Protein AF-A0A9D6MP28-F1 (afdb_monomer)

Mean predicted aligned error: 7.84 Å

Nearest PDB structures (foldseek):
  5vxk-assembly1_A  TM=1.990E-01  e=1.095E+00  Shigella flexneri
  7mxz-assembly1_BBB  TM=2.184E-01  e=3.638E+00  Synechocystis sp. PCC 6803 substr. Kazusa
  7mxz-assembly1_AAA  TM=2.219E-01  e=4.409E+00  Synechocystis sp. PCC 6803 substr. Kazusa
  7zec-assembly1_C  TM=1.730E-01  e=7.845E+00  Escherichia coli K-12

pLDDT: mean 88.34, std 17.13, range [34.09, 98.81]

Solvent-accessible surface area (backbone atoms only — not comparable to full-atom values): 19829 Å² total; per-residue (Å²): 141,84,88,82,86,81,84,91,84,86,82,90,78,90,76,90,69,82,81,71,81,68,72,76,71,76,71,54,61,50,61,52,22,52,54,42,46,53,58,32,52,55,52,36,41,55,44,44,49,52,34,38,54,57,32,50,60,31,30,26,51,62,75,43,88,62,68,53,58,38,75,70,35,45,52,53,39,53,56,39,46,56,53,32,21,56,51,32,35,75,53,36,48,61,70,40,46,48,72,61,52,49,73,75,56,32,62,84,63,90,56,81,39,35,29,48,19,54,23,30,67,34,63,41,89,44,35,46,36,41,33,49,27,55,51,41,50,49,45,14,52,45,34,31,55,46,19,70,38,38,29,26,44,22,42,62,53,12,69,69,33,51,43,58,66,3,67,42,12,38,54,45,69,21,57,69,61,65,26,54,74,55,72,53,38,92,34,71,53,34,51,19,45,55,30,41,30,54,27,42,54,51,29,35,58,54,45,42,55,60,49,53,56,36,44,76,72,72,34,34,55,69,59,40,68,65,32,68,74,50,44,54,51,42,54,51,35,51,52,52,25,53,51,48,30,48,74,46,41,62,82,28,20,41,22,22,70,58,52,54,13,28,36,30,60,94,81,54,32,29,45,95,64,98,48,67,67,63,26,60,69,36,87,64,35,40,73,36,80,48,11,31,52,36,86,86,79,32,31,63,38,84,35,73,58,51,33,57,18,47,39,25,30,32,73,40,103,49,78,74,20,63,72,26,73,35,49,65,42,49,51,50,39,49,51,53,40,39,50,50,56,42,44,51,57,40,13,76,71,30,46,74,42,26,61,57,77,77,75,71,81,74,76,73,78,77,78,75,77,78,80,134

Secondary structure (DSSP, 8-state):
----------------------------HHHHHHHHHHHHHHHHHHHHHHHHHHHHHHHTTTSS--PSSPHHHHHHHHHHHHHHHHHHHHH--HHHHHHTT--SSS--S---SHHHHHHHTS--SSHHHHHHHHHHHHHHHHHHHHHHHTGGGHHHHTTT--STT-SSSPP-S---SPPP-----SSHHHHHHHHHHHHHHHHHHHHHHHHHHHHTTT--HHHHHT-HHHHHHHHHHHHHHHHHHHHHHTTPEEESS--EEEEETTTTEEE--S-HHHHHHSTTEEEEETEEEETTTTEEEE---EEE--SB-SS-SSSS-SB--SHHHHHHHHHHHHHHHHHHHHHHH-TTTSPPP----------PPPP-

Foldseek 3Di:
DDDDDDDDDDDDDDDPDDPPPPPPPPPPLLLQLLVLLVVLLLQLLVLLLVQQLVCLLCCLAPVDVDDPPDPVSVVSSVVSLVVSLVRSLVSDWPVSCVVLVADQFLCLDPQCAAQNVVLRPQGRPGSSSVSVSLSSQSQQLSLCLQLQLQQLCNCSSQVRDQASNGNGHYHQQACPPRANRDRNHPDLLSQLSSLSSVLLSQLLSQLLPQVSVCVSVPAFPVRSCVDVVSVVSNVVSLVSSLVSNCVSLPWAFEDSDFAKWKQADPVRFTDDDPDDVVSVPDPRIDIGTQWHQDPVPRHTDRHGRYHRHDQALRRDLDPPHHGTGTSVSVSVSSVVSSVLSSLSSVCNSRVPRRPHDPPPPRPPPPPDDDDD

Structure (mmCIF, N/CA/C/O backbone):
data_AF-A0A9D6MP28-F1
#
_entry.id   AF-A0A9D6MP28-F1
#
loop_
_atom_site.group_PDB
_atom_site.id
_atom_site.type_symbol
_atom_site.label_atom_id
_atom_site.label_alt_id
_atom_site.label_comp_id
_atom_site.label_asym_id
_atom_site.label_entity_id
_atom_site.label_seq_id
_atom_site.pdbx_PDB_ins_code
_atom_site.Cartn_x
_atom_site.Cartn_y
_atom_site.Cartn_z
_atom_site.occupancy
_atom_site.B_iso_or_equiv
_atom_site.auth_seq_id
_atom_site.auth_comp_id
_atom_site.auth_asym_id
_atom_site.auth_atom_id
_atom_site.pdbx_PDB_model_num
ATOM 1 N N . MET A 1 1 ? 39.234 6.686 12.030 1.00 43.38 1 MET A N 1
ATOM 2 C CA . MET A 1 1 ? 38.264 6.248 13.059 1.00 43.38 1 MET A CA 1
ATOM 3 C C . MET A 1 1 ? 38.517 7.045 14.335 1.00 43.38 1 MET A C 1
ATOM 5 O O . MET A 1 1 ? 39.374 6.665 15.116 1.00 43.38 1 MET A O 1
ATOM 9 N N . CYS A 1 2 ? 37.832 8.178 14.518 1.00 34.09 2 CYS A N 1
ATOM 10 C CA . CYS A 1 2 ? 37.949 9.007 15.724 1.00 34.09 2 CYS A CA 1
ATOM 11 C C . CYS A 1 2 ? 36.675 8.868 16.561 1.00 34.09 2 CYS A C 1
ATOM 13 O O . CYS A 1 2 ? 35.609 9.322 16.156 1.00 34.09 2 CYS A O 1
ATOM 15 N N . ARG A 1 3 ? 36.795 8.217 17.723 1.00 39.28 3 ARG A N 1
ATOM 16 C CA . ARG A 1 3 ? 35.789 8.226 18.791 1.00 39.28 3 ARG A CA 1
ATOM 17 C C . ARG A 1 3 ? 35.870 9.572 19.512 1.00 39.28 3 ARG A C 1
ATOM 19 O O . ARG A 1 3 ? 36.899 9.872 20.104 1.00 39.28 3 ARG A O 1
ATOM 26 N N . SER A 1 4 ? 34.783 10.339 19.533 1.00 34.84 4 SER A N 1
ATOM 27 C CA . SER A 1 4 ? 34.610 11.427 20.502 1.00 34.84 4 SER A CA 1
ATOM 28 C C . SER A 1 4 ? 33.594 11.010 21.558 1.00 34.84 4 SER A C 1
ATOM 30 O O . SER A 1 4 ? 32.388 11.091 21.350 1.00 34.84 4 SER A O 1
ATOM 32 N N . GLN A 1 5 ? 34.112 10.567 22.703 1.00 42.53 5 GLN A N 1
ATOM 33 C CA . GLN A 1 5 ? 33.421 10.639 23.986 1.00 42.53 5 GLN A CA 1
ATOM 34 C C . GLN A 1 5 ? 33.486 12.093 24.469 1.00 42.53 5 GLN A C 1
ATOM 36 O O . GLN A 1 5 ? 34.572 12.670 24.520 1.00 42.53 5 GLN A O 1
ATOM 41 N N . LYS A 1 6 ? 32.350 12.686 24.848 1.00 43.66 6 LYS A N 1
ATOM 42 C CA . LYS A 1 6 ? 32.334 13.885 25.692 1.00 43.66 6 LYS A CA 1
ATOM 43 C C . LYS A 1 6 ? 31.506 13.629 26.948 1.00 43.66 6 LYS A C 1
ATOM 45 O O . LYS A 1 6 ? 30.330 13.290 26.889 1.00 43.66 6 LYS A O 1
ATOM 50 N N . LEU A 1 7 ? 32.254 13.749 28.038 1.00 37.19 7 LEU A N 1
ATOM 51 C CA . LEU A 1 7 ? 31.959 13.807 29.462 1.00 37.19 7 LEU A CA 1
ATOM 52 C C . LEU A 1 7 ? 30.598 14.368 29.902 1.00 37.19 7 LEU A C 1
ATOM 54 O O . LEU A 1 7 ? 30.121 15.388 29.413 1.00 37.19 7 LEU A O 1
ATOM 58 N N . LEU A 1 8 ? 30.092 13.704 30.944 1.00 40.22 8 LEU A N 1
ATOM 59 C CA . LEU A 1 8 ? 29.107 14.141 31.930 1.00 40.22 8 LEU A CA 1
ATOM 60 C C . LEU A 1 8 ? 29.721 15.132 32.938 1.00 40.22 8 LEU A C 1
ATOM 62 O O . LEU A 1 8 ? 30.794 14.866 33.473 1.00 40.22 8 LEU A O 1
ATOM 66 N N . ALA A 1 9 ? 28.984 16.198 33.248 1.00 38.19 9 ALA A N 1
ATOM 67 C CA . ALA A 1 9 ? 28.915 16.943 34.519 1.00 38.19 9 ALA A CA 1
ATOM 68 C C . ALA A 1 9 ? 27.782 17.975 34.323 1.00 38.19 9 ALA A C 1
ATOM 70 O O . ALA A 1 9 ? 27.708 18.576 33.260 1.00 38.19 9 ALA A O 1
ATOM 71 N N . GLY A 1 10 ? 26.816 18.244 35.193 1.00 35.31 10 GLY A N 1
ATOM 72 C CA . GLY A 1 10 ? 26.610 17.977 36.607 1.00 35.31 10 GLY A CA 1
ATOM 73 C C . GLY A 1 10 ? 25.899 19.222 37.153 1.00 35.31 10 GLY A C 1
ATOM 74 O O . GLY A 1 10 ? 26.491 20.292 37.124 1.00 35.31 10 GLY A O 1
ATOM 75 N N . ALA A 1 11 ? 24.640 19.111 37.586 1.00 38.34 11 ALA A N 1
ATOM 76 C CA . ALA A 1 11 ? 23.972 20.071 38.474 1.00 38.34 11 ALA A CA 1
ATOM 77 C C . ALA A 1 11 ? 22.648 19.464 38.960 1.00 38.34 11 ALA A C 1
ATOM 79 O O . ALA A 1 11 ? 21.671 19.379 38.219 1.00 38.34 11 ALA A O 1
ATOM 80 N N . ALA A 1 12 ? 22.646 19.006 40.210 1.00 41.53 12 ALA A N 1
ATOM 81 C CA . ALA A 1 12 ? 21.453 18.592 40.927 1.00 41.53 12 ALA A CA 1
ATOM 82 C C . ALA A 1 12 ? 20.745 19.838 41.478 1.00 41.53 12 ALA A C 1
ATOM 84 O O . ALA A 1 12 ? 21.322 20.568 42.280 1.00 41.53 12 ALA A O 1
ATOM 85 N N . ALA A 1 13 ? 19.498 20.061 41.067 1.00 42.69 13 ALA A N 1
ATOM 86 C CA . ALA A 1 13 ? 18.587 20.990 41.722 1.00 42.69 13 ALA A CA 1
ATOM 87 C C . ALA A 1 13 ? 17.436 20.178 42.328 1.00 42.69 13 ALA A C 1
ATOM 89 O O . ALA A 1 13 ? 16.606 19.613 41.616 1.00 42.69 13 ALA A O 1
ATOM 90 N N . LEU A 1 14 ? 17.435 20.091 43.658 1.00 40.28 14 LEU A N 1
ATOM 91 C CA . LEU A 1 14 ? 16.344 19.554 44.464 1.00 40.28 14 LEU A CA 1
ATOM 92 C C . LEU A 1 14 ? 15.140 20.495 44.351 1.00 40.28 14 LEU A C 1
ATOM 94 O O . LEU A 1 14 ? 15.108 21.549 44.981 1.00 40.28 14 LEU A O 1
ATOM 98 N N . ILE A 1 15 ? 14.146 20.103 43.557 1.00 40.97 15 ILE A N 1
ATOM 99 C CA . ILE A 1 15 ? 12.808 20.692 43.582 1.00 40.97 15 ILE A CA 1
ATOM 100 C C . ILE A 1 15 ? 11.914 19.718 44.349 1.00 40.97 15 ILE A C 1
ATOM 102 O O . ILE A 1 15 ? 11.484 18.695 43.821 1.00 40.97 15 ILE A O 1
ATOM 106 N N . ALA A 1 16 ? 11.655 20.035 45.617 1.00 44.38 16 ALA A N 1
ATOM 107 C CA . ALA A 1 16 ? 10.583 19.424 46.390 1.00 44.38 16 ALA A CA 1
ATOM 108 C C . ALA A 1 16 ? 9.249 19.994 45.884 1.00 44.38 16 ALA A C 1
ATOM 110 O O . ALA A 1 16 ? 8.786 21.034 46.347 1.00 44.38 16 ALA A O 1
ATOM 111 N N . LEU A 1 17 ? 8.665 19.340 44.877 1.00 41.62 17 LEU A N 1
ATOM 112 C CA . LEU A 1 17 ? 7.321 19.644 44.400 1.00 41.62 17 LEU A CA 1
ATOM 113 C C . LEU A 1 17 ? 6.322 18.770 45.161 1.00 41.62 17 LEU A C 1
ATOM 115 O O . LEU A 1 17 ? 6.452 17.546 45.195 1.00 41.62 17 LEU A O 1
ATOM 119 N N . ALA A 1 18 ? 5.334 19.418 45.772 1.00 40.78 18 ALA A N 1
ATOM 120 C CA . ALA A 1 18 ? 4.209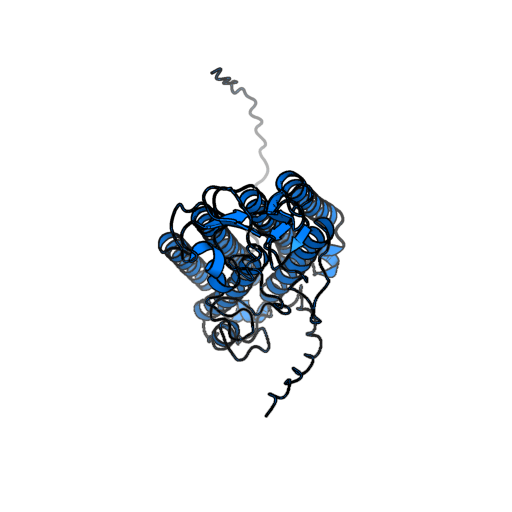 18.784 46.436 1.00 40.78 18 ALA A CA 1
ATOM 121 C C . ALA A 1 18 ? 3.586 17.699 45.542 1.00 40.78 18 ALA A C 1
ATOM 123 O O . ALA A 1 18 ? 3.096 17.981 44.446 1.00 40.78 18 ALA A O 1
ATOM 124 N N . VAL A 1 19 ? 3.589 16.455 46.027 1.00 39.69 19 VAL A N 1
ATOM 125 C CA . VAL A 1 19 ? 2.806 15.361 45.451 1.00 39.69 19 VAL A CA 1
ATOM 126 C C . VAL A 1 19 ? 1.348 15.642 45.799 1.00 39.69 19 VAL A C 1
ATOM 128 O O . VAL A 1 19 ? 0.809 15.150 46.786 1.00 39.69 19 VAL A O 1
ATOM 131 N N . ALA A 1 20 ? 0.702 16.486 44.995 1.00 46.97 20 ALA A N 1
ATOM 132 C CA . ALA A 1 20 ? -0.734 16.387 44.844 1.00 46.97 20 ALA A CA 1
ATOM 133 C C . ALA A 1 20 ? -0.991 14.974 44.318 1.00 46.97 20 ALA A C 1
ATOM 135 O O . ALA A 1 20 ? -0.536 14.629 43.224 1.00 46.97 20 ALA A O 1
ATOM 136 N N . MET A 1 21 ? -1.678 14.150 45.108 1.00 42.91 21 MET A N 1
ATOM 137 C CA . MET A 1 21 ? -2.303 12.938 44.604 1.00 42.91 21 MET A CA 1
ATOM 138 C C . MET A 1 21 ? -3.295 13.367 43.520 1.00 42.91 21 MET A C 1
ATOM 140 O O . MET A 1 21 ? -4.464 13.631 43.786 1.00 42.91 21 MET A O 1
ATOM 144 N N . ARG A 1 22 ? -2.818 13.486 42.277 1.00 43.81 22 ARG A N 1
ATOM 145 C CA . ARG A 1 22 ? -3.683 13.295 41.126 1.00 43.81 22 ARG A CA 1
ATOM 146 C C . ARG A 1 22 ? -4.147 11.859 41.281 1.00 43.81 22 ARG A C 1
ATOM 148 O O . ARG A 1 22 ? -3.339 10.949 41.125 1.00 43.81 22 ARG A O 1
ATOM 155 N N . ALA A 1 23 ? -5.416 11.671 41.638 1.00 40.69 23 ALA A N 1
ATOM 156 C CA . ALA A 1 23 ? -6.105 10.458 41.245 1.00 40.69 23 ALA A CA 1
ATOM 157 C C . ALA A 1 23 ? -5.711 10.237 39.783 1.00 40.69 23 ALA A C 1
ATOM 159 O O . ALA A 1 23 ? -5.893 11.145 38.964 1.00 40.69 23 ALA A O 1
ATOM 160 N N . GLU A 1 24 ? -5.035 9.127 39.488 1.00 43.47 24 GLU A N 1
ATOM 161 C CA . GLU A 1 24 ? -4.845 8.707 38.111 1.00 43.47 24 GLU A CA 1
ATOM 162 C C . GLU A 1 24 ? -6.254 8.684 37.541 1.00 43.47 24 GLU A C 1
ATOM 164 O O . GLU A 1 24 ? -7.072 7.864 37.956 1.00 43.47 24 GLU A O 1
ATOM 169 N N . ALA A 1 25 ? -6.581 9.692 36.726 1.00 48.22 25 ALA A N 1
ATOM 170 C CA . ALA A 1 25 ? -7.855 9.763 36.049 1.00 48.22 25 ALA A CA 1
ATOM 171 C C . ALA A 1 25 ? -8.000 8.403 35.386 1.00 48.22 25 ALA A C 1
ATOM 173 O O . ALA A 1 25 ? -7.170 8.059 34.541 1.00 48.22 25 ALA A O 1
ATOM 174 N N . THR A 1 26 ? -8.954 7.609 35.874 1.00 51.41 26 THR A N 1
ATOM 175 C CA . THR A 1 26 ? -9.281 6.291 35.345 1.00 51.41 26 THR A CA 1
ATOM 176 C C . THR A 1 26 ? -9.356 6.461 33.842 1.00 51.41 26 THR A C 1
ATOM 178 O O . THR A 1 26 ? -10.252 7.150 33.354 1.00 51.41 26 THR A O 1
ATOM 181 N N . SER A 1 27 ? -8.334 5.978 33.130 1.00 74.75 27 SER A N 1
ATOM 182 C CA . SER A 1 27 ? -8.240 6.165 31.690 1.00 74.75 27 SER A CA 1
ATOM 183 C C . SER A 1 27 ? -9.494 5.544 31.110 1.00 74.75 27 SER A C 1
ATOM 185 O O . SER A 1 27 ? -9.682 4.344 31.309 1.00 74.75 27 SER A O 1
ATOM 187 N N . ASP A 1 28 ? -10.348 6.356 30.485 1.00 90.06 28 ASP A N 1
ATOM 188 C CA . ASP A 1 28 ? -11.592 5.898 29.870 1.00 90.06 28 ASP A CA 1
ATOM 189 C C . ASP A 1 28 ? -11.314 4.598 29.087 1.00 90.06 28 ASP A C 1
ATOM 191 O O . ASP A 1 28 ? -10.494 4.623 28.157 1.00 90.06 28 ASP A O 1
ATOM 195 N N . PRO A 1 29 ? -11.902 3.455 29.497 1.00 93.56 29 PRO A N 1
ATOM 196 C CA . PRO A 1 29 ? -11.656 2.166 28.858 1.00 93.56 29 PRO A CA 1
ATOM 197 C C . PRO A 1 29 ? -11.919 2.206 27.347 1.00 93.56 29 PRO A C 1
ATOM 199 O O . PRO A 1 29 ? -11.142 1.653 26.567 1.00 93.56 29 PRO A O 1
ATOM 202 N N . THR A 1 30 ? -12.916 2.988 26.925 1.00 95.25 30 THR A N 1
ATOM 203 C CA . THR A 1 30 ? -13.271 3.222 25.520 1.00 95.25 30 THR A CA 1
ATOM 204 C C . THR A 1 30 ? -12.126 3.904 24.765 1.00 95.25 30 THR A C 1
ATOM 206 O O . THR A 1 30 ? -11.672 3.421 23.725 1.00 95.25 30 THR A O 1
ATOM 209 N N . ALA A 1 31 ? -11.566 4.982 25.325 1.00 94.56 31 ALA A N 1
ATOM 210 C CA . ALA A 1 31 ? -10.402 5.664 24.759 1.00 94.56 31 ALA A CA 1
ATOM 211 C C . ALA A 1 31 ? -9.147 4.769 24.718 1.00 94.56 31 ALA A C 1
ATOM 213 O O . ALA A 1 31 ? -8.349 4.843 23.774 1.00 94.56 31 ALA A O 1
ATOM 214 N N . LEU A 1 32 ? -8.950 3.906 25.723 1.00 95.94 32 LEU A N 1
ATOM 215 C CA . LEU A 1 32 ? -7.847 2.942 25.737 1.00 95.94 32 LEU A CA 1
ATOM 216 C C . LEU A 1 32 ? -8.014 1.869 24.653 1.00 95.94 32 LEU A C 1
ATOM 218 O O . LEU A 1 32 ? -7.024 1.523 23.993 1.00 95.94 32 LEU A O 1
ATOM 222 N N . CYS A 1 33 ? -9.236 1.371 24.454 1.00 97.75 33 CYS A N 1
ATOM 223 C CA . CYS A 1 33 ? -9.560 0.434 23.388 1.00 97.75 33 CYS A CA 1
ATOM 224 C C . CYS A 1 33 ? -9.271 1.056 22.011 1.00 97.75 33 CYS A C 1
ATOM 226 O O . CYS A 1 33 ? -8.437 0.522 21.275 1.00 97.75 33 CYS A O 1
ATOM 228 N N . GLN A 1 34 ? -9.813 2.244 21.712 1.00 97.50 34 GLN A N 1
ATOM 229 C CA . GLN A 1 34 ? -9.584 2.938 20.435 1.00 97.50 34 GLN A CA 1
ATOM 230 C C . GLN A 1 34 ? -8.099 3.152 20.144 1.00 97.50 34 GLN A C 1
ATOM 232 O O . GLN A 1 34 ? -7.588 2.815 19.074 1.00 97.50 34 GLN A O 1
ATOM 237 N N . LYS A 1 35 ? -7.359 3.661 21.134 1.00 97.56 35 LYS A N 1
ATOM 238 C CA . LYS A 1 35 ? -5.909 3.833 21.025 1.00 97.56 35 LYS A CA 1
ATOM 239 C C . LYS A 1 35 ? -5.199 2.509 20.749 1.00 97.56 35 LYS A C 1
ATOM 241 O O . LYS A 1 35 ? -4.205 2.495 20.021 1.00 97.56 35 LYS A O 1
ATOM 246 N N . THR A 1 36 ? -5.666 1.410 21.337 1.00 98.38 36 THR A N 1
ATOM 247 C CA . THR A 1 36 ? -5.081 0.085 21.123 1.00 98.38 36 THR A CA 1
ATOM 248 C C . THR A 1 36 ? -5.337 -0.415 19.706 1.00 98.38 36 THR A C 1
ATOM 250 O O . THR A 1 36 ? -4.366 -0.843 19.077 1.00 98.38 36 THR A O 1
ATOM 253 N N . ILE A 1 37 ? -6.573 -0.304 19.203 1.00 98.38 37 ILE A N 1
ATOM 254 C CA . ILE A 1 37 ? -6.964 -0.677 17.834 1.00 98.38 37 ILE A CA 1
ATOM 255 C C . ILE A 1 37 ? -6.057 0.033 16.826 1.00 98.38 37 ILE A C 1
ATOM 257 O O . ILE A 1 37 ? -5.258 -0.621 16.154 1.00 98.38 37 ILE A O 1
ATOM 261 N N . VAL A 1 38 ? -6.060 1.369 16.830 1.00 98.12 38 VAL A N 1
ATOM 262 C CA . VAL A 1 38 ? -5.280 2.203 15.897 1.00 98.12 38 VAL A CA 1
ATOM 263 C C . VAL A 1 38 ? -3.789 1.854 15.951 1.00 98.12 38 VAL A C 1
ATOM 265 O O . VAL A 1 38 ? -3.149 1.566 14.940 1.00 98.12 38 VAL A O 1
ATOM 268 N N . GLN A 1 39 ? -3.209 1.785 17.156 1.00 98.06 39 GLN A N 1
ATOM 269 C CA . GLN A 1 39 ? -1.783 1.486 17.303 1.00 98.06 39 GLN A CA 1
ATOM 270 C C . GLN A 1 39 ? -1.398 0.071 16.877 1.00 98.06 39 GLN A C 1
ATOM 272 O O . GLN A 1 39 ? -0.239 -0.149 16.517 1.00 98.06 39 GLN A O 1
ATOM 277 N N . GLN A 1 40 ? -2.280 -0.916 17.048 1.00 98.62 40 GLN A N 1
ATOM 278 C CA . GLN A 1 40 ? -1.989 -2.283 16.630 1.00 98.62 40 GLN A CA 1
ATOM 279 C C . GLN A 1 40 ? -2.172 -2.446 15.117 1.00 98.62 40 GLN A C 1
ATOM 281 O O . GLN A 1 40 ? -1.268 -2.986 14.482 1.00 98.62 40 GLN A O 1
ATOM 286 N N . LEU A 1 41 ? -3.234 -1.898 14.526 1.00 98.44 41 LEU A N 1
ATOM 287 C CA . LEU A 1 41 ? -3.459 -1.963 13.079 1.00 98.44 41 LEU A CA 1
ATOM 288 C C . LEU A 1 41 ? -2.358 -1.249 12.288 1.00 98.44 41 LEU A C 1
ATOM 290 O O . LEU A 1 41 ? -1.810 -1.833 11.357 1.00 98.44 41 LEU A O 1
ATOM 294 N N . PHE A 1 42 ? -1.904 -0.071 12.731 1.00 98.25 42 PHE A N 1
ATOM 295 C CA . PHE A 1 42 ? -0.754 0.604 12.112 1.00 98.25 42 PHE A CA 1
ATOM 296 C C . PHE A 1 42 ? 0.538 -0.237 12.172 1.00 98.25 42 PHE A C 1
ATOM 298 O O . PHE A 1 42 ? 1.399 -0.169 11.291 1.00 98.25 42 PHE A O 1
ATOM 305 N N . LYS A 1 43 ? 0.732 -1.050 13.225 1.00 98.50 43 LYS A N 1
ATOM 306 C CA . LYS A 1 43 ? 1.891 -1.962 13.305 1.00 98.50 43 LYS A CA 1
ATOM 307 C C . LYS A 1 43 ? 1.766 -3.124 12.330 1.00 98.50 43 LYS A C 1
ATOM 309 O O . LYS A 1 43 ? 2.797 -3.527 11.783 1.00 98.50 43 LYS A O 1
ATOM 314 N N . TYR A 1 44 ? 0.559 -3.667 12.175 1.00 98.69 44 TYR A N 1
ATOM 315 C CA . TYR A 1 44 ? 0.270 -4.722 11.213 1.00 98.69 44 TYR A CA 1
ATOM 316 C C . TYR A 1 44 ? 0.554 -4.226 9.796 1.00 98.69 44 TYR A C 1
ATOM 318 O O . TYR A 1 44 ? 1.480 -4.734 9.172 1.00 98.69 44 TYR A O 1
ATOM 326 N N . GLU A 1 45 ? -0.097 -3.142 9.378 1.00 98.50 45 GLU A N 1
ATOM 327 C CA . GLU A 1 45 ? 0.070 -2.496 8.070 1.00 98.50 45 GLU A CA 1
ATOM 328 C C . GLU A 1 45 ? 1.543 -2.200 7.761 1.00 98.50 45 GLU A C 1
ATOM 330 O O . GLU A 1 45 ? 2.117 -2.684 6.787 1.00 98.50 45 GLU A O 1
ATOM 335 N N . LYS A 1 46 ? 2.239 -1.504 8.667 1.00 98.56 46 LYS A N 1
ATOM 336 C CA . LYS A 1 46 ? 3.667 -1.214 8.502 1.00 98.56 46 LYS A CA 1
ATOM 337 C C . LYS A 1 46 ? 4.515 -2.479 8.343 1.00 98.56 46 LYS A C 1
ATOM 339 O O . LYS A 1 46 ? 5.554 -2.438 7.681 1.00 98.56 46 LYS A O 1
ATOM 344 N N . THR A 1 47 ? 4.157 -3.569 9.017 1.00 98.75 47 THR A N 1
ATOM 345 C CA . THR A 1 47 ? 4.879 -4.841 8.892 1.00 98.75 47 THR A CA 1
ATOM 346 C C . THR A 1 47 ? 4.543 -5.535 7.579 1.00 98.75 47 THR A C 1
ATOM 348 O O . THR A 1 47 ? 5.467 -6.055 6.953 1.00 98.75 47 THR A O 1
ATOM 351 N N . HIS A 1 48 ? 3.282 -5.483 7.152 1.00 98.56 48 HIS A N 1
ATOM 352 C CA . HIS A 1 48 ? 2.794 -5.966 5.867 1.00 98.56 48 HIS A CA 1
ATOM 353 C C . HIS A 1 48 ? 3.567 -5.321 4.714 1.00 98.56 48 HIS A C 1
ATOM 355 O O . HIS A 1 48 ? 4.333 -6.002 4.026 1.00 98.56 48 HIS A O 1
ATOM 361 N N . LEU A 1 49 ? 3.505 -3.989 4.624 1.00 98.50 49 LEU A N 1
ATOM 362 C CA . LEU A 1 49 ? 4.155 -3.188 3.584 1.00 98.50 49 LEU A CA 1
ATOM 363 C C . LEU A 1 49 ? 5.671 -3.410 3.546 1.00 98.50 49 LEU A C 1
ATOM 365 O O . LEU A 1 49 ? 6.267 -3.632 2.496 1.00 98.50 49 LEU A O 1
ATOM 369 N N . LYS A 1 50 ? 6.337 -3.397 4.709 1.00 98.25 50 LYS A N 1
ATOM 370 C CA . LYS A 1 50 ? 7.797 -3.579 4.764 1.00 98.25 50 LYS A CA 1
ATOM 371 C C . LYS A 1 50 ? 8.257 -4.984 4.404 1.00 98.25 50 LYS A C 1
ATOM 373 O O . LYS A 1 50 ? 9.390 -5.127 3.944 1.00 98.25 50 LYS A O 1
ATOM 378 N N . SER A 1 51 ? 7.459 -6.001 4.713 1.00 98.31 51 SER A N 1
ATOM 379 C CA . SER A 1 51 ? 7.831 -7.387 4.423 1.00 98.31 51 SER A CA 1
ATOM 380 C C . SER A 1 51 ? 7.695 -7.658 2.927 1.00 98.31 51 SER A C 1
ATOM 382 O O . SER A 1 51 ? 8.648 -8.169 2.348 1.00 98.31 51 SER A O 1
ATOM 384 N N . HIS A 1 52 ? 6.619 -7.176 2.297 1.00 98.00 52 HIS A N 1
ATOM 385 C CA . HIS A 1 52 ? 6.450 -7.220 0.843 1.00 98.00 52 HIS A CA 1
ATOM 386 C C . HIS A 1 52 ? 7.505 -6.408 0.099 1.00 98.00 52 HIS A C 1
ATOM 388 O O . HIS A 1 52 ? 8.201 -6.977 -0.728 1.00 98.00 52 HIS A O 1
ATOM 394 N N . ILE A 1 53 ? 7.738 -5.135 0.459 1.00 97.56 53 ILE A N 1
ATOM 395 C CA . ILE A 1 53 ? 8.797 -4.323 -0.173 1.00 97.56 53 ILE A CA 1
ATOM 396 C C . ILE A 1 53 ? 10.141 -5.041 -0.131 1.00 97.56 53 ILE A C 1
ATOM 398 O O . ILE A 1 53 ? 10.878 -5.015 -1.105 1.00 97.56 53 ILE A O 1
ATOM 402 N N . LYS A 1 54 ? 10.505 -5.638 1.012 1.00 96.94 54 LYS A N 1
ATOM 403 C CA . LYS A 1 54 ? 11.788 -6.337 1.128 1.00 96.94 54 LYS A CA 1
ATOM 404 C C . LYS A 1 54 ? 11.831 -7.566 0.216 1.00 96.94 54 LYS A C 1
ATOM 406 O O . LYS A 1 54 ? 12.901 -7.857 -0.310 1.00 96.94 54 LYS A O 1
ATOM 411 N N . CYS A 1 55 ? 10.711 -8.272 0.101 1.00 97.38 55 CYS A N 1
ATOM 412 C CA . CYS A 1 55 ? 10.588 -9.437 -0.752 1.00 97.38 55 CYS A CA 1
ATOM 413 C C . CYS A 1 55 ? 10.707 -9.036 -2.233 1.00 97.38 55 CYS A C 1
ATOM 415 O O . CYS A 1 55 ? 11.662 -9.435 -2.889 1.00 97.38 55 CYS A O 1
ATOM 417 N N . LEU A 1 56 ? 9.847 -8.130 -2.704 1.00 96.75 56 LEU A N 1
ATOM 418 C CA . LEU A 1 56 ? 9.803 -7.664 -4.095 1.00 96.75 56 LEU A CA 1
ATOM 419 C C . LEU A 1 56 ? 11.110 -6.978 -4.530 1.00 96.75 56 LEU A C 1
ATOM 421 O O . LEU A 1 56 ? 11.559 -7.135 -5.660 1.00 96.75 56 LEU A O 1
ATOM 425 N N . ASP A 1 57 ? 11.790 -6.267 -3.619 1.00 95.50 57 ASP A N 1
ATOM 426 C CA . ASP A 1 57 ? 13.150 -5.746 -3.843 1.00 95.50 57 ASP A CA 1
ATOM 427 C C . ASP A 1 57 ? 14.168 -6.862 -4.151 1.00 95.50 57 ASP A C 1
ATOM 429 O O . ASP A 1 57 ? 15.173 -6.610 -4.816 1.00 95.50 57 ASP A O 1
ATOM 433 N N . GLY A 1 58 ? 14.003 -8.029 -3.524 1.00 94.38 58 GLY A N 1
ATOM 434 C CA . GLY A 1 58 ? 14.881 -9.188 -3.661 1.00 94.38 58 GLY A CA 1
ATOM 435 C C . GLY A 1 58 ? 14.581 -9.979 -4.926 1.00 94.38 58 GLY A C 1
ATOM 436 O O . GLY A 1 58 ? 15.518 -10.332 -5.641 1.00 94.38 58 GLY A O 1
ATOM 437 N N . GLU A 1 59 ? 13.299 -10.175 -5.213 1.00 93.56 59 GLU A N 1
ATOM 438 C CA . GLU A 1 59 ? 12.795 -10.792 -6.439 1.00 93.56 59 GLU A CA 1
ATOM 439 C C . GLU A 1 59 ? 13.222 -10.013 -7.683 1.00 93.56 59 GLU A C 1
ATOM 441 O O . GLU A 1 59 ? 13.965 -10.544 -8.502 1.00 93.56 59 GLU A O 1
ATOM 446 N N . ASN A 1 60 ? 12.967 -8.701 -7.725 1.00 91.56 60 ASN A N 1
ATOM 447 C CA . ASN A 1 60 ? 13.435 -7.848 -8.819 1.00 91.56 60 ASN A CA 1
ATOM 448 C C . ASN A 1 60 ? 14.952 -7.899 -9.037 1.00 91.56 60 ASN A C 1
ATOM 450 O O . ASN A 1 60 ? 15.442 -7.614 -10.121 1.00 91.56 60 ASN A O 1
ATOM 454 N N . LYS A 1 61 ? 15.740 -8.213 -8.007 1.00 89.56 61 LYS A N 1
ATOM 455 C CA . LYS A 1 61 ? 17.202 -8.344 -8.119 1.00 89.56 61 LYS A CA 1
ATOM 456 C C . LYS A 1 61 ? 17.660 -9.746 -8.519 1.00 89.56 61 LYS A C 1
ATOM 458 O O . LYS A 1 61 ? 18.867 -9.975 -8.590 1.00 89.56 61 LYS A O 1
ATOM 463 N N . GLY A 1 62 ? 16.737 -10.684 -8.709 1.00 89.50 62 GLY A N 1
ATOM 464 C CA . GLY A 1 62 ? 17.027 -12.094 -8.938 1.00 89.50 62 GLY A CA 1
ATOM 465 C C . GLY A 1 62 ? 17.687 -12.778 -7.739 1.00 89.50 62 GLY A C 1
ATOM 466 O O . GLY A 1 62 ? 18.387 -13.774 -7.910 1.00 89.50 62 GLY A O 1
ATOM 467 N N . VAL A 1 63 ? 17.524 -12.247 -6.518 1.00 92.62 63 VAL A N 1
ATOM 468 C CA . VAL A 1 63 ? 18.043 -12.904 -5.300 1.00 92.62 63 VAL A CA 1
ATOM 469 C C . VAL A 1 63 ? 17.278 -14.206 -5.035 1.00 92.62 63 VAL A C 1
ATOM 471 O O . VAL A 1 63 ? 17.840 -15.153 -4.486 1.00 92.62 63 VAL A O 1
ATOM 474 N N . PHE A 1 64 ? 16.011 -14.254 -5.439 1.00 89.50 64 PHE A N 1
ATOM 475 C CA . PHE A 1 64 ? 15.145 -15.429 -5.498 1.00 89.50 64 PHE A CA 1
ATOM 476 C C . PHE A 1 64 ? 14.056 -15.175 -6.555 1.00 89.50 64 PHE A C 1
ATOM 478 O O . PHE A 1 64 ? 13.887 -14.039 -6.977 1.00 89.50 64 PHE A O 1
ATOM 485 N N . ALA A 1 65 ? 13.350 -16.219 -6.987 1.00 88.88 65 ALA A N 1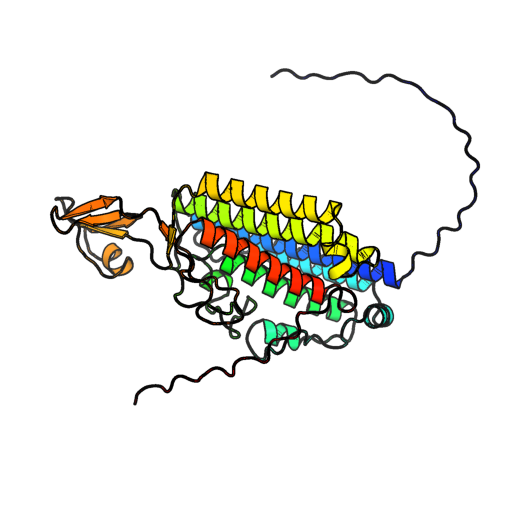
ATOM 486 C CA . ALA A 1 65 ? 12.434 -16.183 -8.138 1.00 88.88 65 ALA A CA 1
ATOM 487 C C . ALA A 1 65 ? 10.950 -15.994 -7.757 1.00 88.88 65 ALA A C 1
ATOM 489 O O . ALA A 1 65 ? 10.079 -16.505 -8.452 1.00 88.88 65 ALA A O 1
ATOM 490 N N . GLY A 1 66 ? 10.684 -15.393 -6.596 1.00 90.12 66 GLY A N 1
ATOM 491 C CA . GLY A 1 66 ? 9.327 -15.284 -6.065 1.00 90.12 66 GLY A CA 1
ATOM 492 C C . GLY A 1 66 ? 8.659 -16.620 -5.685 1.00 90.12 66 GLY A C 1
ATOM 493 O O . GLY A 1 66 ? 9.332 -17.654 -5.549 1.00 90.12 66 GLY A O 1
ATOM 494 N N . PRO A 1 67 ? 7.331 -16.606 -5.471 1.00 92.25 67 PRO A N 1
ATOM 495 C CA . PRO A 1 67 ? 6.502 -15.401 -5.428 1.00 92.25 67 PRO A CA 1
ATOM 496 C C . PRO A 1 67 ? 6.659 -14.631 -4.108 1.00 92.25 67 PRO A C 1
ATOM 498 O O . PRO A 1 67 ? 7.080 -15.192 -3.085 1.00 92.25 67 PRO A O 1
ATOM 501 N N . CYS A 1 68 ? 6.281 -13.357 -4.112 1.00 95.12 68 CYS A N 1
ATOM 502 C CA . CYS A 1 68 ? 6.184 -12.528 -2.918 1.00 95.12 68 CYS A CA 1
ATOM 503 C C . CYS A 1 68 ? 4.741 -12.436 -2.377 1.00 95.12 68 CYS A C 1
ATOM 505 O O . CYS A 1 68 ? 3.808 -12.217 -3.139 1.00 95.12 68 CYS A O 1
ATOM 507 N N . PRO A 1 69 ? 4.532 -12.547 -1.046 1.00 96.81 69 PRO A N 1
ATOM 508 C CA . PRO A 1 69 ? 5.549 -12.629 -0.003 1.00 96.81 69 PRO A CA 1
ATOM 509 C C . PRO A 1 69 ? 6.16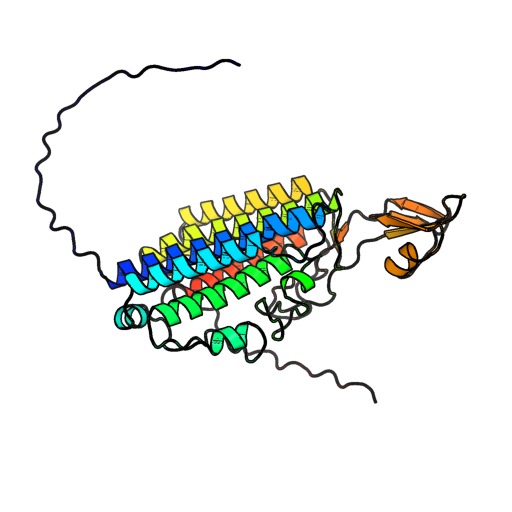5 -14.032 0.121 1.00 96.81 69 PRO A C 1
ATOM 511 O O . PRO A 1 69 ? 5.460 -15.037 0.172 1.00 96.81 69 PRO A O 1
ATOM 514 N N . ASP A 1 70 ? 7.489 -14.087 0.300 1.00 95.31 70 ASP A N 1
ATOM 515 C CA . ASP A 1 70 ? 8.190 -15.332 0.619 1.00 95.31 70 ASP A CA 1
ATOM 516 C C . ASP A 1 70 ? 7.736 -15.914 1.977 1.00 95.31 70 ASP A C 1
ATOM 518 O O . ASP A 1 70 ? 7.109 -15.242 2.806 1.00 95.31 70 ASP A O 1
ATOM 522 N N . ALA A 1 71 ? 8.097 -17.169 2.260 1.00 95.81 71 ALA A N 1
ATOM 523 C CA . ALA A 1 71 ? 7.690 -17.845 3.495 1.00 95.81 71 ALA A CA 1
ATOM 524 C C . ALA A 1 71 ? 8.108 -17.097 4.781 1.00 95.81 71 ALA A C 1
ATOM 526 O O . ALA A 1 71 ? 7.397 -17.140 5.788 1.00 95.81 71 ALA A O 1
ATOM 527 N N . ALA A 1 72 ? 9.246 -16.396 4.775 1.00 96.56 72 ALA A N 1
ATOM 528 C CA . ALA A 1 72 ? 9.724 -15.650 5.937 1.00 96.56 72 ALA A CA 1
ATOM 529 C C . ALA A 1 72 ? 8.945 -14.337 6.132 1.00 96.56 72 ALA A C 1
ATOM 531 O O . ALA A 1 72 ? 8.621 -13.967 7.267 1.00 96.56 72 ALA A O 1
ATOM 532 N N . ALA A 1 73 ? 8.628 -13.638 5.043 1.00 97.12 73 ALA A N 1
ATOM 533 C CA . ALA A 1 73 ? 7.760 -12.473 5.019 1.00 97.12 73 ALA A CA 1
ATOM 534 C C . ALA A 1 73 ? 6.341 -12.855 5.465 1.00 97.12 73 ALA A C 1
ATOM 536 O O . ALA A 1 73 ? 5.827 -12.238 6.401 1.00 97.12 73 ALA A O 1
ATOM 537 N N . ALA A 1 74 ? 5.768 -13.922 4.903 1.00 97.69 74 ALA A N 1
ATOM 538 C CA . ALA A 1 74 ? 4.456 -14.450 5.271 1.00 97.69 74 ALA A CA 1
ATOM 539 C C . ALA A 1 74 ? 4.387 -14.824 6.762 1.00 97.69 74 ALA A C 1
ATOM 541 O O . ALA A 1 74 ? 3.507 -14.351 7.484 1.00 97.69 74 ALA A O 1
ATOM 542 N N . ALA A 1 75 ? 5.373 -15.570 7.278 1.00 98.19 75 ALA A N 1
ATOM 543 C CA . ALA A 1 75 ? 5.435 -15.925 8.698 1.00 98.19 75 ALA A CA 1
ATOM 544 C C . ALA A 1 75 ? 5.518 -14.689 9.609 1.00 98.19 75 ALA A C 1
ATOM 546 O O . ALA A 1 75 ? 4.904 -14.641 10.679 1.00 98.19 75 ALA A O 1
ATOM 547 N N . LYS A 1 76 ? 6.257 -13.653 9.195 1.00 98.50 76 LYS A N 1
ATOM 548 C CA . LYS A 1 76 ? 6.364 -12.401 9.954 1.00 98.50 76 LYS A CA 1
ATOM 549 C C . LYS A 1 76 ? 5.058 -11.607 9.959 1.00 98.50 76 LYS A C 1
ATOM 551 O O . LYS A 1 76 ? 4.727 -11.010 10.991 1.00 98.50 76 LYS A O 1
ATOM 556 N N . ILE A 1 77 ? 4.340 -11.588 8.839 1.00 98.50 77 ILE A N 1
ATOM 557 C CA . ILE A 1 77 ? 3.025 -10.954 8.721 1.00 98.50 77 ILE A CA 1
ATOM 558 C C . ILE A 1 77 ? 2.031 -11.690 9.621 1.00 98.50 77 ILE A C 1
ATOM 560 O O . ILE A 1 77 ? 1.463 -11.061 10.510 1.00 98.50 77 ILE A O 1
ATOM 564 N N . ALA A 1 78 ? 1.930 -13.017 9.501 1.00 98.56 78 ALA A N 1
ATOM 565 C CA . ALA A 1 78 ? 1.028 -13.848 10.302 1.00 98.56 78 ALA A CA 1
ATOM 566 C C . ALA A 1 78 ? 1.301 -13.748 11.815 1.00 98.56 78 ALA A C 1
ATOM 568 O O . ALA A 1 78 ? 0.383 -13.606 12.625 1.00 98.56 78 ALA A O 1
ATOM 569 N N . LEU A 1 79 ? 2.576 -13.737 12.224 1.00 98.62 79 LEU A N 1
ATOM 570 C CA . LEU A 1 79 ? 2.950 -13.525 13.626 1.00 98.62 79 LEU A CA 1
ATOM 571 C C . LEU A 1 79 ? 2.550 -12.131 14.129 1.00 98.62 79 LEU A C 1
ATOM 573 O O . LEU A 1 79 ? 2.227 -11.959 15.307 1.00 98.62 79 LEU A O 1
ATOM 577 N N . THR A 1 80 ? 2.631 -11.117 13.267 1.00 98.81 80 THR A N 1
ATOM 578 C CA . THR A 1 80 ? 2.236 -9.753 13.627 1.00 98.81 80 THR A CA 1
ATOM 579 C C . THR A 1 80 ? 0.724 -9.644 13.739 1.00 98.81 80 THR A C 1
ATOM 581 O O . THR A 1 80 ? 0.266 -9.101 14.741 1.00 98.81 80 THR A O 1
ATOM 584 N N . ASP A 1 81 ? -0.024 -10.220 12.797 1.00 98.62 81 ASP A N 1
ATOM 585 C CA . ASP A 1 81 ? -1.484 -10.342 12.855 1.00 98.62 81 ASP A CA 1
ATOM 586 C C . ASP A 1 81 ? -1.936 -10.978 14.178 1.00 98.62 81 ASP A C 1
ATOM 588 O O . ASP A 1 81 ? -2.622 -10.341 14.977 1.00 98.62 81 ASP A O 1
ATOM 592 N N . SER A 1 82 ? -1.409 -12.163 14.499 1.00 98.56 82 SER A N 1
ATOM 593 C CA . SER A 1 82 ? -1.739 -12.879 15.741 1.00 98.56 82 SER A CA 1
ATOM 594 C C . SER A 1 82 ? -1.493 -12.029 16.997 1.00 98.56 82 SER A C 1
ATOM 596 O O . SER A 1 82 ? -2.286 -12.026 17.939 1.00 98.56 82 SER A O 1
ATOM 598 N N . LYS A 1 83 ? -0.393 -11.262 17.030 1.00 98.69 83 LYS A N 1
ATOM 599 C CA . LYS A 1 83 ? -0.070 -10.361 18.153 1.00 98.69 83 LYS A CA 1
ATOM 600 C C . LYS A 1 83 ? -0.982 -9.142 18.218 1.00 98.69 83 LYS A C 1
ATOM 602 O O . LYS A 1 83 ? -1.233 -8.644 19.316 1.00 98.69 83 LYS A O 1
ATOM 607 N N . VAL A 1 84 ? -1.402 -8.621 17.070 1.00 98.56 84 VAL A N 1
ATOM 608 C CA . VAL A 1 84 ? -2.331 -7.494 16.972 1.00 98.56 84 VAL A CA 1
ATOM 609 C C . VAL A 1 84 ? -3.699 -7.916 17.483 1.00 98.56 84 VAL A C 1
ATOM 611 O O . VAL A 1 84 ? -4.191 -7.286 18.419 1.00 98.56 84 VAL A O 1
ATOM 614 N N . ARG A 1 85 ? -4.225 -9.035 16.979 1.00 98.56 85 ARG A N 1
ATOM 615 C CA . ARG A 1 85 ? -5.496 -9.624 17.404 1.00 98.56 85 ARG A CA 1
ATOM 616 C C . ARG A 1 85 ? -5.547 -9.881 18.903 1.00 98.56 85 ARG A C 1
ATOM 618 O O . ARG A 1 85 ? -6.367 -9.288 19.599 1.00 98.56 85 ARG A O 1
ATOM 625 N N . ALA A 1 86 ? -4.562 -10.608 19.433 1.00 98.56 86 ALA A N 1
ATOM 626 C CA . ALA A 1 86 ? -4.479 -10.888 20.866 1.00 98.56 86 ALA A CA 1
ATOM 627 C C . ALA A 1 86 ? -4.427 -9.613 21.729 1.00 98.56 86 ALA A C 1
ATOM 629 O O . ALA A 1 86 ? -4.975 -9.574 22.829 1.00 98.56 86 ALA A O 1
ATOM 630 N N . ARG A 1 87 ? -3.767 -8.545 21.258 1.00 98.62 87 ARG A N 1
ATOM 631 C CA . ARG A 1 87 ? -3.683 -7.277 22.001 1.00 98.62 87 ARG A CA 1
ATOM 632 C C . ARG A 1 87 ? -4.968 -6.466 21.956 1.00 98.62 87 ARG A C 1
ATOM 634 O O . ARG A 1 87 ? -5.274 -5.832 22.962 1.00 98.62 87 ARG A O 1
ATOM 641 N N . ILE A 1 88 ? -5.667 -6.453 20.823 1.00 98.50 88 ILE A N 1
ATOM 642 C CA . ILE A 1 88 ? -6.979 -5.808 20.710 1.00 98.50 88 ILE A CA 1
ATOM 643 C C . ILE A 1 88 ? -7.970 -6.567 21.591 1.00 98.50 88 ILE A C 1
ATOM 645 O O . ILE A 1 88 ? -8.559 -5.961 22.479 1.00 98.50 88 ILE A O 1
ATOM 649 N N . ALA A 1 89 ? -8.041 -7.894 21.465 1.00 98.19 89 ALA A N 1
ATOM 650 C CA . ALA A 1 89 ? -8.948 -8.721 22.256 1.00 98.19 89 ALA A CA 1
ATOM 651 C C . ALA A 1 89 ? -8.724 -8.613 23.774 1.00 98.19 89 ALA A C 1
ATOM 653 O O . ALA A 1 89 ? -9.667 -8.679 24.553 1.00 98.19 89 ALA A O 1
ATOM 654 N N . LEU A 1 90 ? -7.478 -8.399 24.211 1.00 98.00 90 LEU A N 1
ATOM 655 C CA . LEU A 1 90 ? -7.148 -8.188 25.624 1.00 98.00 90 LEU A CA 1
ATOM 656 C C . LEU A 1 90 ? -7.575 -6.809 26.162 1.00 98.00 90 LEU A C 1
ATOM 658 O O . LEU A 1 90 ? -7.700 -6.639 27.375 1.00 98.00 90 LEU A O 1
ATOM 662 N N . LYS A 1 91 ? -7.684 -5.792 25.302 1.00 97.94 91 LYS A N 1
ATOM 663 C CA . LYS A 1 91 ? -7.869 -4.383 25.703 1.00 97.94 91 LYS A CA 1
ATOM 664 C C . LYS A 1 91 ? -9.210 -3.787 25.308 1.00 97.94 91 LYS A C 1
ATOM 666 O O . LYS A 1 91 ? -9.476 -2.661 25.710 1.00 97.94 91 LYS A O 1
ATOM 671 N N . CYS A 1 92 ? -9.990 -4.521 24.535 1.00 98.25 92 CYS A N 1
ATOM 672 C CA . CYS A 1 92 ? -11.279 -4.107 24.032 1.00 98.25 92 CYS A CA 1
ATOM 673 C C . CYS A 1 92 ? -12.328 -5.155 24.377 1.00 98.25 92 CYS A C 1
ATOM 675 O O . CYS A 1 92 ? -12.095 -6.359 24.280 1.00 98.25 92 CYS A O 1
ATOM 677 N N . THR A 1 93 ? -13.511 -4.675 24.711 1.00 98.12 93 THR A N 1
ATOM 678 C CA . THR A 1 93 ? -14.741 -5.448 24.838 1.00 98.12 93 THR A CA 1
ATOM 679 C C . THR A 1 93 ? -15.701 -5.055 23.715 1.00 98.12 93 THR A C 1
ATOM 681 O O . THR A 1 93 ? -15.589 -3.966 23.150 1.00 98.12 93 THR A O 1
ATOM 684 N N . LEU A 1 94 ? -16.668 -5.915 23.381 1.00 97.94 94 LEU A N 1
ATOM 685 C CA . LEU A 1 94 ? -17.676 -5.566 22.371 1.00 97.94 94 LEU A CA 1
ATOM 686 C C . LEU A 1 94 ? -18.460 -4.284 22.709 1.00 97.94 94 LEU A C 1
ATOM 688 O O . LEU A 1 94 ? -18.613 -3.463 21.811 1.00 97.94 94 LEU A O 1
ATOM 692 N N . PRO A 1 95 ? -18.892 -4.033 23.965 1.00 97.94 95 PRO A N 1
ATOM 693 C CA . PRO A 1 95 ? -19.557 -2.775 24.305 1.00 97.94 95 PRO A CA 1
ATOM 694 C C . PRO A 1 95 ? -18.708 -1.528 24.027 1.00 97.94 95 PRO A C 1
ATOM 696 O O . PRO A 1 95 ? -19.238 -0.531 23.540 1.00 97.94 95 PRO A O 1
ATOM 699 N N . GLU A 1 96 ? -17.398 -1.570 24.294 1.00 97.94 96 GLU A N 1
ATOM 700 C CA . GLU A 1 96 ? -16.486 -0.461 23.974 1.00 97.94 96 GLU A CA 1
ATOM 701 C C . GLU A 1 96 ? -16.362 -0.269 22.457 1.00 97.94 96 GLU A C 1
ATOM 703 O O . GLU A 1 96 ? -16.449 0.859 21.980 1.00 97.94 96 GLU A O 1
ATOM 708 N N . ILE A 1 97 ? -16.223 -1.361 21.695 1.00 97.69 97 ILE A N 1
ATOM 709 C CA . ILE A 1 97 ? -16.155 -1.342 20.223 1.00 97.69 97 ILE A CA 1
ATOM 710 C C . ILE A 1 97 ? -17.433 -0.727 19.629 1.00 97.69 97 ILE A C 1
ATOM 712 O O . ILE A 1 97 ? -17.358 0.176 18.799 1.00 97.69 97 ILE A O 1
ATOM 716 N N . THR A 1 98 ? -18.610 -1.139 20.104 1.00 97.06 98 THR A N 1
ATOM 717 C CA . THR A 1 98 ? -19.893 -0.556 19.682 1.00 97.06 98 THR A CA 1
ATOM 718 C C . THR A 1 98 ? -20.010 0.915 20.083 1.00 97.06 98 THR A C 1
ATOM 720 O O . THR A 1 98 ? -20.461 1.731 19.285 1.00 97.06 98 THR A O 1
ATOM 723 N N . THR A 1 99 ? -19.560 1.285 21.287 1.00 96.62 99 THR A N 1
ATOM 724 C CA . THR A 1 99 ? -19.570 2.685 21.758 1.00 96.62 99 THR A CA 1
ATOM 725 C C . THR A 1 99 ? -18.685 3.587 20.895 1.00 96.62 99 THR A C 1
ATOM 727 O O . THR A 1 99 ? -19.013 4.752 20.681 1.00 96.62 99 THR A O 1
ATOM 730 N N . LEU A 1 100 ? -17.589 3.051 20.354 1.00 95.88 100 LEU A N 1
ATOM 731 C CA . LEU A 1 100 ? -16.709 3.745 19.407 1.00 95.88 100 LEU A CA 1
ATOM 732 C C . LEU A 1 100 ? -17.323 3.914 18.005 1.00 95.88 100 LEU A C 1
ATOM 734 O O . LEU A 1 100 ? -16.765 4.641 17.183 1.00 95.88 100 LEU A O 1
ATOM 738 N N . GLY A 1 101 ? -18.471 3.284 17.743 1.00 95.75 101 GLY A N 1
ATOM 739 C CA . GLY A 1 101 ? -19.203 3.379 16.482 1.00 95.75 101 GLY A CA 1
ATOM 740 C C . GLY A 1 101 ? -18.738 2.399 15.407 1.00 95.75 101 GLY A C 1
ATOM 741 O O . GLY A 1 101 ? -19.102 2.573 14.246 1.00 95.75 101 GLY A O 1
ATOM 742 N N . TYR A 1 102 ? -17.943 1.383 15.758 1.00 96.50 102 TYR A N 1
ATOM 743 C CA . TYR A 1 102 ? -17.655 0.297 14.822 1.00 96.50 102 TYR A CA 1
ATOM 744 C C . TYR A 1 102 ? -18.908 -0.543 14.570 1.00 96.50 102 TYR A C 1
ATOM 746 O O . TYR A 1 102 ? -19.785 -0.677 15.430 1.00 96.50 102 TYR A O 1
ATOM 754 N N . ARG A 1 103 ? -18.961 -1.134 13.377 1.00 94.25 103 ARG A N 1
ATOM 755 C CA . ARG A 1 103 ? -20.033 -2.033 12.960 1.00 94.25 103 ARG A CA 1
ATOM 756 C C . ARG A 1 103 ? -20.012 -3.334 13.771 1.00 94.25 103 ARG A C 1
ATOM 758 O O . ARG A 1 103 ? -18.988 -3.725 14.326 1.00 94.25 103 ARG A O 1
ATOM 765 N N . ALA A 1 104 ? -21.169 -3.991 13.834 1.00 95.44 104 ALA A N 1
ATOM 766 C CA . ALA A 1 104 ? -21.331 -5.315 14.444 1.00 95.44 104 ALA A CA 1
ATOM 767 C C . ALA A 1 104 ? -21.171 -6.467 13.428 1.00 95.44 104 ALA A C 1
ATOM 769 O O . ALA A 1 104 ? -21.377 -7.627 13.774 1.00 95.44 104 ALA A O 1
ATOM 770 N N . ASP A 1 105 ? -20.833 -6.137 12.183 1.00 95.50 105 ASP A N 1
ATOM 771 C CA . ASP A 1 105 ? -20.493 -7.041 11.087 1.00 95.50 105 ASP A CA 1
ATOM 772 C C . ASP A 1 105 ? -19.142 -6.612 10.483 1.00 95.50 105 ASP A C 1
ATOM 774 O O . ASP A 1 105 ? -18.581 -5.587 10.880 1.00 95.50 105 ASP A O 1
ATOM 778 N N . CYS A 1 106 ? -18.605 -7.407 9.554 1.00 95.94 106 CYS A N 1
ATOM 779 C CA . CYS A 1 106 ? -17.366 -7.075 8.848 1.00 95.94 106 CYS A CA 1
ATOM 780 C C . CYS A 1 106 ? -17.597 -6.464 7.454 1.00 95.94 106 CYS A C 1
ATOM 782 O O . CYS A 1 106 ? -16.645 -6.263 6.703 1.00 95.94 106 CYS A O 1
ATOM 784 N N . ALA A 1 107 ? -18.847 -6.159 7.098 1.00 93.75 107 ALA A N 1
ATOM 785 C CA . ALA A 1 107 ? -19.229 -5.630 5.791 1.00 93.75 107 ALA A CA 1
ATOM 786 C C . ALA A 1 107 ? -18.981 -4.113 5.729 1.00 93.75 107 ALA A C 1
ATOM 788 O O . ALA A 1 107 ? -19.911 -3.307 5.836 1.00 93.75 107 ALA A O 1
ATOM 789 N N . TYR A 1 108 ? -17.704 -3.730 5.644 1.00 90.25 108 TYR A N 1
ATOM 790 C CA . TYR A 1 108 ? -17.291 -2.331 5.528 1.00 90.25 108 TYR A CA 1
ATOM 791 C C . TYR A 1 108 ? -17.563 -1.755 4.135 1.00 90.25 108 TYR A C 1
ATOM 793 O O . TYR A 1 108 ? -17.933 -0.585 4.050 1.00 90.25 108 TYR A O 1
ATOM 801 N N . GLU A 1 109 ? -17.503 -2.593 3.100 1.00 86.06 109 GLU A N 1
ATOM 802 C CA . GLU A 1 109 ? -17.758 -2.241 1.698 1.00 86.06 109 GLU A CA 1
ATOM 803 C C . GLU A 1 109 ? -18.717 -3.242 1.031 1.00 86.06 109 GLU A C 1
ATOM 805 O O . GLU A 1 109 ? -19.099 -4.253 1.630 1.00 86.06 109 GLU A O 1
ATOM 810 N N . ALA A 1 110 ? -19.172 -2.922 -0.185 1.00 79.00 110 ALA A N 1
ATOM 811 C CA . ALA A 1 110 ? -20.211 -3.664 -0.908 1.00 79.00 110 ALA A CA 1
ATOM 812 C C . ALA A 1 110 ? -19.724 -4.975 -1.559 1.00 79.00 110 ALA A C 1
ATOM 814 O O . ALA A 1 110 ? -20.533 -5.693 -2.152 1.00 79.00 110 ALA A O 1
ATOM 815 N N . ALA A 1 111 ? -18.438 -5.301 -1.428 1.00 73.31 111 ALA A N 1
ATOM 816 C CA . ALA A 1 111 ? -17.799 -6.399 -2.131 1.00 73.31 111 ALA A CA 1
ATOM 817 C C . ALA A 1 111 ? -18.425 -7.774 -1.846 1.00 73.31 111 ALA A C 1
ATOM 819 O O . ALA A 1 111 ? -18.728 -8.148 -0.707 1.00 73.31 111 ALA A O 1
ATOM 820 N N . THR A 1 112 ? -18.586 -8.564 -2.911 1.00 77.81 112 THR A N 1
ATOM 821 C CA . THR A 1 112 ? -19.252 -9.879 -2.855 1.00 77.81 112 THR A CA 1
ATOM 822 C C . THR A 1 112 ? -18.345 -11.057 -3.211 1.00 77.81 112 THR A C 1
ATOM 824 O O . THR A 1 112 ? -18.737 -12.210 -3.005 1.00 77.81 112 THR A O 1
ATOM 827 N N . ALA A 1 113 ? -17.133 -10.795 -3.705 1.00 92.12 113 ALA A N 1
ATOM 828 C CA . ALA A 1 113 ? -16.193 -11.801 -4.190 1.00 92.12 113 ALA A CA 1
ATOM 829 C C . ALA A 1 113 ? -14.769 -11.565 -3.658 1.00 92.12 113 ALA A C 1
ATOM 831 O O . ALA A 1 113 ? -14.536 -10.684 -2.834 1.00 92.12 113 ALA A O 1
ATOM 832 N N . GLY A 1 114 ? -13.837 -12.433 -4.065 1.00 95.81 114 GLY A N 1
ATOM 833 C CA . GLY A 1 114 ? -12.413 -12.251 -3.791 1.00 95.81 114 GLY A CA 1
ATOM 834 C C . GLY A 1 114 ? -12.071 -12.127 -2.306 1.00 95.81 114 GLY A C 1
ATOM 835 O O . GLY A 1 114 ? -12.617 -12.832 -1.448 1.00 95.81 114 GLY A O 1
ATOM 836 N N . ARG A 1 115 ? -11.098 -11.269 -2.017 1.00 96.88 115 ARG A N 1
ATOM 837 C CA . ARG A 1 115 ? -10.550 -11.014 -0.692 1.00 96.88 115 ARG A CA 1
ATOM 838 C C . ARG A 1 115 ? -11.510 -10.208 0.161 1.00 96.88 115 ARG A C 1
ATOM 840 O O . ARG A 1 115 ? -11.681 -10.517 1.337 1.00 96.88 115 ARG A O 1
ATOM 847 N N . GLU A 1 116 ? -12.131 -9.203 -0.418 1.00 95.06 116 GLU A N 1
ATOM 848 C CA . GLU A 1 116 ? -13.028 -8.295 0.282 1.00 95.06 116 GLU A CA 1
ATOM 849 C C . GLU A 1 116 ? -14.307 -9.007 0.704 1.00 95.06 116 GLU A C 1
ATOM 851 O O . GLU A 1 116 ? -14.700 -8.923 1.862 1.00 95.06 116 GLU A O 1
ATOM 856 N N . GLY A 1 117 ? -14.881 -9.845 -0.166 1.00 95.94 117 GLY A N 1
ATOM 857 C CA . GLY A 1 117 ? -15.988 -10.733 0.185 1.00 95.94 117 GLY A CA 1
ATOM 858 C C . GLY A 1 117 ? -15.614 -11.722 1.297 1.00 95.94 117 GLY A C 1
ATOM 859 O O . GLY A 1 117 ? -16.422 -11.990 2.190 1.00 95.94 117 GLY A O 1
ATOM 860 N N . GLN A 1 118 ? -14.371 -12.228 1.311 1.00 97.38 118 GLN A N 1
ATOM 861 C CA . GLN A 1 118 ? -13.868 -13.039 2.431 1.00 97.38 118 GLN A CA 1
ATOM 862 C C . GLN A 1 118 ? -13.782 -12.229 3.727 1.00 97.38 118 GLN A C 1
ATOM 864 O O . GLN A 1 118 ? -14.158 -12.750 4.777 1.00 97.38 118 GLN A O 1
ATOM 869 N N . CYS A 1 119 ? -13.306 -10.981 3.670 1.00 97.69 119 CYS A N 1
ATOM 870 C CA . CYS A 1 119 ? -13.265 -10.095 4.827 1.00 97.69 119 CYS A CA 1
ATOM 871 C C . CYS A 1 119 ? -14.683 -9.775 5.316 1.00 97.69 119 CYS A C 1
ATOM 873 O O . CYS A 1 119 ? -14.981 -10.022 6.481 1.00 97.69 119 CYS A O 1
ATOM 875 N N . ALA A 1 120 ? -15.582 -9.343 4.430 1.00 96.44 120 ALA A N 1
ATOM 876 C CA . ALA A 1 120 ? -16.978 -9.021 4.716 1.00 96.44 120 ALA A CA 1
ATOM 877 C C . ALA A 1 120 ? -17.744 -10.169 5.389 1.00 96.44 120 ALA A C 1
ATOM 879 O O . ALA A 1 120 ? -18.587 -9.932 6.257 1.00 96.44 120 ALA A O 1
ATOM 880 N N . ALA A 1 121 ? -17.423 -11.415 5.030 1.00 96.38 121 ALA A N 1
ATOM 881 C CA . ALA A 1 121 ? -18.035 -12.614 5.594 1.00 96.38 121 ALA A CA 1
ATOM 882 C C . ALA A 1 121 ? -17.515 -13.002 6.994 1.00 96.38 121 ALA A C 1
ATOM 884 O O . ALA A 1 121 ? -18.071 -13.918 7.612 1.00 96.38 121 ALA A O 1
ATOM 885 N N . LEU A 1 122 ? -16.460 -12.359 7.511 1.00 97.38 122 LEU A N 1
ATOM 886 C CA . LEU A 1 122 ? -15.935 -12.674 8.840 1.00 97.38 122 LEU A CA 1
ATOM 887 C C . LEU A 1 122 ? -16.950 -12.306 9.938 1.00 97.38 122 LEU A C 1
ATOM 889 O O . LEU A 1 122 ? -17.539 -11.221 9.911 1.00 97.38 122 LEU A O 1
ATOM 893 N N . PRO A 1 123 ? -17.148 -13.178 10.945 1.00 97.62 123 PRO A N 1
ATOM 894 C CA . PRO A 1 123 ? -18.010 -12.862 12.076 1.00 97.62 123 PRO A CA 1
ATOM 895 C C . PRO A 1 123 ? -17.395 -11.751 12.935 1.00 97.62 123 PRO A C 1
ATOM 897 O O . PRO A 1 123 ? -16.182 -11.559 12.946 1.00 97.62 123 PRO A O 1
ATOM 900 N N . VAL A 1 124 ? -18.238 -11.047 13.695 1.00 97.75 124 VAL A N 1
ATOM 901 C CA . VAL A 1 124 ? -17.829 -10.023 14.675 1.00 97.75 124 VAL A CA 1
ATOM 902 C C . VAL A 1 124 ? -18.617 -10.229 15.979 1.00 97.75 124 VAL A C 1
ATOM 904 O O . VAL A 1 124 ? -19.344 -9.366 16.460 1.00 97.75 124 VAL A O 1
ATOM 907 N N . THR A 1 125 ? -18.509 -11.427 16.560 1.00 97.94 125 THR A N 1
ATOM 908 C CA . THR A 1 125 ? -19.191 -11.813 17.813 1.00 97.94 125 THR A CA 1
ATOM 909 C C . THR A 1 125 ? -18.265 -11.827 19.027 1.00 97.94 125 THR A C 1
ATOM 911 O O . THR A 1 125 ? -18.713 -12.015 20.160 1.00 97.94 125 THR A O 1
ATOM 914 N N . THR A 1 126 ? -16.969 -11.577 18.821 1.00 98.38 126 THR A N 1
ATOM 915 C CA . THR A 1 126 ? -15.974 -11.397 19.882 1.00 98.38 126 THR A CA 1
ATOM 916 C C . THR A 1 126 ? -14.963 -10.299 19.520 1.00 98.38 126 THR A C 1
ATOM 918 O O . THR A 1 126 ? -14.803 -9.968 18.346 1.00 98.38 126 THR A O 1
ATOM 921 N N . PRO A 1 127 ? -14.219 -9.744 20.495 1.00 98.38 127 PRO A N 1
ATOM 922 C CA . PRO A 1 127 ? -13.137 -8.798 20.208 1.00 98.38 127 PRO A CA 1
ATOM 923 C C . PRO A 1 127 ? -11.995 -9.364 19.343 1.00 98.38 127 PRO A C 1
ATOM 925 O O . PRO A 1 127 ? -11.327 -8.602 18.647 1.00 98.38 127 PRO A O 1
ATOM 928 N N . ASP A 1 128 ? -11.742 -10.677 19.392 1.00 98.38 128 ASP A N 1
ATOM 929 C CA . ASP A 1 128 ? -10.734 -11.323 18.537 1.00 98.38 128 ASP A CA 1
ATOM 930 C C . ASP A 1 128 ? -11.216 -11.433 17.086 1.00 98.38 128 ASP A C 1
ATOM 932 O O . ASP A 1 128 ? -10.464 -11.122 16.166 1.00 98.38 128 ASP A O 1
ATOM 936 N N . GLU A 1 129 ? -12.483 -11.800 16.898 1.00 98.50 129 GLU A N 1
ATOM 937 C CA . GLU A 1 129 ? -13.156 -11.817 15.597 1.00 98.50 129 GLU A CA 1
ATOM 938 C C . GLU A 1 129 ? -13.228 -10.414 14.977 1.00 98.50 129 GLU A C 1
ATOM 940 O O . GLU A 1 129 ? -12.849 -10.230 13.824 1.00 98.50 129 GLU A O 1
ATOM 945 N N . PHE A 1 130 ? -13.573 -9.396 15.771 1.00 98.56 130 PHE A N 1
ATOM 946 C CA . PHE A 1 130 ? -13.475 -7.989 15.370 1.00 98.56 130 PHE A CA 1
ATOM 947 C C . PHE A 1 130 ? -12.061 -7.608 14.910 1.00 98.56 130 PHE A C 1
ATOM 949 O O . PHE A 1 130 ? -11.878 -6.958 13.881 1.00 98.56 130 PHE A O 1
ATOM 956 N N . ALA A 1 131 ? -11.034 -8.015 15.658 1.00 98.50 131 ALA A N 1
ATOM 957 C CA . ALA A 1 131 ? -9.661 -7.714 15.283 1.00 98.50 131 ALA A CA 1
ATOM 958 C C . ALA A 1 131 ? -9.237 -8.441 13.997 1.00 98.50 131 ALA A C 1
ATOM 960 O O . ALA A 1 131 ? -8.512 -7.849 13.203 1.00 98.50 131 ALA A O 1
ATOM 961 N N . ALA A 1 132 ? -9.689 -9.683 13.791 1.00 98.62 132 ALA A N 1
ATOM 962 C CA . ALA A 1 132 ? -9.456 -10.447 12.566 1.00 98.62 132 ALA A CA 1
ATOM 963 C C . ALA A 1 132 ? -10.138 -9.800 11.353 1.00 98.62 132 ALA A C 1
ATOM 965 O O . ALA A 1 132 ? -9.534 -9.703 10.289 1.00 98.62 132 ALA A O 1
ATOM 966 N N . CYS A 1 133 ? -11.364 -9.307 11.535 1.00 98.38 133 CYS A N 1
ATOM 967 C CA . CYS A 1 133 ? -12.079 -8.518 10.543 1.00 98.38 133 CYS A CA 1
ATOM 968 C C . CYS A 1 133 ? -11.259 -7.291 10.106 1.00 98.38 133 CYS A C 1
ATOM 970 O O . CYS A 1 133 ? -10.944 -7.133 8.927 1.00 98.38 133 CYS A O 1
ATOM 972 N N . LEU A 1 134 ? -10.821 -6.462 11.062 1.00 98.38 134 LEU A N 1
ATOM 973 C CA . LEU A 1 134 ? -10.051 -5.260 10.741 1.00 98.38 134 LEU A CA 1
ATOM 974 C C . LEU A 1 134 ? -8.677 -5.563 10.139 1.00 98.38 134 LEU A C 1
ATOM 976 O O . LEU A 1 134 ? -8.225 -4.811 9.281 1.00 98.38 134 LEU A O 1
ATOM 980 N N . THR A 1 135 ? -7.982 -6.624 10.563 1.00 98.50 135 THR A N 1
ATOM 981 C CA . THR A 1 135 ? -6.702 -6.990 9.934 1.00 98.50 135 THR A CA 1
ATOM 982 C C . THR A 1 135 ? -6.878 -7.598 8.547 1.00 98.50 135 THR A C 1
ATOM 984 O O . THR A 1 135 ? -5.967 -7.452 7.734 1.00 98.50 135 THR A O 1
ATOM 987 N N . CYS A 1 136 ? -8.026 -8.216 8.248 1.00 98.56 136 CYS A N 1
ATOM 988 C CA . CYS A 1 136 ? -8.355 -8.699 6.909 1.00 98.56 136 CYS A CA 1
ATOM 989 C C . CYS A 1 136 ? -8.420 -7.541 5.909 1.00 98.56 136 CYS A C 1
ATOM 991 O O . CYS A 1 136 ? -7.607 -7.532 4.983 1.00 98.56 136 CYS A O 1
ATOM 993 N N . TRP A 1 137 ? -9.285 -6.551 6.171 1.00 97.94 137 TRP A N 1
ATOM 994 C CA . TRP A 1 137 ? -9.423 -5.331 5.364 1.00 97.94 137 TRP A CA 1
ATOM 995 C C . TRP A 1 137 ? -8.106 -4.562 5.286 1.00 97.94 137 TRP A C 1
ATOM 997 O O . TRP A 1 137 ? -7.572 -4.332 4.213 1.00 97.94 137 TRP A O 1
ATOM 1007 N N . LYS A 1 138 ? -7.459 -4.306 6.432 1.00 97.88 138 LYS A N 1
ATOM 1008 C CA . LYS A 1 138 ? -6.148 -3.629 6.475 1.00 97.88 138 LYS A CA 1
ATOM 1009 C C . LYS A 1 138 ? -5.080 -4.325 5.619 1.00 97.88 138 LYS A C 1
ATOM 1011 O O . LYS A 1 138 ? -4.130 -3.679 5.184 1.00 97.88 138 LYS A O 1
ATOM 1016 N N . GLY A 1 139 ? -5.156 -5.649 5.492 1.00 98.12 139 GLY A N 1
ATOM 1017 C CA . GLY A 1 139 ? -4.239 -6.445 4.683 1.00 98.12 139 GLY A CA 1
ATOM 1018 C C . GLY A 1 139 ? -4.559 -6.372 3.193 1.00 98.12 139 GLY A C 1
ATOM 1019 O O . GLY A 1 139 ? -3.618 -6.342 2.403 1.00 98.12 139 GLY A O 1
ATOM 1020 N N . ALA A 1 140 ? -5.844 -6.315 2.840 1.00 97.75 140 ALA A N 1
ATOM 1021 C CA . ALA A 1 140 ? -6.331 -6.156 1.473 1.00 97.75 140 ALA A CA 1
ATOM 1022 C C . ALA A 1 140 ? -5.888 -4.792 0.903 1.00 97.75 140 ALA A C 1
ATOM 1024 O O . ALA A 1 140 ? -5.058 -4.788 -0.007 1.00 97.75 140 ALA A O 1
ATOM 1025 N N . GLU A 1 141 ? -6.206 -3.687 1.593 1.00 97.38 141 GLU A N 1
ATOM 1026 C CA . GLU A 1 141 ? -5.762 -2.319 1.245 1.00 97.38 141 GLU A CA 1
ATOM 1027 C C . GLU A 1 141 ? -4.237 -2.184 1.153 1.00 97.38 141 GLU A C 1
ATOM 1029 O O . GLU A 1 141 ? -3.647 -1.541 0.283 1.00 97.38 141 GLU A O 1
ATOM 1034 N N . ALA A 1 142 ? -3.524 -2.808 2.099 1.00 98.19 142 ALA A N 1
ATOM 1035 C CA . ALA A 1 142 ? -2.070 -2.760 2.083 1.00 98.19 142 ALA A CA 1
ATOM 1036 C C . ALA A 1 142 ? -1.486 -3.532 0.892 1.00 98.19 142 ALA A C 1
ATOM 1038 O O . ALA A 1 142 ? -0.385 -3.191 0.460 1.00 98.19 142 ALA A O 1
ATOM 1039 N N . SER A 1 143 ? -2.159 -4.585 0.422 1.00 98.12 143 SER A N 1
ATOM 1040 C CA . SER A 1 143 ? -1.745 -5.376 -0.743 1.00 98.12 143 SER A CA 1
ATOM 1041 C C . SER A 1 143 ? -2.048 -4.638 -2.038 1.00 98.12 143 SER A C 1
ATOM 1043 O O . SER A 1 143 ? -1.171 -4.582 -2.897 1.00 98.12 143 SER A O 1
ATOM 1045 N N . GLU A 1 144 ? -3.205 -3.988 -2.127 1.00 97.31 144 GLU A N 1
ATOM 1046 C CA . GLU A 1 144 ? -3.541 -3.075 -3.216 1.00 97.31 144 GLU A CA 1
ATOM 1047 C C . GLU A 1 144 ? -2.487 -1.974 -3.371 1.00 97.31 144 GLU A C 1
ATOM 1049 O O . GLU A 1 144 ? -1.870 -1.849 -4.432 1.00 97.31 144 GLU A O 1
ATOM 1054 N N . LEU A 1 145 ? -2.155 -1.263 -2.283 1.00 98.06 145 LEU A N 1
ATOM 1055 C CA . LEU A 1 145 ? -1.107 -0.241 -2.314 1.00 98.06 145 LEU A CA 1
ATOM 1056 C C . LEU A 1 145 ? 0.221 -0.804 -2.843 1.00 98.06 145 LEU A C 1
ATOM 1058 O O . LEU A 1 145 ? 0.970 -0.111 -3.533 1.00 98.06 145 LEU A O 1
ATOM 1062 N N . ILE A 1 146 ? 0.562 -2.048 -2.491 1.00 98.31 146 ILE A N 1
ATOM 1063 C CA . ILE A 1 146 ? 1.778 -2.700 -2.989 1.00 98.31 146 ILE A CA 1
ATOM 1064 C C . ILE A 1 146 ? 1.658 -2.990 -4.483 1.00 98.31 146 ILE A C 1
ATOM 1066 O O . ILE A 1 146 ? 2.619 -2.711 -5.193 1.00 98.31 146 ILE A O 1
ATOM 1070 N N . ALA A 1 147 ? 0.535 -3.530 -4.954 1.00 97.44 147 ALA A N 1
ATOM 1071 C CA . ALA A 1 147 ? 0.313 -3.855 -6.359 1.00 97.44 147 ALA A CA 1
ATOM 1072 C C . ALA A 1 147 ? 0.344 -2.601 -7.240 1.00 97.44 147 ALA A C 1
ATOM 1074 O O . ALA A 1 147 ? 1.042 -2.572 -8.255 1.00 97.44 147 ALA A O 1
ATOM 1075 N N . LEU A 1 148 ? -0.291 -1.519 -6.786 1.00 97.44 148 LEU A N 1
ATOM 1076 C CA . LEU A 1 148 ? -0.210 -0.206 -7.415 1.00 97.44 148 LEU A CA 1
ATOM 1077 C C . LEU A 1 148 ? 1.241 0.275 -7.501 1.00 97.44 148 LEU A C 1
ATOM 1079 O O . LEU A 1 148 ? 1.694 0.717 -8.558 1.00 97.44 148 LEU A O 1
ATOM 1083 N N . LEU A 1 149 ? 1.985 0.168 -6.392 1.00 97.81 149 LEU A N 1
ATOM 1084 C CA . LEU A 1 149 ? 3.350 0.678 -6.269 1.00 97.81 149 LEU A CA 1
ATOM 1085 C C . LEU A 1 149 ? 4.450 -0.235 -6.850 1.00 97.81 149 LEU A C 1
ATOM 1087 O O . LEU A 1 149 ? 5.588 0.209 -7.020 1.00 97.81 149 LEU A O 1
ATOM 1091 N N . TYR A 1 150 ? 4.172 -1.503 -7.108 1.00 96.88 150 TYR A N 1
ATOM 1092 C CA . TYR A 1 150 ? 5.044 -2.446 -7.808 1.00 96.88 150 TYR A CA 1
ATOM 1093 C C . TYR A 1 150 ? 4.300 -2.944 -9.038 1.00 96.88 150 TYR A C 1
ATOM 1095 O O . TYR A 1 150 ? 3.998 -4.125 -9.154 1.00 96.88 150 TYR A O 1
ATOM 1103 N N . ALA A 1 151 ? 4.015 -2.029 -9.965 1.00 95.56 151 ALA A N 1
ATOM 1104 C CA . ALA A 1 151 ? 3.196 -2.299 -11.143 1.00 95.56 151 ALA A CA 1
ATOM 1105 C C . ALA A 1 151 ? 3.611 -3.560 -11.936 1.00 95.56 151 ALA A C 1
ATOM 1107 O O . ALA A 1 151 ? 2.751 -4.302 -12.404 1.00 95.56 151 ALA A O 1
ATOM 1108 N N . SER A 1 152 ? 4.915 -3.852 -12.037 1.00 94.25 152 SER A N 1
ATOM 1109 C CA . SER A 1 152 ? 5.435 -5.051 -12.727 1.00 94.25 152 SER A CA 1
ATOM 1110 C C . SER A 1 152 ? 5.238 -6.368 -11.959 1.00 94.25 152 SER A C 1
ATOM 1112 O O . SER A 1 152 ? 5.546 -7.423 -12.498 1.00 94.25 152 SER A O 1
ATOM 1114 N N . HIS A 1 153 ? 4.737 -6.312 -10.725 1.00 95.50 153 HIS A N 1
ATOM 1115 C CA . HIS A 1 153 ? 4.339 -7.461 -9.905 1.00 95.50 153 HIS A CA 1
ATOM 1116 C C . HIS A 1 153 ? 2.879 -7.360 -9.448 1.00 95.50 153 HIS A C 1
ATOM 1118 O O . HIS A 1 153 ? 2.462 -8.121 -8.581 1.00 95.50 153 HIS A O 1
ATOM 1124 N N . ALA A 1 154 ? 2.094 -6.412 -9.971 1.00 96.19 154 ALA A N 1
ATOM 1125 C CA . ALA A 1 154 ? 0.742 -6.149 -9.489 1.00 96.19 154 ALA A CA 1
ATOM 1126 C C . ALA A 1 154 ? -0.123 -7.419 -9.474 1.00 96.19 154 ALA A C 1
ATOM 1128 O O . ALA A 1 154 ? -0.694 -7.772 -8.444 1.00 96.19 154 ALA A O 1
ATOM 1129 N N . SER A 1 155 ? -0.164 -8.145 -10.597 1.00 95.88 155 SER A N 1
ATOM 1130 C CA . SER A 1 155 ? -0.960 -9.370 -10.719 1.00 95.88 155 SER A CA 1
ATOM 1131 C C . SER A 1 155 ? -0.454 -10.458 -9.771 1.00 95.88 155 SER A C 1
ATOM 1133 O O . SER A 1 155 ? -1.251 -11.116 -9.112 1.00 95.88 155 SER A O 1
ATOM 1135 N N . GLU A 1 156 ? 0.864 -10.618 -9.641 1.00 95.31 156 GLU A N 1
ATOM 1136 C CA . GLU A 1 156 ? 1.466 -11.601 -8.738 1.00 95.31 156 GLU A CA 1
ATOM 1137 C C . GLU A 1 156 ? 1.130 -11.309 -7.266 1.00 95.31 156 GLU A C 1
ATOM 1139 O O . GLU A 1 156 ? 0.649 -12.194 -6.556 1.00 95.31 156 GLU A O 1
ATOM 1144 N N . VAL A 1 157 ? 1.310 -10.055 -6.835 1.00 96.38 157 VAL A N 1
ATOM 1145 C CA . VAL A 1 157 ? 1.001 -9.578 -5.478 1.00 96.38 157 VAL A CA 1
ATOM 1146 C C . VAL A 1 157 ? -0.462 -9.831 -5.133 1.00 96.38 157 VAL A C 1
ATOM 1148 O O . VAL A 1 157 ? -0.763 -10.242 -4.012 1.00 96.38 157 VAL A O 1
ATOM 1151 N N . CYS A 1 158 ? -1.361 -9.635 -6.096 1.00 97.19 158 CYS A N 1
ATOM 1152 C CA . CYS A 1 158 ? -2.790 -9.842 -5.904 1.00 97.19 158 CYS A CA 1
ATOM 1153 C C . CYS A 1 158 ? -3.263 -11.279 -6.179 1.00 97.19 158 CYS A C 1
ATOM 1155 O O . CYS A 1 158 ? -4.453 -11.569 -6.103 1.00 97.19 158 CYS A O 1
ATOM 1157 N N . GLY A 1 159 ? -2.355 -12.222 -6.443 1.00 96.00 159 GLY A N 1
ATOM 1158 C CA . GLY A 1 159 ? -2.706 -13.630 -6.640 1.00 96.00 159 GLY A CA 1
ATOM 1159 C C . GLY A 1 159 ? -3.403 -13.927 -7.972 1.00 96.00 159 GLY A C 1
ATOM 1160 O O . GLY A 1 159 ? -4.147 -14.902 -8.074 1.00 96.00 159 GLY A O 1
ATOM 1161 N N . GLY A 1 160 ? -3.150 -13.109 -8.992 1.00 94.88 160 GLY A N 1
ATOM 1162 C CA . GLY A 1 160 ? -3.533 -13.332 -10.386 1.00 94.88 160 GLY A CA 1
ATOM 1163 C C . GLY A 1 160 ? -4.657 -12.436 -10.903 1.00 94.88 160 GLY A C 1
ATOM 1164 O O . GLY A 1 160 ? -4.748 -12.270 -12.117 1.00 94.88 160 GLY A O 1
ATOM 1165 N N . SER A 1 161 ? -5.461 -11.826 -10.025 1.00 94.44 161 SER A N 1
ATOM 1166 C CA . SER A 1 161 ? -6.509 -10.866 -10.406 1.00 94.44 161 SER A CA 1
ATOM 1167 C C . SER A 1 161 ? -6.327 -9.535 -9.692 1.00 94.44 161 SER A C 1
ATOM 1169 O O . SER A 1 161 ? -5.787 -9.502 -8.591 1.00 94.44 161 SER A O 1
ATOM 1171 N N . LEU A 1 162 ? -6.770 -8.455 -10.328 1.00 94.25 162 LEU A N 1
ATOM 1172 C CA . LEU A 1 162 ? -6.718 -7.092 -9.791 1.00 94.25 162 LEU A CA 1
ATOM 1173 C C . LEU A 1 162 ? -8.104 -6.455 -9.648 1.00 94.25 162 LEU A C 1
ATOM 1175 O O . LEU A 1 162 ? -8.190 -5.308 -9.247 1.00 94.25 162 LEU A O 1
ATOM 1179 N N . ASP A 1 163 ? -9.155 -7.180 -10.017 1.00 92.06 163 ASP A N 1
ATOM 1180 C CA . ASP A 1 163 ? -10.549 -6.784 -9.820 1.00 92.06 163 ASP A CA 1
ATOM 1181 C C . ASP A 1 163 ? -11.079 -7.296 -8.466 1.00 92.06 163 ASP A C 1
ATOM 1183 O O . ASP A 1 163 ? -10.346 -7.937 -7.704 1.00 92.06 163 ASP A O 1
ATOM 1187 N N . GLU A 1 164 ? -12.379 -7.113 -8.213 1.00 91.19 164 GLU A N 1
ATOM 1188 C CA . GLU A 1 164 ? -13.122 -7.645 -7.052 1.00 91.19 164 GLU A CA 1
ATOM 1189 C C . GLU A 1 164 ? -12.946 -9.167 -6.838 1.00 91.19 164 GLU A C 1
ATOM 1191 O O . GLU A 1 164 ? -13.248 -9.720 -5.778 1.00 91.19 164 GLU A O 1
ATOM 1196 N N . GLY A 1 165 ? -12.481 -9.901 -7.856 1.00 94.44 165 GLY A N 1
ATOM 1197 C CA . GLY A 1 165 ? -12.175 -11.326 -7.783 1.00 94.44 165 GLY A CA 1
ATOM 1198 C C . GLY A 1 165 ? -10.817 -11.648 -7.151 1.00 94.44 165 GLY A C 1
ATOM 1199 O O . GLY A 1 165 ? -10.532 -12.826 -6.906 1.00 94.44 165 GLY A O 1
ATOM 1200 N N . SER A 1 166 ? -9.979 -10.643 -6.883 1.00 96.31 166 SER A N 1
ATOM 1201 C CA . SER A 1 166 ? -8.642 -10.795 -6.308 1.00 96.31 166 SER A CA 1
ATOM 1202 C C . SER A 1 166 ? -8.669 -11.589 -5.000 1.00 96.31 166 SER A C 1
ATOM 1204 O O . SER A 1 166 ? -9.377 -11.218 -4.071 1.00 96.31 166 SER A O 1
ATOM 1206 N N . PRO A 1 167 ? -7.904 -12.688 -4.854 1.00 97.19 167 PRO A N 1
ATOM 1207 C CA . PRO A 1 167 ? -7.855 -13.438 -3.598 1.00 97.19 167 PRO A CA 1
ATOM 1208 C C . PRO A 1 167 ? -7.017 -12.763 -2.497 1.00 97.19 167 PRO A C 1
ATOM 1210 O O . PRO A 1 167 ? -7.017 -13.251 -1.360 1.00 97.19 167 PRO A O 1
ATOM 1213 N N . VAL A 1 168 ? -6.273 -11.693 -2.808 1.00 97.31 168 VAL A N 1
ATOM 1214 C CA . VAL A 1 168 ? -5.294 -11.084 -1.885 1.00 97.31 168 VAL A CA 1
ATOM 1215 C C . VAL A 1 168 ? -5.490 -9.584 -1.679 1.00 97.31 168 VAL A C 1
ATOM 1217 O O . VAL A 1 168 ? -5.368 -9.135 -0.537 1.00 97.31 168 VAL A O 1
ATOM 1220 N N . CYS A 1 169 ? -5.758 -8.829 -2.740 1.00 96.62 169 CYS A N 1
ATOM 1221 C CA . CYS A 1 169 ? -5.914 -7.375 -2.693 1.00 96.62 169 CYS A CA 1
ATOM 1222 C C . CYS A 1 169 ? -7.387 -6.982 -2.602 1.00 96.62 169 CYS A C 1
ATOM 1224 O O . CYS A 1 169 ? -8.247 -7.778 -2.982 1.00 96.62 169 CYS A O 1
ATOM 1226 N N . SER A 1 170 ? -7.631 -5.768 -2.116 1.00 95.12 170 SER A N 1
ATOM 1227 C CA . SER A 1 170 ? -8.825 -5.006 -2.492 1.00 95.12 170 SER A CA 1
ATOM 1228 C C . SER A 1 170 ? -8.781 -4.723 -4.000 1.00 95.12 170 SER A C 1
ATOM 1230 O O . SER A 1 170 ? -7.729 -4.931 -4.634 1.00 95.12 170 SER A O 1
ATOM 1232 N N . ASP A 1 171 ? -9.922 -4.412 -4.604 1.00 91.62 171 ASP A N 1
ATOM 1233 C CA . ASP A 1 171 ? -9.987 -4.228 -6.047 1.00 91.62 171 ASP A CA 1
ATOM 1234 C C . ASP A 1 171 ? -9.269 -2.950 -6.483 1.00 91.62 171 ASP A C 1
ATOM 1236 O O . ASP A 1 171 ? -9.520 -1.873 -5.976 1.00 91.62 171 ASP A O 1
ATOM 1240 N N . LEU A 1 172 ? -8.369 -3.067 -7.463 1.00 87.75 172 LEU A N 1
ATOM 1241 C CA . LEU A 1 172 ? -7.802 -1.887 -8.106 1.00 87.75 172 LEU A CA 1
ATOM 1242 C C . LEU A 1 172 ? -8.795 -1.439 -9.183 1.00 87.75 172 LEU A C 1
ATOM 1244 O O . LEU A 1 172 ? -8.955 -2.152 -10.181 1.00 87.75 172 LEU A O 1
ATOM 1248 N N . ASP A 1 173 ? -9.399 -0.257 -9.037 1.00 88.31 173 ASP A N 1
ATOM 1249 C CA . ASP A 1 173 ? -10.472 0.217 -9.929 1.00 88.31 173 ASP A CA 1
ATOM 1250 C C . ASP A 1 173 ? -10.106 0.075 -11.425 1.00 88.31 173 ASP A C 1
ATOM 1252 O O . ASP A 1 173 ? -10.745 -0.629 -12.216 1.00 88.31 173 ASP A O 1
ATOM 1256 N N . CYS A 1 174 ? -9.028 0.747 -11.849 1.00 88.88 174 CYS A N 1
ATOM 1257 C CA . CYS A 1 174 ? -8.671 0.917 -13.254 1.00 88.88 174 CYS A CA 1
ATOM 1258 C C . CYS A 1 174 ? -7.375 0.189 -13.625 1.00 88.88 174 CYS A C 1
ATOM 1260 O O . CYS A 1 174 ? -6.298 0.772 -13.741 1.00 88.88 174 CYS A O 1
ATOM 1262 N N . THR A 1 175 ? -7.486 -1.102 -13.925 1.00 87.50 175 THR A N 1
ATOM 1263 C CA . THR A 1 175 ? -6.320 -1.987 -14.141 1.00 87.50 175 THR A CA 1
ATOM 1264 C C . THR A 1 175 ? -5.918 -2.190 -15.602 1.00 87.50 175 THR A C 1
ATOM 1266 O O . THR A 1 175 ? -4.989 -2.945 -15.892 1.00 87.50 175 THR A O 1
ATOM 1269 N N . THR A 1 176 ? -6.594 -1.525 -16.546 1.00 86.06 176 THR A N 1
ATOM 1270 C CA . THR A 1 176 ? -6.342 -1.678 -17.989 1.00 86.06 176 THR A CA 1
ATOM 1271 C C . THR A 1 176 ? -5.710 -0.418 -18.607 1.00 86.06 176 THR A C 1
ATOM 1273 O O . THR A 1 176 ? -6.266 0.675 -18.466 1.00 86.06 176 THR A O 1
ATOM 1276 N N . PRO A 1 177 ? -4.607 -0.546 -19.375 1.00 88.12 177 PRO A N 1
ATOM 1277 C CA . PRO A 1 177 ? -3.856 -1.777 -19.638 1.00 88.12 177 PRO A CA 1
ATOM 1278 C C . PRO A 1 177 ? -3.033 -2.238 -18.426 1.00 88.12 177 PRO A C 1
ATOM 1280 O O . PRO A 1 177 ? -2.455 -1.420 -17.712 1.00 88.12 177 PRO A O 1
ATOM 1283 N N . LEU A 1 178 ? -2.949 -3.560 -18.248 1.00 91.31 178 LEU A N 1
ATOM 1284 C CA . LEU A 1 178 ? -2.106 -4.186 -17.231 1.00 91.31 178 LEU A CA 1
ATOM 1285 C C . LEU A 1 178 ? -0.626 -3.957 -17.587 1.00 91.31 178 LEU A C 1
ATOM 1287 O O . LEU A 1 178 ? -0.215 -4.334 -18.691 1.00 91.31 178 LEU A O 1
ATOM 1291 N N . PRO A 1 179 ? 0.188 -3.393 -16.679 1.00 92.62 179 PRO A N 1
ATOM 1292 C CA . PRO A 1 179 ? 1.621 -3.263 -16.888 1.00 92.62 179 PRO A CA 1
ATOM 1293 C C . PRO A 1 179 ? 2.281 -4.622 -17.101 1.00 92.62 179 PRO A C 1
ATOM 1295 O O . PRO A 1 179 ? 1.853 -5.634 -16.547 1.00 92.62 179 PRO A O 1
ATOM 1298 N N . GLU A 1 180 ? 3.349 -4.658 -17.887 1.00 90.38 180 GLU A N 1
ATOM 1299 C CA . GLU A 1 180 ? 4.071 -5.893 -18.165 1.00 90.38 180 GLU A CA 1
ATOM 1300 C C . GLU A 1 180 ? 4.603 -6.531 -16.871 1.00 90.38 180 GLU A C 1
ATOM 1302 O O . GLU A 1 180 ? 5.425 -5.950 -16.161 1.00 90.38 180 GLU A O 1
ATOM 1307 N N . GLN A 1 181 ? 4.143 -7.747 -16.571 1.00 90.06 181 GLN A N 1
ATOM 1308 C CA . GLN A 1 181 ? 4.520 -8.459 -15.352 1.00 90.06 181 GLN A CA 1
ATOM 1309 C C . GLN A 1 181 ? 5.883 -9.137 -15.538 1.00 90.06 181 GLN A C 1
ATOM 1311 O O . GLN A 1 181 ? 5.993 -10.070 -16.337 1.00 90.06 181 GLN A O 1
ATOM 1316 N N . HIS A 1 182 ? 6.924 -8.658 -14.854 1.00 83.62 182 HIS A N 1
ATOM 1317 C CA . HIS A 1 182 ? 8.273 -9.219 -14.960 1.00 83.62 182 HIS A CA 1
ATOM 1318 C C . HIS A 1 182 ? 9.230 -8.732 -13.868 1.00 83.62 182 HIS A C 1
ATOM 1320 O O . HIS A 1 182 ? 9.103 -7.623 -13.342 1.00 83.62 182 HIS A O 1
ATOM 1326 N N . ASP A 1 183 ? 10.271 -9.535 -13.640 1.00 83.19 183 ASP A N 1
ATOM 1327 C CA . ASP A 1 183 ? 11.444 -9.137 -12.872 1.00 83.19 183 ASP A CA 1
ATOM 1328 C C . ASP A 1 183 ? 12.260 -8.091 -13.634 1.00 83.19 183 ASP A C 1
ATOM 1330 O O . ASP A 1 183 ? 12.704 -8.314 -14.764 1.00 83.19 183 ASP A O 1
ATOM 1334 N N . LEU A 1 184 ? 12.548 -6.965 -12.984 1.00 85.06 184 LEU A N 1
ATOM 1335 C CA . LEU A 1 184 ? 13.294 -5.873 -13.613 1.00 85.06 184 LEU A CA 1
ATOM 1336 C C . LEU A 1 184 ? 14.819 -6.078 -13.631 1.00 85.06 184 LEU A C 1
ATOM 1338 O O . LEU A 1 184 ? 15.543 -5.280 -14.235 1.00 85.06 184 LEU A O 1
ATOM 1342 N N . GLY A 1 185 ? 15.336 -7.103 -12.950 1.00 85.50 185 GLY A N 1
ATOM 1343 C CA . GLY A 1 185 ? 16.771 -7.336 -12.766 1.00 85.50 185 GLY A CA 1
ATOM 1344 C C . GLY A 1 185 ? 17.491 -6.208 -12.008 1.00 85.50 185 GLY A C 1
ATOM 1345 O O . GLY A 1 185 ? 16.893 -5.269 -11.486 1.00 85.50 185 GLY A O 1
ATOM 1346 N N . ASP A 1 186 ? 18.825 -6.246 -11.956 1.00 85.25 186 ASP A N 1
ATOM 1347 C CA . ASP A 1 186 ? 19.632 -5.145 -11.393 1.00 85.25 186 ASP A CA 1
ATOM 1348 C C . ASP A 1 186 ? 19.805 -4.005 -12.416 1.00 85.25 186 ASP A C 1
ATOM 1350 O O . ASP A 1 186 ? 20.890 -3.755 -12.944 1.00 85.25 186 ASP A O 1
ATOM 1354 N N . THR A 1 187 ? 18.693 -3.356 -12.770 1.00 86.25 187 THR A N 1
ATOM 1355 C CA . THR A 1 187 ? 18.631 -2.303 -13.791 1.00 86.25 187 THR A CA 1
ATOM 1356 C C . THR A 1 187 ? 18.308 -0.932 -13.195 1.00 86.25 187 THR A C 1
ATOM 1358 O O . THR A 1 187 ? 17.790 -0.790 -12.088 1.00 86.25 187 THR A O 1
ATOM 1361 N N . ALA A 1 188 ? 18.563 0.127 -13.969 1.00 88.56 188 ALA A N 1
ATOM 1362 C CA . ALA A 1 188 ? 18.148 1.480 -13.596 1.00 88.56 188 ALA A CA 1
ATOM 1363 C C . ALA A 1 188 ? 16.615 1.656 -13.576 1.00 88.56 188 ALA A C 1
ATOM 1365 O O . ALA A 1 188 ? 16.118 2.622 -13.000 1.00 88.56 188 ALA A O 1
ATOM 1366 N N . GLU A 1 189 ? 15.871 0.766 -14.236 1.00 90.44 189 GLU A N 1
ATOM 1367 C CA . GLU A 1 189 ? 14.413 0.720 -14.140 1.00 90.44 189 GLU A CA 1
ATOM 1368 C C . GLU A 1 189 ? 13.982 0.167 -12.781 1.00 90.44 189 GLU A C 1
ATOM 1370 O O . GLU A 1 189 ? 13.219 0.832 -12.082 1.00 90.44 189 GLU A O 1
ATOM 1375 N N . ASN A 1 190 ? 14.577 -0.951 -12.349 1.00 91.94 190 ASN A N 1
ATOM 1376 C CA . ASN A 1 190 ? 14.375 -1.502 -11.009 1.00 91.94 190 ASN A CA 1
ATOM 1377 C C . ASN A 1 190 ? 14.664 -0.465 -9.914 1.00 91.94 190 ASN A C 1
ATOM 1379 O O . ASN A 1 190 ? 13.876 -0.264 -8.992 1.00 91.94 190 ASN A O 1
ATOM 1383 N N . ASP A 1 191 ? 15.775 0.266 -10.022 1.00 94.31 191 ASP A N 1
ATOM 1384 C CA . ASP A 1 191 ? 16.101 1.325 -9.064 1.00 94.31 191 ASP A CA 1
ATOM 1385 C C . ASP A 1 191 ? 15.046 2.441 -9.002 1.00 94.31 191 ASP A C 1
ATOM 1387 O O . ASP A 1 191 ? 14.801 2.983 -7.918 1.00 94.31 191 ASP A O 1
ATOM 1391 N N . CYS A 1 192 ? 14.420 2.777 -10.133 1.00 95.75 192 CYS A N 1
ATOM 1392 C CA . CYS A 1 192 ? 13.321 3.735 -10.185 1.00 95.75 192 CYS A CA 1
ATOM 1393 C C . CYS A 1 192 ? 12.042 3.151 -9.571 1.00 95.75 192 CYS A C 1
ATOM 1395 O O . CYS A 1 192 ? 11.479 3.782 -8.677 1.00 95.75 192 CYS A O 1
ATOM 1397 N N . GLN A 1 193 ? 11.632 1.935 -9.947 1.00 95.25 193 GLN A N 1
ATOM 1398 C CA . GLN A 1 193 ? 10.429 1.303 -9.400 1.00 95.25 193 GLN A CA 1
ATOM 1399 C C . GLN A 1 193 ? 10.532 1.143 -7.879 1.00 95.25 193 GLN A C 1
ATOM 1401 O O . GLN A 1 193 ? 9.700 1.657 -7.139 1.00 95.25 193 GLN A O 1
ATOM 1406 N N . ARG A 1 194 ? 11.646 0.595 -7.380 1.00 96.25 194 ARG A N 1
ATOM 1407 C CA . ARG A 1 194 ? 11.918 0.476 -5.938 1.00 96.25 194 ARG A CA 1
ATOM 1408 C C . ARG A 1 194 ? 11.896 1.820 -5.218 1.00 96.25 194 ARG A C 1
ATOM 1410 O O . ARG A 1 194 ? 11.552 1.888 -4.034 1.00 96.25 194 ARG A O 1
ATOM 1417 N N . ALA A 1 195 ? 12.328 2.893 -5.882 1.00 97.69 195 ALA A N 1
ATOM 1418 C CA . ALA A 1 195 ? 12.267 4.235 -5.321 1.00 97.69 195 ALA A CA 1
ATOM 1419 C C . ALA A 1 195 ? 10.828 4.747 -5.241 1.00 97.69 195 ALA A C 1
ATOM 1421 O O . ALA A 1 195 ? 10.471 5.288 -4.194 1.00 97.69 195 ALA A O 1
ATOM 1422 N N . ILE A 1 196 ? 10.018 4.527 -6.282 1.00 98.12 196 ILE A N 1
ATOM 1423 C CA . ILE A 1 196 ? 8.580 4.818 -6.284 1.00 98.12 196 ILE A CA 1
ATOM 1424 C C . ILE A 1 196 ? 7.906 4.082 -5.134 1.00 98.12 196 ILE A C 1
ATOM 1426 O O . ILE A 1 196 ? 7.340 4.737 -4.259 1.00 98.12 196 ILE A O 1
ATOM 1430 N N . SER A 1 197 ? 8.059 2.761 -5.031 1.00 97.62 197 SER A N 1
ATOM 1431 C CA . SER A 1 197 ? 7.340 1.982 -4.021 1.00 97.62 197 SER A CA 1
ATOM 1432 C C . SER A 1 197 ? 7.764 2.323 -2.596 1.00 97.62 197 SER A C 1
ATOM 1434 O O . SER A 1 197 ? 6.932 2.488 -1.703 1.00 97.62 197 SER A O 1
ATOM 1436 N N . LYS A 1 198 ? 9.068 2.496 -2.345 1.00 98.12 198 LYS A N 1
ATOM 1437 C CA . LYS A 1 198 ? 9.551 2.901 -1.014 1.00 98.12 198 LYS A CA 1
ATOM 1438 C C . LYS A 1 198 ? 9.123 4.309 -0.643 1.00 98.12 198 LYS A C 1
ATOM 1440 O O . LYS A 1 198 ? 8.852 4.555 0.534 1.00 98.12 198 LYS A O 1
ATOM 1445 N N . ALA A 1 199 ? 9.133 5.235 -1.600 1.00 98.50 199 ALA A N 1
ATOM 1446 C CA . ALA A 1 199 ? 8.704 6.603 -1.370 1.00 98.50 199 ALA A CA 1
ATOM 1447 C C . ALA A 1 199 ? 7.193 6.662 -1.124 1.00 98.50 199 ALA A C 1
ATOM 1449 O O . ALA A 1 199 ? 6.800 7.285 -0.141 1.00 98.50 199 ALA A O 1
ATOM 1450 N N . GLY A 1 200 ? 6.394 5.962 -1.936 1.00 98.56 200 GLY A N 1
ATOM 1451 C CA . GLY A 1 200 ? 4.942 5.824 -1.802 1.00 98.56 200 GLY A CA 1
ATOM 1452 C C . GLY A 1 200 ? 4.550 5.260 -0.439 1.00 98.56 200 GLY A C 1
ATOM 1453 O O . GLY A 1 200 ? 3.952 5.970 0.359 1.00 98.56 200 GLY A O 1
ATOM 1454 N N . VAL A 1 201 ? 5.037 4.070 -0.068 1.00 98.50 201 VAL A N 1
ATOM 1455 C CA . VAL A 1 201 ? 4.755 3.486 1.260 1.00 98.50 201 VAL A CA 1
ATOM 1456 C C . VAL A 1 201 ? 5.209 4.391 2.408 1.00 98.50 201 VAL A C 1
ATOM 1458 O O . VAL A 1 201 ? 4.548 4.495 3.444 1.00 98.50 201 VAL A O 1
ATOM 1461 N N . LEU A 1 202 ? 6.365 5.050 2.279 1.00 98.44 202 LEU A N 1
ATOM 1462 C CA . LEU A 1 202 ? 6.821 5.972 3.317 1.00 98.44 202 LEU A CA 1
ATOM 1463 C C . LEU A 1 202 ? 5.929 7.215 3.408 1.00 98.44 202 LEU A C 1
ATOM 1465 O O . LEU A 1 202 ? 5.767 7.734 4.514 1.00 98.44 202 LEU A O 1
ATOM 1469 N N . TYR A 1 203 ? 5.403 7.695 2.282 1.00 98.62 203 TYR A N 1
ATOM 1470 C CA . TYR A 1 203 ? 4.447 8.790 2.209 1.00 98.62 203 TYR A CA 1
ATOM 1471 C C . TYR A 1 203 ? 3.129 8.400 2.886 1.00 98.62 203 TYR A C 1
ATOM 1473 O O . TYR A 1 203 ? 2.791 9.047 3.877 1.00 98.62 203 TYR A O 1
ATOM 1481 N N . THR A 1 204 ? 2.506 7.279 2.501 1.00 98.50 204 THR A N 1
ATOM 1482 C CA . THR A 1 204 ? 1.296 6.707 3.130 1.00 98.50 204 THR A CA 1
ATOM 1483 C C . THR A 1 204 ? 1.436 6.654 4.656 1.00 98.50 204 THR A C 1
ATOM 1485 O O . THR A 1 204 ? 0.698 7.304 5.399 1.00 98.50 204 THR A O 1
ATOM 1488 N N . LEU A 1 205 ? 2.502 6.014 5.159 1.00 98.44 205 LEU A N 1
ATOM 1489 C CA . LEU A 1 205 ? 2.746 5.885 6.603 1.00 98.44 205 LEU A CA 1
ATOM 1490 C C . LEU A 1 205 ? 3.008 7.230 7.307 1.00 98.44 205 LEU A C 1
ATOM 1492 O O . LEU A 1 205 ? 2.756 7.370 8.511 1.00 98.44 205 LEU A O 1
ATOM 1496 N N . LYS A 1 206 ? 3.597 8.208 6.606 1.00 98.25 206 LYS A N 1
ATOM 1497 C CA . LYS A 1 206 ? 3.850 9.558 7.139 1.00 98.25 206 LYS A CA 1
ATOM 1498 C C . LYS A 1 206 ? 2.617 10.446 7.093 1.00 98.25 206 LYS A C 1
ATOM 1500 O O . LYS A 1 206 ? 2.571 11.367 7.906 1.00 98.25 206 LYS A O 1
ATOM 1505 N N . ARG A 1 207 ? 1.672 10.179 6.196 1.00 98.00 207 ARG A N 1
ATOM 1506 C CA . ARG A 1 207 ? 0.380 10.852 6.109 1.00 98.00 207 ARG A CA 1
ATOM 1507 C C . ARG A 1 207 ? -0.579 10.334 7.176 1.00 98.00 207 ARG A C 1
ATOM 1509 O O . ARG A 1 207 ? -1.053 11.115 8.000 1.00 98.00 207 ARG A O 1
ATOM 1516 N N . GLN A 1 208 ? -0.767 9.018 7.238 1.00 98.19 208 GLN A N 1
ATOM 1517 C CA . GLN A 1 208 ? -1.713 8.372 8.147 1.00 98.19 208 GLN A CA 1
ATOM 1518 C C . GLN A 1 208 ? -1.393 8.654 9.618 1.00 98.19 208 GLN A C 1
ATOM 1520 O O . GLN A 1 208 ? -2.243 9.098 10.382 1.00 98.19 208 GLN A O 1
ATOM 1525 N N . LYS A 1 209 ? -0.138 8.472 10.045 1.00 97.69 209 LYS A N 1
ATOM 1526 C CA . LYS A 1 209 ? 0.219 8.540 11.473 1.00 97.69 209 LYS A CA 1
ATOM 1527 C C . LYS A 1 209 ? -0.069 9.900 12.144 1.00 97.69 209 LYS A C 1
ATOM 1529 O O . LYS A 1 209 ? -0.474 9.923 13.309 1.00 97.69 209 LYS A O 1
ATOM 1534 N N . PRO A 1 210 ? 0.225 11.058 11.528 1.00 97.94 210 PRO A N 1
ATOM 1535 C CA . PRO A 1 210 ? -0.195 12.350 12.058 1.00 97.94 210 PRO A CA 1
ATOM 1536 C C . PRO A 1 210 ? -1.717 12.544 12.095 1.00 97.94 210 PRO A C 1
ATOM 1538 O O . PRO A 1 210 ? -2.193 13.118 13.074 1.00 97.94 210 PRO A O 1
ATOM 1541 N N . LEU A 1 211 ? -2.456 12.039 11.101 1.00 98.00 211 LEU A N 1
ATOM 1542 C CA . LEU A 1 211 ? -3.923 12.071 11.082 1.00 98.00 211 LEU A CA 1
ATOM 1543 C C . LEU A 1 211 ? -4.507 11.215 12.213 1.00 98.00 211 LEU A C 1
ATOM 1545 O O . LEU A 1 211 ? -5.257 11.740 13.030 1.00 98.00 211 LEU A O 1
ATOM 1549 N N . GLU A 1 212 ? -4.049 9.970 12.380 1.00 97.50 212 GLU A N 1
ATOM 1550 C CA . GLU A 1 212 ? -4.419 9.092 13.504 1.00 97.50 212 GLU A CA 1
ATOM 1551 C C . GLU A 1 212 ? -4.233 9.790 14.857 1.00 97.50 212 GLU A C 1
ATOM 1553 O O . GLU A 1 212 ? -5.077 9.703 15.744 1.00 97.50 212 GLU A O 1
ATOM 1558 N N . LYS A 1 213 ? -3.119 10.511 15.040 1.00 97.25 213 LYS A N 1
ATOM 1559 C CA . LYS A 1 213 ? -2.861 11.248 16.285 1.00 97.25 213 LYS A CA 1
ATOM 1560 C C . LYS A 1 213 ? -3.859 12.372 16.528 1.00 97.25 213 LYS A C 1
ATOM 1562 O O . LYS A 1 213 ? -4.195 12.605 17.684 1.00 97.25 213 LYS A O 1
ATOM 1567 N N . CYS A 1 214 ? -4.261 13.081 15.478 1.00 97.88 214 CYS A N 1
ATOM 1568 C CA . CYS A 1 214 ? -5.261 14.137 15.573 1.00 97.88 214 CYS A CA 1
ATOM 1569 C C . CYS A 1 214 ? -6.652 13.552 15.877 1.00 97.88 214 CYS A C 1
ATOM 1571 O O . CYS A 1 214 ? -7.345 14.029 16.773 1.00 97.88 214 CYS A O 1
ATOM 1573 N N . LEU A 1 215 ? -7.019 12.454 15.218 1.00 97.06 215 LEU A N 1
ATOM 1574 C CA . LEU A 1 215 ? -8.294 11.770 15.442 1.00 97.06 215 LEU A CA 1
ATOM 1575 C C . LEU A 1 215 ? -8.373 11.155 16.851 1.00 97.06 215 LEU A C 1
ATOM 1577 O O . LEU A 1 215 ? -9.390 11.278 17.527 1.00 97.06 215 LEU A O 1
ATOM 1581 N N . LEU A 1 216 ? -7.271 10.594 17.367 1.00 96.44 216 LEU A N 1
ATOM 1582 C CA . LEU A 1 216 ? -7.191 10.048 18.732 1.00 96.44 216 LEU A CA 1
ATOM 1583 C C . LEU A 1 216 ? -7.375 11.088 19.849 1.00 96.44 216 LEU A C 1
ATOM 1585 O O . LEU A 1 216 ? -7.613 10.696 20.990 1.00 96.44 216 LEU A O 1
ATOM 1589 N N . ILE A 1 217 ? -7.234 12.384 19.558 1.00 95.50 217 ILE A N 1
ATOM 1590 C CA . ILE A 1 217 ? -7.510 13.464 20.520 1.00 95.50 217 ILE A CA 1
ATOM 1591 C C . ILE A 1 217 ? -8.875 14.129 20.283 1.00 95.50 217 ILE A C 1
ATOM 1593 O O . ILE A 1 217 ? -9.135 15.188 20.848 1.00 95.50 217 ILE A O 1
ATOM 1597 N N . GLY A 1 218 ? -9.739 13.511 19.470 1.00 94.50 218 GLY A N 1
ATOM 1598 C CA . GLY A 1 218 ? -11.104 13.972 19.209 1.00 94.50 218 GLY A CA 1
ATOM 1599 C C . GLY A 1 218 ? -11.254 14.899 18.001 1.00 94.50 218 GLY A C 1
ATOM 1600 O O . GLY A 1 218 ? -12.300 15.526 17.854 1.00 94.50 218 GLY A O 1
ATOM 1601 N N . GLY A 1 219 ? -10.236 15.014 17.143 1.00 96.62 219 GLY A N 1
ATOM 1602 C CA . GLY A 1 219 ? -10.382 15.700 15.859 1.00 96.62 219 GLY A CA 1
ATOM 1603 C C . GLY A 1 219 ? -11.323 14.957 14.904 1.00 96.62 219 GLY A C 1
ATOM 1604 O O . GLY A 1 219 ? -11.592 13.768 15.074 1.00 96.62 219 GLY A O 1
ATOM 1605 N N . THR A 1 220 ? -11.788 15.656 13.873 1.00 96.56 220 THR A N 1
ATOM 1606 C CA . THR A 1 220 ? -12.486 15.097 12.706 1.00 96.56 220 THR A CA 1
ATOM 1607 C C . THR A 1 220 ? -11.595 15.177 11.467 1.00 96.56 220 THR A C 1
ATOM 1609 O O . THR A 1 220 ? -10.615 15.927 11.470 1.00 96.56 220 THR A O 1
ATOM 1612 N N . LYS A 1 221 ? -11.944 14.477 10.377 1.00 95.12 221 LYS A N 1
ATOM 1613 C CA . LYS A 1 221 ? -11.276 14.623 9.064 1.00 95.12 221 LYS A CA 1
ATOM 1614 C C . LYS A 1 221 ? -1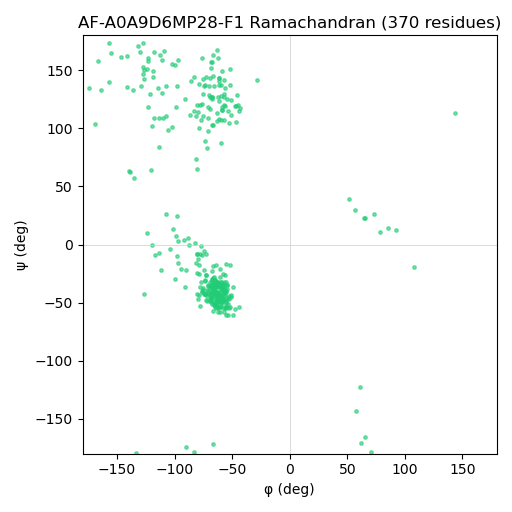1.044 16.096 8.714 1.00 95.12 221 LYS A C 1
ATOM 1616 O O . LYS A 1 221 ? -9.909 16.522 8.508 1.00 95.12 221 LYS A O 1
ATOM 1621 N N . ALA A 1 222 ? -12.115 16.890 8.753 1.00 96.31 222 ALA A N 1
ATOM 1622 C CA . ALA A 1 222 ? -12.075 18.311 8.430 1.00 96.31 222 ALA A CA 1
ATOM 1623 C C . ALA A 1 222 ? -11.171 19.112 9.382 1.00 96.31 222 ALA A C 1
ATOM 1625 O O . ALA A 1 222 ? -10.335 19.884 8.917 1.00 96.31 222 ALA A O 1
ATOM 1626 N N . SER A 1 223 ? -11.286 18.924 10.704 1.00 97.75 223 SER A N 1
ATOM 1627 C CA . SER A 1 223 ? -10.473 19.699 11.652 1.00 97.75 223 SER A CA 1
ATOM 1628 C C . SER A 1 223 ? -8.993 19.321 11.595 1.00 97.75 223 SER A C 1
ATOM 1630 O O . SER A 1 223 ? -8.135 20.185 11.748 1.00 97.75 223 SER A O 1
ATOM 1632 N N . CYS A 1 224 ? -8.684 18.041 11.374 1.00 97.38 224 CYS A N 1
ATOM 1633 C CA . CYS A 1 224 ? -7.312 17.564 11.252 1.00 97.38 224 CYS A CA 1
ATOM 1634 C C . CYS A 1 224 ? -6.660 18.101 9.979 1.00 97.38 224 CYS A C 1
ATOM 1636 O O . CYS A 1 224 ? -5.560 18.646 10.040 1.00 97.38 224 CYS A O 1
ATOM 1638 N N . LEU A 1 225 ? -7.350 18.024 8.840 1.00 96.19 225 LEU A N 1
ATOM 1639 C CA . LEU A 1 225 ? -6.844 18.580 7.587 1.00 96.19 225 LEU A CA 1
ATOM 1640 C C . LEU A 1 225 ? -6.778 20.118 7.614 1.00 96.19 225 LEU A C 1
ATOM 1642 O O . LEU A 1 225 ? -5.966 20.693 6.901 1.00 96.19 225 LEU A O 1
ATOM 1646 N N . ALA A 1 226 ? -7.543 20.804 8.462 1.00 97.25 226 ALA A N 1
ATOM 1647 C CA . ALA A 1 226 ? -7.419 22.252 8.642 1.00 97.25 226 ALA A CA 1
ATOM 1648 C C . ALA A 1 226 ? -6.251 22.682 9.559 1.00 97.25 226 ALA A C 1
ATOM 1650 O O . ALA A 1 226 ? -5.918 23.868 9.599 1.00 9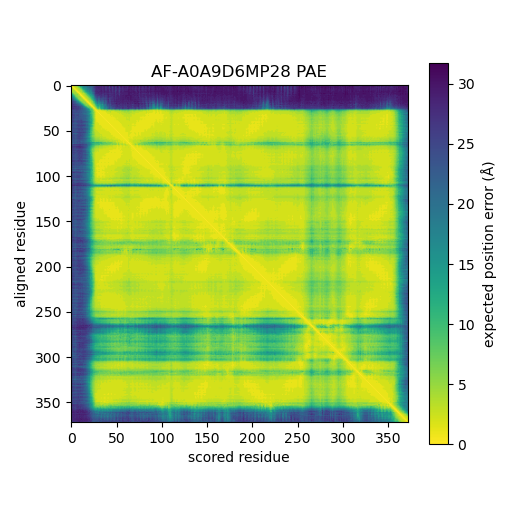7.25 226 ALA A O 1
ATOM 1651 N N . ASP A 1 227 ? -5.617 21.764 10.302 1.00 97.62 227 ASP A N 1
ATOM 1652 C CA . ASP A 1 227 ? -4.516 22.096 11.216 1.00 97.62 227 ASP A CA 1
ATOM 1653 C C . ASP A 1 227 ? -3.245 22.485 10.421 1.00 97.62 227 ASP A C 1
ATOM 1655 O O . ASP A 1 227 ? -2.672 21.646 9.716 1.00 97.62 227 ASP A O 1
ATOM 1659 N N . PRO A 1 228 ? -2.727 23.724 10.558 1.00 97.94 228 PRO A N 1
ATOM 1660 C CA . PRO A 1 228 ? -1.563 24.190 9.800 1.00 97.94 228 PRO A CA 1
ATOM 1661 C C . PRO A 1 228 ? -0.267 23.433 10.135 1.00 97.94 228 PRO A C 1
ATOM 1663 O O . PRO A 1 228 ? 0.604 23.261 9.279 1.00 97.94 228 PRO A O 1
ATOM 1666 N N . VAL A 1 229 ? -0.115 22.950 11.373 1.00 97.81 229 VAL A N 1
ATOM 1667 C CA . VAL A 1 229 ? 1.034 22.132 11.785 1.00 97.81 229 VAL A CA 1
ATOM 1668 C C . VAL A 1 229 ? 0.951 20.748 11.150 1.00 97.81 229 VAL A C 1
ATOM 1670 O O . VAL A 1 229 ? 1.986 20.162 10.814 1.00 97.81 229 VAL A O 1
ATOM 1673 N N . LEU A 1 230 ? -0.260 20.206 11.002 1.00 97.56 230 LEU A N 1
ATOM 1674 C CA . LEU A 1 230 ? -0.477 18.951 10.296 1.00 97.56 230 LEU A CA 1
ATOM 1675 C C . LEU A 1 230 ? -0.219 19.119 8.796 1.00 97.56 230 LEU A C 1
ATOM 1677 O O . LEU A 1 230 ? 0.598 18.376 8.257 1.00 97.56 230 LEU A O 1
ATOM 1681 N N . GLN A 1 231 ? -0.789 20.146 8.167 1.00 97.88 231 GLN A N 1
ATOM 1682 C CA . GLN A 1 231 ? -0.560 20.497 6.761 1.00 97.88 231 GLN A CA 1
ATOM 1683 C C . GLN A 1 231 ? 0.932 20.602 6.420 1.00 97.88 231 GLN A C 1
ATOM 1685 O O . GLN A 1 231 ? 1.404 19.978 5.471 1.00 97.88 231 GLN A O 1
ATOM 1690 N N . LEU A 1 232 ? 1.731 21.270 7.261 1.00 98.12 232 LEU A N 1
ATOM 1691 C CA . LEU A 1 232 ? 3.182 21.350 7.059 1.00 98.12 232 LEU A CA 1
ATOM 1692 C C . LEU A 1 232 ? 3.875 19.973 7.097 1.00 98.12 232 LEU A C 1
ATOM 1694 O O . LEU A 1 232 ? 4.852 19.743 6.381 1.00 98.12 232 LEU A O 1
ATOM 1698 N N . LYS A 1 233 ? 3.406 19.041 7.939 1.00 97.81 233 LYS A N 1
ATOM 1699 C CA . LYS A 1 233 ? 3.952 17.672 7.990 1.00 97.81 233 LYS A CA 1
ATOM 1700 C C . LYS A 1 233 ? 3.575 16.871 6.748 1.00 97.81 233 LYS A C 1
ATOM 1702 O O . LYS A 1 233 ? 4.432 16.128 6.270 1.00 97.81 233 LYS A O 1
ATOM 1707 N N . LEU A 1 234 ? 2.344 17.026 6.261 1.00 97.56 234 LEU A N 1
ATOM 1708 C CA . LEU A 1 234 ? 1.853 16.360 5.055 1.00 97.56 234 LEU A CA 1
ATOM 1709 C C . LEU A 1 234 ? 2.614 16.859 3.820 1.00 97.56 234 LEU A C 1
ATOM 1711 O O . LEU A 1 234 ? 3.282 16.059 3.170 1.00 97.56 234 LEU A O 1
ATOM 1715 N N . ALA A 1 235 ? 2.693 18.178 3.620 1.00 97.88 235 ALA A N 1
ATOM 1716 C CA . ALA A 1 235 ? 3.459 18.790 2.530 1.00 97.88 235 ALA A CA 1
ATOM 1717 C C . ALA A 1 235 ? 4.947 18.395 2.556 1.00 97.88 235 ALA A C 1
ATOM 1719 O O . ALA A 1 235 ? 5.575 18.142 1.525 1.00 97.88 235 ALA A O 1
ATOM 1720 N N . LYS A 1 236 ? 5.545 18.281 3.753 1.00 98.19 236 LYS A N 1
ATOM 1721 C CA . LYS A 1 236 ? 6.920 17.781 3.895 1.00 98.19 236 LYS A CA 1
ATOM 1722 C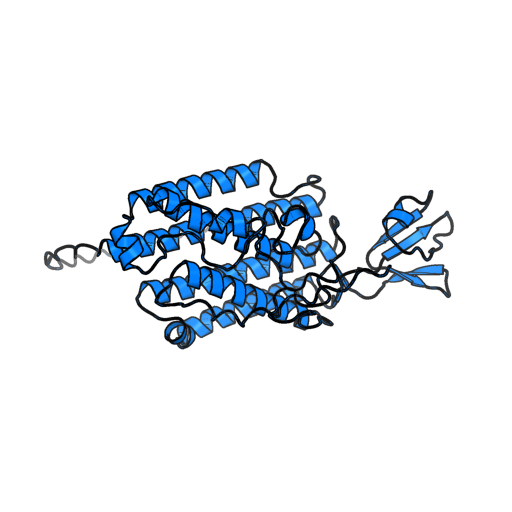 C . LYS A 1 236 ? 7.049 16.314 3.482 1.00 98.19 236 LYS A C 1
ATOM 1724 O O . LYS A 1 236 ? 8.079 15.944 2.917 1.00 98.19 236 LYS A O 1
ATOM 1729 N N . ALA A 1 237 ? 6.078 15.467 3.818 1.00 98.25 237 ALA A N 1
ATOM 1730 C CA . ALA A 1 237 ? 6.089 14.062 3.422 1.00 98.25 237 ALA A CA 1
ATOM 1731 C C . ALA A 1 237 ? 5.972 13.926 1.897 1.00 98.25 237 ALA A C 1
ATOM 1733 O O . ALA A 1 237 ? 6.774 13.202 1.306 1.00 98.25 237 ALA A O 1
ATOM 1734 N N . GLU A 1 238 ? 5.063 14.687 1.288 1.00 98.12 238 GLU A N 1
ATOM 1735 C CA . GLU A 1 238 ? 4.859 14.778 -0.161 1.00 98.12 238 GLU A CA 1
ATOM 1736 C C . GLU A 1 238 ? 6.146 15.230 -0.871 1.00 98.12 238 GLU A C 1
ATOM 1738 O O . GLU A 1 238 ? 6.710 14.496 -1.682 1.00 98.12 238 GLU A O 1
ATOM 1743 N N . THR A 1 239 ? 6.727 16.364 -0.459 1.00 98.31 239 THR A N 1
ATOM 1744 C CA . THR A 1 239 ? 7.989 16.885 -1.024 1.00 98.31 239 THR A CA 1
ATOM 1745 C C . THR A 1 239 ? 9.122 15.855 -0.935 1.00 98.31 239 THR A C 1
ATOM 1747 O O . THR A 1 239 ? 9.917 15.692 -1.866 1.00 98.31 239 THR A O 1
ATOM 1750 N N . GLN A 1 240 ? 9.226 15.137 0.191 1.00 98.44 240 GLN A N 1
ATOM 1751 C CA . GLN A 1 240 ? 10.239 14.094 0.371 1.00 98.44 240 GLN A CA 1
ATOM 1752 C C . GLN A 1 240 ? 10.030 12.923 -0.590 1.00 98.44 240 GLN A C 1
ATOM 1754 O O . GLN A 1 240 ? 11.012 12.423 -1.139 1.00 98.44 240 GLN A O 1
ATOM 1759 N N . LYS A 1 241 ? 8.781 12.499 -0.801 1.00 98.31 241 LYS A N 1
ATOM 1760 C CA . LYS A 1 241 ? 8.433 11.466 -1.778 1.00 98.31 241 LYS A CA 1
ATOM 1761 C C . LYS A 1 241 ? 8.802 11.911 -3.192 1.00 98.31 241 LYS A C 1
ATOM 1763 O O . LYS A 1 241 ? 9.584 11.228 -3.849 1.00 98.31 241 LYS A O 1
ATOM 1768 N N . GLN A 1 242 ? 8.324 13.084 -3.613 1.00 98.38 242 GLN A N 1
ATOM 1769 C CA . GLN A 1 242 ? 8.605 13.670 -4.928 1.00 98.38 242 GLN A CA 1
ATOM 1770 C C . GLN A 1 242 ? 10.112 13.744 -5.201 1.00 98.38 242 GLN A C 1
ATOM 1772 O O . GLN A 1 242 ? 10.586 13.291 -6.239 1.00 98.38 242 GLN A O 1
ATOM 1777 N N . THR A 1 243 ? 10.886 14.236 -4.229 1.00 98.44 243 THR A N 1
ATOM 1778 C CA . THR A 1 243 ? 12.350 14.336 -4.335 1.00 98.44 243 THR A CA 1
ATOM 1779 C C . THR A 1 243 ? 13.005 12.970 -4.544 1.00 98.44 243 THR A C 1
ATOM 1781 O O . THR A 1 243 ? 13.893 12.835 -5.382 1.00 98.44 243 THR A O 1
ATOM 1784 N N . VAL A 1 244 ? 12.593 11.942 -3.791 1.00 98.31 244 VAL A N 1
ATOM 1785 C CA . VAL A 1 244 ? 13.156 10.589 -3.931 1.00 98.31 244 VAL A CA 1
ATOM 1786 C C . VAL A 1 244 ? 12.853 10.010 -5.311 1.00 98.31 244 VAL A C 1
ATOM 1788 O O . VAL A 1 244 ? 13.773 9.493 -5.945 1.00 98.31 244 VAL A O 1
ATOM 1791 N N . ILE A 1 245 ? 11.608 10.134 -5.779 1.00 98.19 245 ILE A N 1
ATOM 1792 C CA . ILE A 1 245 ? 11.188 9.613 -7.084 1.00 98.19 245 ILE A CA 1
ATOM 1793 C C . ILE A 1 245 ? 11.948 10.326 -8.205 1.00 98.19 245 ILE A C 1
ATOM 1795 O O . ILE A 1 245 ? 12.645 9.665 -8.971 1.00 98.19 245 ILE A O 1
ATOM 1799 N N . LYS A 1 246 ? 11.939 11.666 -8.249 1.00 97.75 246 LYS A N 1
ATOM 1800 C CA . LYS A 1 246 ? 12.653 12.447 -9.280 1.00 97.75 246 LYS A CA 1
ATOM 1801 C C . LYS A 1 246 ? 14.144 12.116 -9.337 1.00 97.75 246 LYS A C 1
ATOM 1803 O O . LYS A 1 246 ? 14.691 11.892 -10.413 1.00 97.75 246 LYS A O 1
ATOM 1808 N N . ASN A 1 247 ? 14.796 11.995 -8.180 1.00 97.38 247 ASN A N 1
ATOM 1809 C CA . ASN A 1 247 ? 16.226 11.685 -8.114 1.00 97.38 247 ASN A CA 1
ATOM 1810 C C . ASN A 1 247 ? 16.584 10.284 -8.630 1.00 97.38 247 ASN A C 1
ATOM 1812 O O . ASN A 1 247 ? 17.722 10.067 -9.044 1.00 97.38 247 ASN A O 1
ATOM 1816 N N . LYS A 1 248 ? 15.665 9.316 -8.543 1.00 97.19 248 LYS A N 1
ATOM 1817 C CA . LYS A 1 248 ? 15.921 7.919 -8.926 1.00 97.19 248 LYS A CA 1
ATOM 1818 C C . LYS A 1 248 ? 15.392 7.565 -10.307 1.00 97.19 248 LYS A C 1
ATOM 1820 O O . LYS A 1 248 ? 15.996 6.743 -10.986 1.00 97.19 248 LYS A O 1
ATOM 1825 N N . CYS A 1 249 ? 14.323 8.220 -10.732 1.00 96.19 249 CYS A N 1
ATOM 1826 C CA . CYS A 1 249 ? 13.669 7.970 -12.006 1.00 96.19 249 CYS A CA 1
ATOM 1827 C C . CY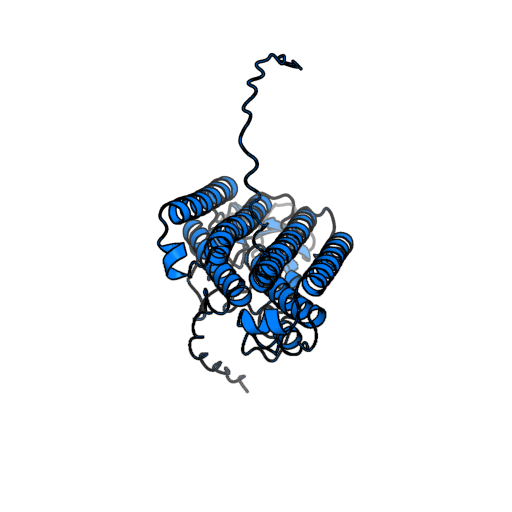S A 1 249 ? 14.142 8.896 -13.130 1.00 96.19 249 CYS A C 1
ATOM 1829 O O . CYS A 1 249 ? 14.022 8.534 -14.299 1.00 96.19 249 CYS A O 1
ATOM 1831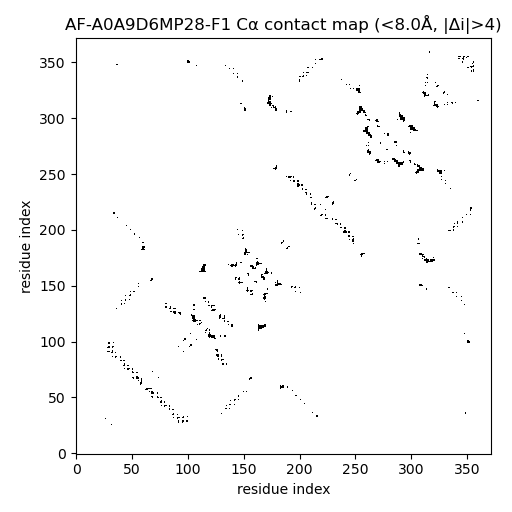 N N . GLY A 1 250 ? 14.720 10.060 -12.812 1.00 94.50 250 GLY A N 1
ATOM 1832 C CA . GLY A 1 250 ? 15.159 11.021 -13.823 1.00 94.50 250 GLY A CA 1
ATOM 1833 C C . GLY A 1 250 ? 13.981 11.505 -14.669 1.00 94.50 250 GLY A C 1
ATOM 1834 O O . GLY A 1 250 ? 13.009 12.010 -14.124 1.00 94.50 250 GLY A O 1
ATOM 1835 N N . ASN A 1 251 ? 14.061 11.317 -15.989 1.00 92.25 251 ASN A N 1
ATOM 1836 C CA . ASN A 1 251 ? 13.022 11.724 -16.944 1.00 92.25 251 ASN A CA 1
ATOM 1837 C C . ASN A 1 251 ? 12.238 10.525 -17.509 1.00 92.25 251 ASN A C 1
ATOM 1839 O O . ASN A 1 251 ? 11.775 10.583 -18.646 1.00 92.25 251 ASN A O 1
ATOM 1843 N N . ARG A 1 252 ? 12.154 9.409 -16.769 1.00 93.69 252 ARG A N 1
ATOM 1844 C CA . ARG A 1 252 ? 11.401 8.234 -17.223 1.00 93.69 252 ARG A CA 1
ATOM 1845 C C . ARG A 1 252 ? 9.904 8.530 -17.262 1.00 93.69 252 ARG A C 1
ATOM 1847 O O . ARG A 1 252 ? 9.353 8.949 -16.249 1.00 93.69 252 ARG A O 1
ATOM 1854 N N . ALA A 1 253 ? 9.264 8.282 -18.397 1.00 94.12 253 ALA A N 1
ATOM 1855 C CA . ALA A 1 253 ? 7.808 8.313 -18.506 1.00 94.12 253 ALA A CA 1
ATOM 1856 C C . ALA A 1 253 ? 7.212 6.946 -18.110 1.00 94.12 253 ALA A C 1
ATOM 1858 O O . ALA A 1 253 ? 7.812 5.918 -18.444 1.00 94.12 253 ALA A O 1
ATOM 1859 N N . PRO A 1 254 ? 6.076 6.904 -17.396 1.00 95.62 254 PRO A N 1
ATOM 1860 C CA . PRO A 1 254 ? 5.351 5.654 -17.181 1.00 95.62 254 PRO A CA 1
ATOM 1861 C C . PRO A 1 254 ? 4.877 5.060 -18.508 1.00 95.62 254 PRO A C 1
ATOM 1863 O O . PRO A 1 254 ? 4.519 5.799 -19.423 1.00 95.62 254 PRO A O 1
ATOM 1866 N N . SER A 1 255 ? 4.904 3.733 -18.614 1.00 94.56 255 SER A N 1
ATOM 1867 C CA . SER A 1 255 ? 4.224 3.008 -19.683 1.00 94.56 255 SER A CA 1
ATOM 1868 C C . SER A 1 255 ? 3.934 1.567 -19.276 1.00 94.56 255 SER A C 1
ATOM 1870 O O . SER A 1 255 ? 4.805 0.911 -18.700 1.00 94.56 255 SER A O 1
ATOM 1872 N N . ALA A 1 256 ? 2.753 1.053 -19.626 1.00 92.69 256 ALA A N 1
ATOM 1873 C CA . ALA A 1 256 ? 2.365 -0.332 -19.358 1.00 92.69 256 ALA A CA 1
ATOM 1874 C C . ALA A 1 256 ? 3.251 -1.327 -20.109 1.00 92.69 256 ALA A C 1
ATOM 1876 O O . ALA A 1 256 ? 3.564 -2.398 -19.593 1.00 92.69 256 ALA A O 1
ATOM 1877 N N . THR A 1 257 ? 3.719 -0.947 -21.296 1.00 87.44 257 THR A N 1
ATOM 1878 C CA . THR A 1 257 ? 4.634 -1.744 -22.112 1.00 87.44 257 THR A CA 1
ATOM 1879 C C . THR A 1 257 ? 5.936 -0.988 -22.294 1.00 87.44 257 THR A C 1
ATOM 1881 O O . THR A 1 257 ? 5.996 0.004 -23.028 1.00 87.44 257 THR A O 1
ATOM 1884 N N . THR A 1 258 ? 7.009 -1.448 -21.661 1.00 81.31 258 THR A N 1
ATOM 1885 C CA . THR A 1 258 ? 8.313 -0.830 -21.886 1.00 81.31 258 THR A CA 1
ATOM 1886 C C . THR A 1 258 ? 8.886 -1.243 -23.232 1.00 81.31 258 THR A C 1
ATOM 1888 O O . THR A 1 258 ? 8.741 -2.364 -23.720 1.00 81.31 258 THR A O 1
ATOM 1891 N N . THR A 1 259 ? 9.540 -0.287 -23.885 1.00 84.94 259 THR A N 1
ATOM 1892 C CA . THR A 1 259 ? 10.177 -0.535 -25.175 1.00 84.94 259 THR A CA 1
ATOM 1893 C C . THR A 1 259 ? 11.350 -1.493 -25.017 1.00 84.94 259 THR A C 1
ATOM 1895 O O . THR A 1 259 ? 12.286 -1.209 -24.263 1.00 84.94 259 THR A O 1
ATOM 1898 N N . PHE A 1 260 ? 11.342 -2.567 -25.801 1.00 88.00 260 PHE A N 1
ATOM 1899 C CA . PHE A 1 260 ? 12.460 -3.490 -25.930 1.00 88.00 260 PHE A CA 1
ATOM 1900 C C . PHE A 1 260 ? 12.892 -3.610 -27.394 1.00 88.00 260 PHE A C 1
ATOM 1902 O O . PHE A 1 260 ? 12.141 -3.341 -28.336 1.00 88.00 260 PHE A O 1
ATOM 1909 N N . CYS A 1 261 ? 14.135 -4.030 -27.598 1.00 90.94 261 CYS A N 1
ATOM 1910 C CA . CYS A 1 261 ? 14.652 -4.363 -28.914 1.00 90.94 261 CYS A CA 1
ATOM 1911 C C . CYS A 1 261 ? 15.134 -5.808 -28.932 1.00 90.94 261 CYS A C 1
ATOM 1913 O O . CYS A 1 261 ? 15.938 -6.201 -28.087 1.00 90.94 261 CYS A O 1
ATOM 1915 N N . CYS A 1 262 ? 14.690 -6.592 -29.912 1.00 93.62 262 CYS A N 1
ATOM 1916 C CA . CYS A 1 262 ? 15.193 -7.945 -30.076 1.00 93.62 262 CYS A CA 1
ATOM 1917 C C . CYS A 1 262 ? 16.462 -7.953 -30.922 1.00 93.62 262 CYS A C 1
ATOM 1919 O O . CYS A 1 262 ? 16.420 -7.667 -32.116 1.00 93.62 262 CYS A O 1
ATOM 1921 N N . LYS A 1 263 ? 17.605 -8.266 -30.313 1.00 93.56 263 LYS A N 1
ATOM 1922 C CA . LYS A 1 263 ? 18.906 -8.287 -30.985 1.00 93.56 263 LYS A CA 1
ATOM 1923 C C . LYS A 1 263 ? 19.278 -9.710 -31.377 1.00 93.56 263 LYS A C 1
ATOM 1925 O O . LYS A 1 263 ? 19.497 -10.530 -30.491 1.00 93.56 263 LYS A O 1
ATOM 1930 N N . CYS A 1 264 ? 19.430 -9.970 -32.672 1.00 92.38 264 CYS A N 1
ATOM 1931 C CA . CYS A 1 264 ? 19.589 -11.312 -33.223 1.00 92.38 264 CYS A CA 1
ATOM 1932 C C . CYS A 1 264 ? 20.827 -11.471 -34.115 1.00 92.38 264 CYS A C 1
ATOM 1934 O O . CYS A 1 264 ? 21.261 -10.545 -34.809 1.00 92.38 264 CYS A O 1
ATOM 1936 N N . GLY A 1 265 ? 21.370 -12.691 -34.125 1.00 86.62 265 GLY A N 1
ATOM 1937 C CA . GLY A 1 265 ? 22.446 -13.112 -35.023 1.00 86.62 265 GLY A CA 1
ATOM 1938 C C . GLY A 1 265 ? 23.818 -12.492 -34.726 1.00 86.62 265 GLY A C 1
ATOM 1939 O O . GLY A 1 265 ? 24.008 -11.711 -33.795 1.00 86.62 265 GLY A O 1
ATOM 1940 N N . THR A 1 266 ? 24.811 -12.840 -35.549 1.00 76.06 266 THR A N 1
ATOM 1941 C CA . THR A 1 266 ? 26.210 -12.388 -35.398 1.00 76.06 266 THR A CA 1
ATOM 1942 C C . THR A 1 266 ? 26.426 -10.930 -35.811 1.00 76.06 266 THR A C 1
ATOM 1944 O O . THR A 1 266 ? 27.378 -10.294 -35.365 1.00 76.06 266 THR A O 1
ATOM 1947 N N . GLY A 1 267 ? 25.529 -10.381 -36.636 1.00 74.06 267 GLY A N 1
ATOM 1948 C CA . GLY A 1 267 ? 25.593 -9.008 -37.144 1.00 74.06 267 GLY A CA 1
ATOM 1949 C C . GLY A 1 267 ? 25.041 -7.942 -36.197 1.00 74.06 267 GLY A C 1
ATOM 1950 O O . GLY A 1 267 ? 25.038 -6.770 -36.565 1.00 74.06 267 GLY A O 1
ATOM 1951 N N . ASN A 1 268 ? 24.574 -8.318 -34.997 1.00 75.19 268 ASN A N 1
ATOM 1952 C CA . ASN A 1 268 ? 23.882 -7.417 -34.068 1.00 75.19 268 ASN A CA 1
ATOM 1953 C C . ASN A 1 268 ? 22.640 -6.741 -34.689 1.00 75.19 268 ASN A C 1
ATOM 1955 O O . ASN A 1 268 ? 22.319 -5.610 -34.313 1.00 75.19 268 ASN A O 1
ATOM 1959 N N . GLN A 1 269 ? 21.973 -7.405 -35.638 1.00 88.62 269 GLN A N 1
ATOM 1960 C CA . GLN A 1 269 ? 20.787 -6.856 -36.286 1.00 88.62 269 GLN A CA 1
ATOM 1961 C C . GLN A 1 269 ? 19.606 -6.913 -35.321 1.00 88.62 269 GLN A C 1
ATOM 1963 O O . GLN A 1 269 ? 19.427 -7.901 -34.607 1.00 88.62 269 GLN A O 1
ATOM 1968 N N . CYS A 1 270 ? 18.816 -5.849 -35.271 1.00 90.94 270 CYS A N 1
ATOM 1969 C CA . CYS A 1 270 ? 17.558 -5.884 -34.557 1.00 90.94 270 CYS A CA 1
ATOM 1970 C C . CYS A 1 270 ? 16.459 -6.487 -35.427 1.00 90.94 270 CYS A C 1
ATOM 1972 O O . CYS A 1 270 ? 16.414 -6.272 -36.637 1.00 90.94 270 CYS A O 1
ATOM 1974 N N . MET A 1 271 ? 15.572 -7.237 -34.786 1.00 88.06 271 MET A N 1
ATOM 1975 C CA . MET A 1 271 ? 14.353 -7.764 -35.374 1.00 88.06 271 MET A CA 1
ATOM 1976 C C . MET A 1 271 ? 13.164 -7.107 -34.682 1.00 88.06 271 MET A C 1
ATOM 1978 O O . MET A 1 271 ? 13.136 -6.992 -33.455 1.00 88.06 271 MET A O 1
ATOM 1982 N N . VAL A 1 272 ? 12.185 -6.671 -35.473 1.00 81.62 272 VAL A N 1
ATOM 1983 C CA . VAL A 1 272 ? 10.901 -6.208 -34.946 1.00 81.62 272 VAL A CA 1
ATOM 1984 C C . VAL A 1 272 ? 10.099 -7.451 -34.583 1.00 81.62 272 VAL A C 1
ATOM 1986 O O . VAL A 1 272 ? 9.657 -8.186 -35.461 1.00 81.62 272 VAL A O 1
ATOM 1989 N N . ILE A 1 273 ? 9.971 -7.707 -33.287 1.00 82.00 273 ILE A N 1
ATOM 1990 C CA . ILE A 1 273 ? 9.176 -8.800 -32.730 1.00 82.00 273 ILE A CA 1
ATOM 1991 C C . ILE A 1 273 ? 8.092 -8.177 -31.852 1.00 82.00 273 ILE A C 1
ATOM 1993 O O . ILE A 1 273 ? 8.336 -7.148 -31.227 1.00 82.00 273 ILE A O 1
ATOM 1997 N N . ALA A 1 274 ? 6.903 -8.782 -31.846 1.00 80.94 274 ALA A N 1
ATOM 1998 C CA . ALA A 1 274 ? 5.735 -8.252 -31.148 1.00 80.94 274 ALA A CA 1
ATOM 1999 C C . ALA A 1 274 ? 5.876 -8.272 -29.616 1.00 80.94 274 ALA A C 1
ATOM 2001 O O . ALA A 1 274 ? 5.373 -7.369 -28.956 1.00 80.94 274 ALA A O 1
ATOM 2002 N N . ASP A 1 275 ? 6.571 -9.267 -29.057 1.00 85.81 275 ASP A N 1
ATOM 2003 C CA . ASP A 1 275 ? 6.684 -9.462 -27.610 1.00 85.81 275 ASP A CA 1
ATOM 2004 C C . ASP A 1 275 ? 8.051 -10.038 -27.176 1.00 85.81 275 ASP A C 1
ATOM 2006 O O . ASP A 1 275 ? 8.821 -10.594 -27.976 1.00 85.81 275 ASP A O 1
ATOM 2010 N N . ARG A 1 276 ? 8.367 -9.886 -25.883 1.00 85.69 276 ARG A N 1
ATOM 2011 C CA . ARG A 1 276 ? 9.645 -10.318 -25.297 1.00 85.69 276 ARG A CA 1
ATOM 2012 C C . ARG A 1 276 ? 9.820 -11.827 -25.293 1.00 85.69 276 ARG A C 1
ATOM 2014 O O . ARG A 1 276 ? 10.936 -12.295 -25.515 1.00 85.69 276 ARG A O 1
ATOM 2021 N N . ALA A 1 277 ? 8.752 -12.586 -25.054 1.00 87.50 277 ALA A N 1
ATOM 2022 C CA . ALA A 1 277 ? 8.815 -14.041 -24.976 1.00 87.50 277 ALA A CA 1
ATOM 2023 C C . ALA A 1 277 ? 9.226 -14.636 -26.329 1.00 87.50 277 ALA A C 1
ATOM 2025 O O . ALA A 1 277 ? 10.120 -15.480 -26.394 1.00 87.50 277 ALA A O 1
ATOM 2026 N N . THR A 1 278 ? 8.669 -14.113 -27.420 1.00 90.94 278 THR A N 1
ATOM 2027 C CA . THR A 1 278 ? 9.054 -14.465 -28.786 1.00 90.94 278 THR A CA 1
ATOM 2028 C C . THR A 1 278 ? 10.515 -14.101 -29.054 1.00 90.94 278 THR A C 1
ATOM 2030 O O . THR A 1 278 ? 11.255 -14.896 -29.638 1.00 90.94 278 THR A O 1
ATOM 2033 N N . CYS A 1 279 ? 10.983 -12.943 -28.578 1.00 90.88 279 CYS A N 1
ATOM 2034 C CA . CYS A 1 279 ? 12.395 -12.584 -28.697 1.00 90.88 279 CYS A CA 1
ATOM 2035 C C . CYS A 1 279 ? 13.319 -13.537 -27.925 1.00 90.88 279 CYS A C 1
ATOM 2037 O O . CYS A 1 279 ? 14.297 -14.029 -28.488 1.00 90.88 279 CYS A O 1
ATOM 2039 N N . ALA A 1 280 ? 13.006 -13.821 -26.661 1.00 89.62 280 ALA A N 1
ATOM 2040 C CA . ALA A 1 280 ? 13.785 -14.710 -25.806 1.00 89.62 280 ALA A CA 1
ATOM 2041 C C . ALA A 1 280 ? 13.779 -16.165 -26.309 1.00 89.62 280 ALA A C 1
ATOM 2043 O O . ALA A 1 280 ? 14.777 -16.869 -26.171 1.00 89.62 280 ALA A O 1
ATOM 2044 N N . GLY A 1 281 ? 12.678 -16.607 -26.925 1.00 91.44 281 GLY A N 1
ATOM 2045 C CA . GLY A 1 281 ? 12.543 -17.937 -27.520 1.00 91.44 281 GLY A CA 1
ATOM 2046 C C . GLY A 1 281 ? 13.211 -18.092 -28.890 1.00 91.44 281 GLY A C 1
ATOM 2047 O O . GLY A 1 281 ? 13.458 -19.217 -29.328 1.00 91.44 281 GLY A O 1
ATOM 2048 N N . THR A 1 282 ? 13.534 -16.993 -29.579 1.00 92.75 282 THR A N 1
ATOM 2049 C CA . THR A 1 282 ? 14.167 -17.058 -30.902 1.00 92.75 282 THR A CA 1
ATOM 2050 C C . THR A 1 282 ? 15.660 -17.363 -30.764 1.00 92.75 282 THR A C 1
ATOM 2052 O O . THR A 1 282 ? 16.425 -16.611 -30.161 1.00 92.75 282 THR A O 1
ATOM 2055 N N . ALA A 1 283 ? 16.105 -18.477 -31.351 1.00 92.44 283 ALA A N 1
ATOM 2056 C CA . ALA A 1 283 ? 17.494 -18.918 -31.258 1.00 92.44 283 ALA A CA 1
ATOM 2057 C C . ALA A 1 283 ? 18.476 -17.850 -31.779 1.00 92.44 283 ALA A C 1
ATOM 2059 O O . ALA A 1 283 ? 18.368 -17.373 -32.908 1.00 92.44 283 ALA A O 1
ATOM 2060 N N . GLY A 1 284 ? 19.466 -17.497 -30.954 1.00 90.94 284 GLY A N 1
ATOM 2061 C CA . GLY A 1 284 ? 20.457 -16.470 -31.285 1.00 90.94 284 GLY A CA 1
ATOM 2062 C C . GLY A 1 284 ? 19.959 -15.031 -31.125 1.00 90.94 284 GLY A C 1
ATOM 2063 O O . GLY A 1 284 ? 20.655 -14.113 -31.569 1.00 90.94 284 GLY A O 1
ATOM 2064 N N . CYS A 1 285 ? 18.793 -14.830 -30.507 1.00 93.44 285 CYS A N 1
ATOM 2065 C CA . CYS A 1 285 ? 18.275 -13.526 -30.125 1.00 93.44 285 CYS A CA 1
ATOM 2066 C C . CYS A 1 285 ? 18.455 -13.241 -28.632 1.00 93.44 285 CYS A C 1
ATOM 2068 O O . CYS A 1 285 ? 18.577 -14.140 -27.804 1.00 93.44 285 CYS A O 1
ATOM 2070 N N . THR A 1 286 ? 18.493 -11.955 -28.294 1.00 90.88 286 THR A N 1
ATOM 2071 C CA . THR A 1 286 ? 18.557 -11.449 -26.921 1.00 90.88 286 THR A CA 1
ATOM 2072 C C . THR A 1 286 ? 17.686 -10.206 -26.800 1.00 90.88 286 THR A C 1
ATOM 2074 O O . THR A 1 286 ? 17.747 -9.320 -27.658 1.00 90.88 286 THR A O 1
ATOM 2077 N N . VAL A 1 287 ? 16.895 -10.121 -25.731 1.00 89.38 287 VAL A N 1
ATOM 2078 C CA . VAL A 1 287 ? 16.120 -8.918 -25.408 1.00 89.38 287 VAL A CA 1
ATOM 2079 C C . VAL A 1 287 ? 17.081 -7.812 -24.967 1.00 89.38 287 VAL A C 1
ATOM 2081 O O . VAL A 1 287 ? 18.048 -8.049 -24.241 1.00 89.38 287 VAL A O 1
ATOM 2084 N N . GLN A 1 288 ? 16.858 -6.600 -25.462 1.00 87.50 288 GLN A N 1
ATOM 2085 C CA . GLN A 1 288 ? 17.572 -5.396 -25.056 1.00 87.50 288 GLN A CA 1
ATOM 2086 C C . GLN A 1 288 ? 16.567 -4.394 -24.490 1.00 87.50 288 GLN A C 1
ATOM 2088 O O . GLN A 1 288 ? 15.886 -3.710 -25.256 1.00 87.50 288 GLN A O 1
ATOM 2093 N N . GLU A 1 289 ? 16.509 -4.300 -23.165 1.00 85.06 289 GLU A N 1
ATOM 2094 C CA . GLU A 1 289 ? 15.578 -3.413 -22.464 1.00 85.06 289 GLU A CA 1
ATOM 2095 C C . GLU A 1 289 ? 15.880 -1.931 -22.695 1.00 85.06 289 GLU A C 1
ATOM 2097 O O . GLU A 1 289 ? 17.042 -1.522 -22.825 1.00 85.06 289 GLU A O 1
ATOM 2102 N N . GLY A 1 290 ? 14.821 -1.120 -22.758 1.00 82.81 290 GLY A N 1
ATOM 2103 C CA . GLY A 1 290 ? 14.912 0.326 -22.970 1.00 82.81 290 GLY A CA 1
ATOM 2104 C C . GLY A 1 290 ? 15.491 0.713 -24.333 1.00 82.81 290 GLY A C 1
ATOM 2105 O O . GLY A 1 290 ? 16.065 1.795 -24.486 1.00 82.81 290 GLY A O 1
ATOM 2106 N N . LYS A 1 291 ? 15.408 -0.182 -25.321 1.00 88.12 291 LYS A N 1
ATOM 2107 C CA . LYS A 1 291 ? 15.864 0.051 -26.694 1.00 88.12 291 LYS A CA 1
ATOM 2108 C C . LYS A 1 291 ? 14.727 -0.154 -27.677 1.00 88.12 291 LYS A C 1
ATOM 2110 O O . LYS A 1 291 ? 13.764 -0.849 -27.393 1.00 88.12 291 LYS A O 1
ATOM 2115 N N . SER A 1 292 ? 14.885 0.406 -28.865 1.00 89.62 292 SER A N 1
ATOM 2116 C CA . SER A 1 292 ? 13.984 0.184 -29.993 1.00 89.62 292 SER A CA 1
ATOM 2117 C C . SER A 1 292 ? 14.786 -0.247 -31.215 1.00 89.62 292 SER A C 1
ATOM 2119 O O . SER A 1 292 ? 15.973 0.067 -31.337 1.00 89.62 292 SER A O 1
ATOM 2121 N N . CYS A 1 293 ? 14.153 -1.002 -32.109 1.00 90.94 293 CYS A N 1
ATOM 2122 C CA . CYS A 1 293 ? 14.764 -1.374 -33.378 1.00 90.94 293 CYS A CA 1
ATOM 2123 C C . CYS A 1 293 ? 14.656 -0.200 -34.357 1.00 90.94 293 CYS A C 1
ATOM 2125 O O . CYS A 1 293 ? 13.554 0.174 -34.753 1.00 90.94 293 CYS A O 1
ATOM 2127 N N . ASP A 1 294 ? 15.787 0.396 -34.737 1.00 89.81 294 ASP A N 1
ATOM 2128 C CA . ASP A 1 294 ? 15.810 1.417 -35.783 1.00 89.81 294 ASP A CA 1
ATOM 2129 C C . ASP A 1 294 ? 15.645 0.750 -37.153 1.00 89.81 294 ASP A C 1
ATOM 2131 O O . ASP A 1 294 ? 16.548 0.059 -37.627 1.00 89.81 294 ASP A O 1
ATOM 2135 N N . GLY A 1 295 ? 14.497 0.974 -37.797 1.00 86.25 295 GLY A N 1
ATOM 2136 C CA . GLY A 1 295 ? 14.180 0.399 -39.105 1.00 86.25 295 GLY A CA 1
ATOM 2137 C C . GLY A 1 295 ? 15.145 0.810 -40.222 1.00 86.25 295 GLY A C 1
ATOM 2138 O O . GLY A 1 295 ? 15.253 0.092 -41.213 1.00 86.25 295 GLY A O 1
ATOM 2139 N N . GLY A 1 296 ? 15.876 1.922 -40.071 1.00 88.50 296 GLY A N 1
ATOM 2140 C CA . GLY A 1 296 ? 16.868 2.362 -41.052 1.00 88.50 296 GLY A CA 1
ATOM 2141 C C . GLY A 1 296 ? 18.198 1.617 -40.935 1.00 88.50 296 GLY A C 1
ATOM 2142 O O . GLY A 1 296 ? 18.753 1.166 -41.936 1.00 88.50 296 GLY A O 1
ATOM 2143 N N . THR A 1 297 ? 18.727 1.485 -39.716 1.00 88.12 297 THR A N 1
ATOM 2144 C CA . THR A 1 297 ? 20.045 0.864 -39.487 1.00 88.12 297 THR A CA 1
ATOM 2145 C C . THR A 1 297 ? 19.987 -0.606 -39.082 1.00 88.12 297 THR A C 1
ATOM 2147 O O . THR A 1 297 ? 21.033 -1.259 -39.049 1.00 88.12 297 THR A O 1
ATOM 2150 N N . LEU A 1 298 ? 18.794 -1.123 -38.771 1.00 89.75 298 LEU A N 1
ATOM 2151 C CA . LEU A 1 298 ? 18.565 -2.437 -38.171 1.00 89.75 298 LEU A CA 1
ATOM 2152 C C . LEU A 1 298 ? 19.415 -2.644 -36.913 1.00 89.75 298 LEU A C 1
ATOM 2154 O O . LEU A 1 298 ? 19.956 -3.724 -36.686 1.00 89.75 298 LEU A O 1
ATOM 2158 N N . LYS A 1 299 ? 19.563 -1.605 -36.086 1.00 91.12 299 LYS A N 1
ATOM 2159 C CA . LYS A 1 299 ? 20.274 -1.675 -34.803 1.00 91.12 299 LYS A CA 1
ATOM 2160 C C . LYS A 1 299 ? 19.337 -1.352 -33.652 1.00 91.12 299 LYS A C 1
ATOM 2162 O O . LYS A 1 299 ? 18.434 -0.532 -33.777 1.00 91.12 299 LYS A O 1
ATOM 2167 N N . CYS A 1 300 ? 19.614 -1.952 -32.498 1.00 90.56 300 CYS A N 1
ATOM 2168 C CA . CYS A 1 300 ? 18.994 -1.521 -31.253 1.00 90.56 300 CYS A CA 1
ATOM 2169 C C . CYS A 1 300 ? 19.568 -0.166 -30.836 1.00 90.56 300 CYS A C 1
ATOM 2171 O O . CYS A 1 300 ? 20.726 -0.085 -30.412 1.00 90.56 300 CYS A O 1
ATOM 2173 N N . VAL A 1 301 ? 18.756 0.878 -30.941 1.00 89.94 301 VAL A N 1
ATOM 2174 C CA . VAL A 1 301 ? 19.076 2.233 -30.485 1.00 89.94 301 VAL A CA 1
ATOM 2175 C C . VAL A 1 301 ? 18.416 2.489 -29.129 1.00 89.94 301 VAL A C 1
ATOM 2177 O O . VAL A 1 301 ? 17.424 1.826 -28.819 1.00 89.94 301 VAL A O 1
ATOM 2180 N N . PRO A 1 302 ? 18.951 3.392 -28.287 1.00 87.81 302 PRO A N 1
ATOM 2181 C CA . PRO A 1 302 ? 18.257 3.816 -27.073 1.00 87.81 302 PRO A CA 1
ATOM 2182 C C . PRO A 1 302 ? 16.822 4.244 -27.399 1.00 87.81 302 PRO A C 1
ATOM 2184 O O . PRO A 1 302 ? 16.612 5.073 -28.283 1.00 87.81 302 PRO A O 1
ATOM 2187 N N . GLY A 1 303 ? 15.855 3.624 -26.728 1.00 81.50 303 GLY A N 1
ATOM 2188 C CA . GLY A 1 303 ? 14.443 3.962 -26.842 1.00 81.50 303 GLY A CA 1
ATOM 2189 C C . GLY A 1 303 ? 14.086 5.142 -25.936 1.00 81.50 303 GLY A C 1
ATOM 2190 O O . GLY A 1 303 ? 14.958 5.687 -25.247 1.00 81.50 303 GLY A O 1
ATOM 2191 N N . PRO A 1 304 ? 12.808 5.548 -25.907 1.00 82.69 304 PRO A N 1
ATOM 2192 C CA . PRO A 1 304 ? 12.335 6.480 -24.896 1.00 82.69 304 PRO A CA 1
ATOM 2193 C C . PRO A 1 304 ? 12.634 5.921 -23.501 1.00 82.69 304 PRO A C 1
ATOM 2195 O O . PRO A 1 304 ? 12.415 4.743 -23.213 1.00 82.69 304 PRO A O 1
ATOM 2198 N N . HIS A 1 305 ? 13.151 6.777 -22.623 1.00 86.88 305 HIS A N 1
ATOM 2199 C CA . HIS A 1 305 ? 13.355 6.417 -21.227 1.00 86.88 305 HIS A CA 1
ATOM 2200 C C . HIS A 1 305 ? 11.984 6.210 -20.584 1.00 86.88 305 HIS A C 1
ATOM 2202 O O . HIS A 1 305 ? 11.290 7.174 -20.277 1.00 86.88 305 HIS A O 1
ATOM 2208 N N . THR A 1 306 ? 11.597 4.955 -20.406 1.00 91.88 306 THR A N 1
ATOM 2209 C CA . THR A 1 306 ? 10.315 4.561 -19.821 1.00 91.88 306 THR A CA 1
ATOM 2210 C C . THR A 1 306 ? 10.531 3.779 -18.528 1.00 91.88 306 THR A C 1
ATOM 2212 O O . THR A 1 306 ? 11.662 3.395 -18.200 1.00 91.88 306 THR A O 1
ATOM 2215 N N . ILE A 1 307 ? 9.471 3.621 -17.747 1.00 93.50 307 ILE A N 1
ATOM 2216 C CA . ILE A 1 307 ? 9.379 2.672 -16.638 1.00 93.50 307 ILE A CA 1
ATOM 2217 C C . ILE A 1 307 ? 8.094 1.869 -16.799 1.00 93.50 307 ILE A C 1
ATOM 2219 O O . ILE A 1 307 ? 7.052 2.458 -17.081 1.00 93.50 307 ILE A O 1
ATOM 2223 N N . THR A 1 308 ? 8.179 0.556 -16.584 1.00 93.88 308 THR A N 1
ATOM 2224 C CA . THR A 1 308 ? 7.025 -0.342 -16.572 1.00 93.88 308 THR A CA 1
ATOM 2225 C C . THR A 1 308 ? 6.098 0.052 -15.432 1.00 93.88 308 THR A C 1
ATOM 2227 O O . THR A 1 308 ? 6.414 -0.135 -14.252 1.00 93.88 308 THR A O 1
ATOM 2230 N N . TRP A 1 309 ? 4.979 0.670 -15.794 1.00 95.38 309 TRP A N 1
ATOM 2231 C CA . TRP A 1 309 ? 4.009 1.253 -14.878 1.00 95.38 309 TRP A CA 1
ATOM 2232 C C . TRP A 1 309 ? 2.634 1.357 -15.530 1.00 95.38 309 TRP A C 1
ATOM 2234 O O . TRP A 1 309 ? 2.499 1.112 -16.715 1.00 95.38 309 TRP A O 1
ATOM 2244 N N . TRP A 1 310 ? 1.609 1.744 -14.785 1.00 96.38 310 TRP A N 1
ATOM 2245 C CA . TRP A 1 310 ? 0.280 1.997 -15.338 1.00 96.38 310 TRP A CA 1
ATOM 2246 C C . TRP A 1 310 ? 0.292 3.130 -16.379 1.00 96.38 310 TRP A C 1
ATOM 2248 O O . TRP A 1 310 ? 0.971 4.138 -16.178 1.00 96.38 310 TRP A O 1
ATOM 2258 N N . ASP A 1 311 ? -0.477 2.981 -17.464 1.00 95.50 311 ASP A N 1
ATOM 2259 C CA . ASP A 1 311 ? -0.719 4.066 -18.437 1.00 95.50 311 ASP A CA 1
ATOM 2260 C C . ASP A 1 311 ? -1.770 5.067 -17.928 1.00 95.50 311 ASP A C 1
ATOM 2262 O O . ASP A 1 311 ? -1.775 6.232 -18.321 1.00 95.50 311 ASP A O 1
ATOM 2266 N N . ASN A 1 312 ? -2.660 4.617 -17.044 1.00 96.06 312 ASN A N 1
ATOM 2267 C CA . ASN A 1 312 ? -3.657 5.430 -16.356 1.00 96.06 312 ASN A CA 1
ATOM 2268 C C . ASN A 1 312 ? -3.535 5.168 -14.854 1.00 96.06 312 ASN A C 1
ATOM 2270 O O . ASN A 1 312 ? -3.193 4.057 -14.461 1.00 96.06 312 ASN A O 1
ATOM 2274 N N . CYS A 1 313 ? -3.787 6.166 -14.011 1.00 95.88 313 CYS A N 1
ATOM 2275 C CA . CYS A 1 313 ? -3.771 5.961 -12.567 1.00 95.88 313 CYS A CA 1
ATOM 2276 C C . CYS A 1 313 ? -4.845 4.932 -12.176 1.00 95.88 313 CYS A C 1
ATOM 2278 O O . CYS A 1 313 ? -6.000 5.156 -12.547 1.00 95.88 313 CYS A O 1
ATOM 2280 N N . PRO A 1 314 ? -4.480 3.832 -11.490 1.00 93.50 314 PRO A N 1
ATOM 2281 C CA . PRO A 1 314 ? -5.418 2.748 -11.236 1.00 93.50 314 PRO A CA 1
ATOM 2282 C C . PRO A 1 314 ? -6.456 3.099 -10.172 1.00 93.50 314 PRO A C 1
ATOM 2284 O O . PRO A 1 314 ? -7.576 2.648 -10.316 1.00 93.50 314 PRO A O 1
ATOM 2287 N N . GLU A 1 315 ? -6.118 3.945 -9.197 1.00 90.75 315 GLU A N 1
ATOM 2288 C CA . GLU A 1 315 ? -7.067 4.451 -8.200 1.00 90.75 315 GLU A CA 1
ATOM 2289 C C . GLU A 1 315 ? -7.922 5.581 -8.795 1.00 90.75 315 GLU A C 1
ATOM 2291 O O . GLU A 1 315 ? -7.450 6.724 -8.954 1.00 90.75 315 GLU A O 1
ATOM 2296 N N . ASN A 1 316 ? -9.151 5.278 -9.209 1.00 86.62 316 ASN A N 1
ATOM 2297 C CA . ASN A 1 316 ? -10.038 6.267 -9.807 1.00 86.62 316 ASN A CA 1
ATOM 2298 C C . ASN A 1 316 ? -11.503 5.821 -9.839 1.00 86.62 316 ASN A C 1
ATOM 2300 O O . ASN A 1 316 ? -11.828 4.814 -10.455 1.00 86.62 316 ASN A O 1
ATOM 2304 N N . ASP A 1 317 ? -12.399 6.719 -9.422 1.00 81.38 317 ASP A N 1
ATOM 2305 C CA . ASP A 1 317 ? -13.854 6.556 -9.558 1.00 81.38 317 ASP A CA 1
ATOM 2306 C C . ASP A 1 317 ? -14.344 6.302 -11.007 1.00 81.38 317 ASP A C 1
ATOM 2308 O O . ASP A 1 317 ? -15.503 5.942 -11.227 1.00 81.38 317 ASP A O 1
ATOM 2312 N N . THR A 1 318 ? -13.522 6.579 -12.030 1.00 85.81 318 THR A N 1
ATOM 2313 C CA . THR A 1 318 ? -13.879 6.396 -13.445 1.00 85.81 318 THR A CA 1
ATOM 2314 C C . THR A 1 318 ? -12.764 5.741 -14.254 1.00 85.81 318 THR A C 1
ATOM 2316 O O . THR A 1 318 ? -11.625 6.205 -14.230 1.00 85.81 318 THR A O 1
ATOM 2319 N N . CYS A 1 319 ? -13.112 4.725 -15.057 1.00 87.00 319 CYS A N 1
ATOM 2320 C CA . CYS A 1 319 ? -12.160 4.032 -15.927 1.00 87.00 319 CYS A CA 1
ATOM 2321 C C . CYS A 1 319 ? -12.333 4.368 -17.428 1.00 87.00 319 CYS A C 1
ATOM 2323 O O . CYS A 1 319 ? -13.460 4.363 -17.936 1.00 87.00 319 CYS A O 1
ATOM 2325 N N . PRO A 1 320 ? -11.233 4.613 -18.176 1.00 90.94 320 PRO A N 1
ATOM 2326 C CA . PRO A 1 320 ? -9.849 4.625 -17.694 1.00 90.94 320 PRO A CA 1
ATOM 2327 C C . PRO A 1 320 ? -9.583 5.830 -16.778 1.00 90.94 320 PRO A C 1
ATOM 2329 O O . PRO A 1 320 ? -10.105 6.915 -17.029 1.00 90.94 320 PRO A O 1
ATOM 2332 N N . GLY A 1 321 ? -8.764 5.627 -15.742 1.00 92.12 321 GLY A N 1
ATOM 2333 C CA . GLY A 1 321 ? -8.376 6.692 -14.819 1.00 92.12 321 GLY A CA 1
ATOM 2334 C C . GLY A 1 321 ? -7.518 7.776 -15.480 1.00 92.12 321 GLY A C 1
ATOM 2335 O O . GLY A 1 321 ? -7.299 7.796 -16.693 1.00 92.12 321 GLY A O 1
ATOM 2336 N N . THR A 1 322 ? -6.982 8.694 -14.673 1.00 94.75 322 THR A N 1
ATOM 2337 C CA . THR A 1 322 ? -6.142 9.798 -15.177 1.00 94.75 322 THR A CA 1
ATOM 2338 C C . THR A 1 322 ? -4.934 9.275 -15.962 1.00 94.75 322 THR A C 1
ATOM 2340 O O . THR A 1 322 ? -4.086 8.587 -15.397 1.00 94.75 322 THR A O 1
ATOM 2343 N N . THR A 1 323 ? -4.819 9.640 -17.241 1.00 96.25 323 THR A N 1
ATOM 2344 C CA . THR A 1 323 ? -3.690 9.245 -18.098 1.00 96.25 323 THR A CA 1
ATOM 2345 C C . THR A 1 323 ? -2.355 9.767 -17.575 1.00 96.25 323 THR A C 1
ATOM 2347 O O . THR A 1 323 ? -2.235 10.928 -17.181 1.00 96.25 323 THR A O 1
ATOM 2350 N N . LEU A 1 324 ? -1.332 8.914 -17.622 1.00 96.31 324 LEU A N 1
ATOM 2351 C CA . LEU A 1 324 ? 0.011 9.184 -17.130 1.00 96.31 324 LEU A CA 1
ATOM 2352 C C . LEU A 1 324 ? 0.977 9.307 -18.312 1.00 96.31 324 LEU A C 1
ATOM 2354 O O . LEU A 1 324 ? 1.309 8.328 -18.970 1.00 96.31 324 LEU A O 1
ATOM 2358 N N . THR A 1 325 ? 1.446 10.522 -18.592 1.00 95.75 325 THR A N 1
ATOM 2359 C CA . THR A 1 325 ? 2.352 10.797 -19.726 1.00 95.75 325 THR A CA 1
ATOM 2360 C C . THR A 1 325 ? 3.755 11.199 -19.285 1.00 95.75 325 THR A C 1
ATOM 2362 O O . THR A 1 325 ? 4.722 11.076 -20.039 1.00 95.75 325 THR A O 1
ATOM 2365 N N . THR A 1 326 ? 3.887 11.677 -18.050 1.00 96.62 326 THR A N 1
ATOM 2366 C CA . THR A 1 326 ? 5.134 12.173 -17.476 1.00 96.62 326 THR A CA 1
ATOM 2367 C C . THR A 1 326 ? 5.411 11.555 -16.109 1.00 96.62 326 THR A C 1
ATOM 2369 O O . THR A 1 326 ? 4.537 10.976 -15.463 1.00 96.62 326 THR A O 1
ATOM 2372 N N . LEU A 1 327 ? 6.648 11.710 -15.627 1.00 97.00 327 LEU A N 1
ATOM 2373 C CA . LEU A 1 327 ? 6.986 11.331 -14.255 1.00 97.00 327 LEU A CA 1
ATOM 2374 C C . LEU A 1 327 ? 6.193 12.144 -13.220 1.00 97.00 327 LEU A C 1
ATOM 2376 O O . LEU A 1 327 ? 5.902 11.627 -12.145 1.00 97.00 327 LEU A O 1
ATOM 2380 N N . ASP A 1 328 ? 5.860 13.401 -13.523 1.00 97.88 328 ASP A N 1
ATOM 2381 C CA . ASP A 1 328 ? 5.052 14.232 -12.628 1.00 97.88 328 ASP A CA 1
ATOM 2382 C C . ASP A 1 328 ? 3.611 13.707 -12.535 1.00 97.88 328 ASP A C 1
ATOM 2384 O O . ASP A 1 328 ? 3.070 13.669 -11.431 1.00 97.88 328 ASP A O 1
ATOM 2388 N N . ASP A 1 329 ? 3.046 13.191 -13.634 1.00 97.69 329 ASP A N 1
ATOM 2389 C CA . ASP A 1 329 ? 1.733 12.528 -13.624 1.00 97.69 329 ASP A CA 1
ATOM 2390 C C . ASP A 1 329 ? 1.767 11.264 -12.752 1.00 97.69 329 ASP A C 1
ATOM 2392 O O . ASP A 1 329 ? 0.908 11.079 -11.893 1.00 97.69 329 ASP A O 1
ATOM 2396 N N . LEU A 1 330 ? 2.801 10.420 -12.897 1.00 97.75 330 LEU A N 1
ATOM 2397 C CA . LEU A 1 330 ? 2.992 9.246 -12.031 1.00 97.75 330 LEU A CA 1
ATOM 2398 C C . LEU A 1 330 ? 3.107 9.655 -10.562 1.00 97.75 330 LEU A C 1
ATOM 2400 O O . LEU A 1 330 ? 2.509 9.034 -9.687 1.00 97.75 330 LEU A O 1
ATOM 2404 N N . ILE A 1 331 ? 3.901 10.685 -10.269 1.00 98.25 331 ILE A N 1
ATOM 2405 C CA . ILE A 1 331 ? 4.080 11.186 -8.908 1.00 98.25 331 ILE A CA 1
ATOM 2406 C C . ILE A 1 331 ? 2.737 11.639 -8.333 1.00 98.25 331 ILE A C 1
ATOM 2408 O O . ILE A 1 331 ? 2.456 11.281 -7.190 1.00 98.25 331 ILE A O 1
ATOM 2412 N N . ALA A 1 332 ? 1.939 12.386 -9.098 1.00 97.75 332 ALA A N 1
ATOM 2413 C CA . ALA A 1 332 ? 0.610 12.821 -8.690 1.00 97.75 332 ALA A CA 1
ATOM 2414 C C . ALA A 1 332 ? -0.321 11.625 -8.454 1.00 97.75 332 ALA A C 1
ATOM 2416 O O . ALA A 1 332 ? -0.973 11.575 -7.420 1.00 97.75 332 ALA A O 1
ATOM 2417 N N . CYS A 1 333 ? -0.289 10.616 -9.329 1.00 97.81 333 CYS A N 1
ATOM 2418 C CA . CYS A 1 333 ? -1.029 9.369 -9.142 1.00 97.81 333 CYS A CA 1
ATOM 2419 C C . CYS A 1 333 ? -0.650 8.653 -7.833 1.00 97.81 333 CYS A C 1
ATOM 2421 O O . CYS A 1 333 ? -1.513 8.208 -7.081 1.00 97.81 333 CYS A O 1
ATOM 2423 N N . VAL A 1 334 ? 0.642 8.595 -7.490 1.00 98.06 334 VAL A N 1
ATOM 2424 C CA . VAL A 1 334 ? 1.080 8.039 -6.198 1.00 98.06 334 VAL A CA 1
ATOM 2425 C C . VAL A 1 334 ? 0.557 8.865 -5.016 1.00 98.06 334 VAL A C 1
ATOM 2427 O O . VAL A 1 334 ? 0.302 8.289 -3.964 1.00 98.06 334 VAL A O 1
ATOM 2430 N N . ASP A 1 335 ? 0.425 10.192 -5.151 1.00 97.19 335 ASP A N 1
ATOM 2431 C CA . ASP A 1 335 ? -0.171 11.027 -4.096 1.00 97.19 335 ASP A CA 1
ATOM 2432 C C . ASP A 1 335 ? -1.665 10.744 -3.944 1.00 97.19 335 ASP A C 1
ATOM 2434 O O . ASP A 1 335 ? -2.105 10.493 -2.828 1.00 97.19 335 ASP A O 1
ATOM 2438 N N . THR A 1 336 ? -2.425 10.744 -5.043 1.00 96.06 336 THR A N 1
ATOM 2439 C CA . THR A 1 336 ? -3.878 10.531 -5.004 1.00 96.06 336 THR A CA 1
ATOM 2440 C C . THR A 1 336 ? -4.229 9.152 -4.468 1.00 96.06 336 THR A C 1
ATOM 2442 O O . THR A 1 336 ? -5.037 9.063 -3.554 1.00 96.06 336 THR A O 1
ATOM 2445 N N . SER A 1 337 ? -3.549 8.106 -4.943 1.00 96.06 337 SER A N 1
ATOM 2446 C CA . SER A 1 337 ? -3.823 6.730 -4.509 1.00 96.06 337 SER A CA 1
ATOM 2447 C C . SER A 1 337 ? -3.422 6.505 -3.050 1.00 96.06 337 SER A C 1
ATOM 2449 O O . SER A 1 337 ? -4.151 5.924 -2.261 1.00 96.06 337 SER A O 1
ATOM 2451 N N . ALA A 1 338 ? -2.268 7.034 -2.621 1.00 96.62 338 ALA A N 1
ATOM 2452 C CA . ALA A 1 338 ? -1.888 6.945 -1.213 1.00 96.62 338 ALA A CA 1
ATOM 2453 C C . ALA A 1 338 ? -2.810 7.766 -0.298 1.00 96.62 338 ALA A C 1
ATOM 2455 O O . ALA A 1 338 ? -2.927 7.443 0.882 1.00 96.62 338 ALA A O 1
ATOM 2456 N N . ASP A 1 339 ? -3.404 8.849 -0.799 1.00 96.00 339 ASP A N 1
ATOM 2457 C CA . ASP A 1 339 ? -4.368 9.654 -0.059 1.00 96.00 339 ASP A CA 1
ATOM 2458 C C . ASP A 1 339 ? -5.723 8.938 0.067 1.00 96.00 339 ASP A C 1
ATOM 2460 O O . ASP A 1 339 ? -6.268 8.953 1.171 1.00 96.00 339 ASP A O 1
ATOM 2464 N N . ALA A 1 340 ? -6.211 8.299 -1.003 1.00 94.81 340 ALA A N 1
ATOM 2465 C CA . ALA A 1 340 ? -7.441 7.496 -1.036 1.00 94.81 340 ALA A CA 1
ATOM 2466 C C . ALA A 1 340 ? -7.355 6.291 -0.086 1.00 94.81 340 ALA A C 1
ATOM 2468 O O . ALA A 1 340 ? -8.061 6.267 0.923 1.00 94.81 340 ALA A O 1
ATOM 2469 N N . ILE A 1 341 ? -6.317 5.465 -0.242 1.00 95.62 341 ILE A N 1
ATOM 2470 C CA . ILE A 1 341 ? -6.040 4.335 0.654 1.00 95.62 341 ILE A CA 1
ATOM 2471 C C . ILE A 1 341 ? -5.894 4.786 2.115 1.00 95.62 341 ILE A C 1
ATOM 2473 O O . ILE A 1 341 ? -6.370 4.138 3.045 1.00 95.62 341 ILE A O 1
ATOM 2477 N N . VAL A 1 342 ? -5.246 5.927 2.396 1.00 97.06 342 VAL A N 1
ATOM 2478 C CA . VAL A 1 342 ? -5.201 6.449 3.779 1.00 97.06 342 VAL A CA 1
ATOM 2479 C C . VAL A 1 342 ? -6.589 6.849 4.276 1.00 97.06 342 VAL A C 1
ATOM 2481 O O . VAL A 1 342 ? -6.864 6.689 5.467 1.00 97.06 342 VAL A O 1
ATOM 2484 N N . ASP A 1 343 ? -7.445 7.377 3.411 1.00 95.44 343 ASP A N 1
ATOM 2485 C CA . ASP A 1 343 ? -8.794 7.789 3.763 1.00 95.44 343 ASP A CA 1
ATOM 2486 C C . ASP A 1 343 ? -9.696 6.591 4.097 1.00 95.44 343 ASP A C 1
ATOM 2488 O O . ASP A 1 343 ? -10.332 6.633 5.157 1.00 95.44 343 ASP A O 1
ATOM 2492 N N . GLU A 1 344 ? -9.694 5.514 3.305 1.00 93.94 344 GLU A N 1
ATOM 2493 C CA . GLU A 1 344 ? -10.385 4.250 3.638 1.00 93.94 344 GLU A CA 1
ATOM 2494 C C . GLU A 1 344 ? -9.858 3.668 4.944 1.00 93.94 344 GLU A C 1
ATOM 2496 O O . GLU A 1 344 ? -10.602 3.378 5.886 1.00 93.94 344 GLU A O 1
ATOM 2501 N N . LEU A 1 345 ? -8.533 3.591 5.069 1.00 95.62 345 LEU A N 1
ATOM 2502 C CA . LEU A 1 345 ? -7.880 3.046 6.247 1.00 95.62 345 LEU A CA 1
ATOM 2503 C C . LEU A 1 345 ? -8.204 3.815 7.530 1.00 95.62 345 LEU A C 1
ATOM 2505 O O . LEU A 1 345 ? -8.277 3.216 8.610 1.00 95.62 345 LEU A O 1
ATOM 2509 N N . LEU A 1 346 ? -8.352 5.137 7.443 1.00 96.62 346 LEU A N 1
ATOM 2510 C CA . LEU A 1 346 ? -8.781 5.966 8.563 1.00 96.62 346 LEU A CA 1
ATOM 2511 C C . LEU A 1 346 ? -10.285 5.858 8.801 1.00 96.62 346 LEU A C 1
ATOM 2513 O O . LEU A 1 346 ? -10.688 5.901 9.963 1.00 96.62 346 LEU A O 1
ATOM 2517 N N . ALA A 1 347 ? -11.098 5.662 7.765 1.00 95.25 347 ALA A N 1
ATOM 251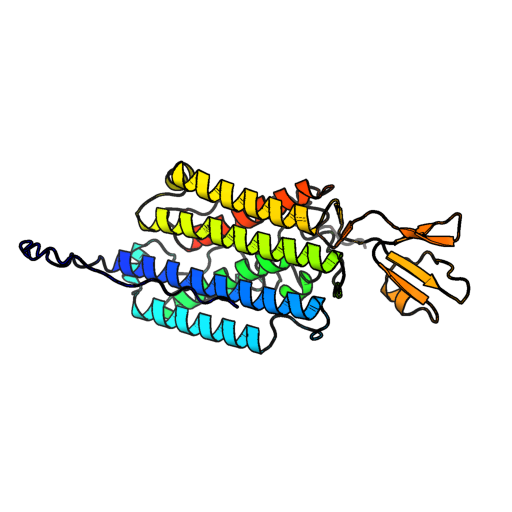8 C CA . ALA A 1 347 ? -12.528 5.426 7.913 1.00 95.25 347 ALA A CA 1
ATOM 2519 C C . ALA A 1 347 ? -12.836 4.110 8.627 1.00 95.25 347 ALA A C 1
ATOM 2521 O O . ALA A 1 347 ? -13.630 4.094 9.571 1.00 95.25 347 ALA A O 1
ATOM 2522 N N . LEU A 1 348 ? -12.105 3.046 8.288 1.00 94.00 348 LEU A N 1
ATOM 2523 C CA . LEU A 1 348 ? -12.134 1.770 9.003 1.00 94.00 348 LEU A CA 1
ATOM 2524 C C . LEU A 1 348 ? -11.796 1.940 10.492 1.00 94.00 348 LEU A C 1
ATOM 2526 O O . LEU A 1 348 ? -12.386 1.281 11.344 1.00 94.00 348 LEU A O 1
ATOM 2530 N N . GLN A 1 349 ? -10.844 2.819 10.824 1.00 95.56 349 GLN A N 1
ATOM 2531 C CA . GLN A 1 349 ? -10.347 3.013 12.192 1.00 95.56 349 GLN A CA 1
ATOM 2532 C C . GLN A 1 349 ? -11.107 4.070 13.000 1.00 95.56 349 GLN A C 1
ATOM 2534 O O . GLN A 1 349 ? -11.015 4.079 14.225 1.00 95.56 349 GLN A O 1
ATOM 2539 N N . PHE A 1 350 ? -11.801 5.003 12.360 1.00 96.25 350 PHE A N 1
ATOM 2540 C CA . PHE A 1 350 ? -12.468 6.128 13.015 1.00 96.25 350 PHE A CA 1
ATOM 2541 C C . PHE A 1 350 ? -13.845 6.377 12.385 1.00 96.25 350 PHE A C 1
ATOM 2543 O O . PHE A 1 350 ? -14.090 7.478 11.888 1.00 96.25 350 PHE A O 1
ATOM 2550 N N . PRO A 1 351 ? -14.776 5.408 12.454 1.00 92.12 351 PRO A N 1
ATOM 2551 C CA . PRO A 1 351 ? -16.034 5.444 11.700 1.00 92.12 351 PRO A CA 1
ATOM 2552 C C . PRO A 1 351 ? -16.901 6.684 11.982 1.00 92.12 351 PRO A C 1
ATOM 2554 O O . PRO A 1 351 ? -17.678 7.112 11.136 1.00 92.12 351 PRO A O 1
ATOM 2557 N N . THR A 1 352 ? -16.758 7.299 13.160 1.00 91.25 352 THR A N 1
ATOM 2558 C CA . THR A 1 352 ? -17.507 8.500 13.563 1.00 91.25 352 THR A CA 1
ATOM 2559 C C . THR A 1 352 ? -16.806 9.816 13.211 1.00 91.25 352 THR A C 1
ATOM 2561 O O . THR A 1 352 ? -17.466 10.788 12.846 1.00 91.25 352 THR A O 1
ATOM 2564 N N . SER A 1 353 ? -15.476 9.870 13.312 1.00 90.94 353 SER A N 1
ATOM 2565 C CA . SER A 1 353 ? -14.683 11.099 13.120 1.00 90.94 353 SER A CA 1
ATOM 2566 C C . SER A 1 353 ? -14.094 11.241 11.715 1.00 90.94 353 SER A C 1
ATOM 2568 O O . SER A 1 353 ? -13.647 12.330 11.336 1.00 90.94 353 SER A O 1
ATOM 2570 N N . TYR A 1 354 ? -14.068 10.149 10.958 1.00 92.19 354 TYR A N 1
ATOM 2571 C CA . TYR A 1 354 ? -13.520 10.052 9.614 1.00 92.19 354 TYR A CA 1
ATOM 2572 C C . TYR A 1 354 ? -14.451 9.185 8.759 1.00 92.19 354 TYR A C 1
ATOM 2574 O O . TYR A 1 354 ? -14.067 8.094 8.371 1.00 92.19 354 TYR A O 1
ATOM 2582 N N . PRO A 1 355 ? -15.707 9.597 8.517 1.00 85.25 355 PRO A N 1
ATOM 2583 C CA . PRO A 1 355 ? -16.610 8.773 7.724 1.00 85.25 355 PRO A CA 1
ATOM 2584 C C . PRO A 1 355 ? -15.987 8.497 6.352 1.00 85.25 355 PRO A C 1
ATOM 2586 O O . PRO A 1 355 ? -15.349 9.389 5.777 1.00 85.25 355 PRO A O 1
ATOM 2589 N N . ALA A 1 356 ? -16.178 7.272 5.855 1.00 81.00 356 ALA A N 1
ATOM 2590 C CA . ALA A 1 356 ? -15.826 6.923 4.485 1.00 81.00 356 ALA A CA 1
ATOM 2591 C C . ALA A 1 356 ? -16.453 7.944 3.528 1.00 81.00 356 ALA A C 1
ATOM 2593 O O . ALA A 1 356 ? -17.501 8.537 3.835 1.00 81.00 356 ALA A O 1
ATOM 2594 N N . ALA A 1 357 ? -15.810 8.168 2.380 1.00 71.62 357 ALA A N 1
ATOM 2595 C CA . ALA A 1 357 ? -16.500 8.852 1.300 1.00 71.62 357 ALA A CA 1
ATOM 2596 C C . ALA A 1 357 ? -17.831 8.121 1.077 1.00 71.62 357 ALA A C 1
ATOM 2598 O O . ALA A 1 357 ? -17.908 6.897 1.174 1.00 71.62 357 ALA A O 1
ATOM 2599 N N . THR A 1 358 ? -18.914 8.874 0.891 1.00 59.22 358 THR A N 1
ATOM 2600 C CA . THR A 1 358 ? -20.160 8.225 0.484 1.00 59.22 358 THR A CA 1
ATOM 2601 C C . THR A 1 358 ? -19.849 7.621 -0.869 1.00 59.22 358 THR A C 1
ATOM 2603 O O . THR A 1 358 ? -19.539 8.392 -1.775 1.00 59.22 358 THR A O 1
ATOM 2606 N N . ALA A 1 359 ? -19.845 6.284 -0.955 1.00 50.88 359 ALA A N 1
ATOM 2607 C CA . ALA A 1 359 ? -19.604 5.584 -2.206 1.00 50.88 359 ALA A CA 1
ATOM 2608 C C . ALA A 1 359 ? -20.441 6.282 -3.277 1.00 50.88 359 ALA A C 1
ATOM 2610 O O . ALA A 1 359 ? -21.661 6.446 -3.117 1.00 50.88 359 ALA A O 1
ATOM 2611 N N . SER A 1 360 ? -19.765 6.805 -4.299 1.00 44.16 360 SER A N 1
ATOM 2612 C CA . SER A 1 360 ? -20.475 7.271 -5.478 1.00 44.16 360 SER A CA 1
ATOM 2613 C C . SER A 1 360 ? -21.261 6.054 -5.966 1.00 44.16 360 SER A C 1
ATOM 2615 O O . SER A 1 360 ? -20.686 4.971 -5.987 1.00 44.16 360 SER A O 1
ATOM 2617 N N . PRO A 1 361 ? -22.576 6.148 -6.227 1.00 42.62 361 PRO A N 1
ATOM 2618 C CA . PRO A 1 361 ? -23.354 4.977 -6.613 1.00 42.62 361 PRO A CA 1
ATOM 2619 C C . PRO A 1 361 ? -22.665 4.313 -7.804 1.00 42.62 361 PRO A C 1
ATOM 2621 O O . PRO A 1 361 ? -22.566 4.955 -8.853 1.00 42.62 361 PRO A O 1
ATOM 2624 N N . ASP A 1 362 ? -22.171 3.084 -7.604 1.00 43.34 362 ASP A N 1
ATOM 2625 C CA . ASP A 1 362 ? -21.351 2.380 -8.587 1.00 43.34 362 ASP A CA 1
ATOM 2626 C C . ASP A 1 362 ? -21.977 2.495 -9.966 1.00 43.34 362 ASP A C 1
ATOM 2628 O O . ASP A 1 362 ? -23.172 2.218 -10.172 1.00 43.34 362 ASP A O 1
ATOM 2632 N N . ALA A 1 363 ? -21.163 2.922 -10.928 1.00 39.97 363 ALA A N 1
ATOM 2633 C CA . ALA A 1 363 ? -21.537 2.813 -12.318 1.00 39.97 363 ALA A CA 1
ATOM 2634 C C . ALA A 1 363 ? -21.746 1.323 -12.587 1.00 39.97 363 ALA A C 1
ATOM 2636 O O . ALA A 1 363 ? -20.793 0.553 -12.616 1.00 39.97 363 ALA A O 1
ATOM 2637 N N . THR A 1 364 ? -23.008 0.912 -12.748 1.00 36.97 364 THR A N 1
ATOM 2638 C CA . THR A 1 364 ? -23.354 -0.475 -13.065 1.00 36.97 364 THR A CA 1
ATOM 2639 C C . THR A 1 364 ? -22.443 -0.943 -14.201 1.00 36.97 364 THR A C 1
ATOM 2641 O O . THR A 1 364 ? -22.476 -0.310 -15.267 1.00 36.97 364 THR A O 1
ATOM 2644 N N . PRO A 1 365 ? -21.620 -1.991 -13.999 1.00 40.06 365 PRO A N 1
ATOM 2645 C CA . PRO A 1 365 ? -20.638 -2.392 -14.988 1.00 40.06 365 PRO A CA 1
ATOM 2646 C C . PRO A 1 365 ? -21.369 -2.653 -16.299 1.00 40.06 365 PRO A C 1
ATOM 2648 O O . PRO A 1 365 ? -22.293 -3.469 -16.383 1.00 40.06 365 PRO A O 1
ATOM 2651 N N . THR A 1 366 ? -21.005 -1.892 -17.330 1.00 36.53 366 THR A N 1
ATOM 2652 C CA . THR A 1 366 ? -21.573 -2.087 -18.660 1.00 36.53 366 THR A CA 1
ATOM 2653 C C . THR A 1 366 ? -20.993 -3.386 -19.188 1.00 36.53 366 THR A C 1
ATOM 2655 O O . THR A 1 366 ? -19.863 -3.424 -19.672 1.00 36.53 366 THR A O 1
ATOM 2658 N N . VAL A 1 367 ? -21.757 -4.469 -19.051 1.00 37.59 367 VAL A N 1
ATOM 2659 C CA . VAL A 1 367 ? -21.394 -5.779 -19.590 1.00 37.59 367 VAL A CA 1
ATOM 2660 C C . VAL A 1 367 ? -21.195 -5.604 -21.092 1.00 37.59 367 VAL A C 1
ATOM 2662 O O . VAL A 1 367 ? -22.154 -5.380 -21.831 1.00 37.59 367 VAL A O 1
ATOM 2665 N N . THR A 1 368 ? -19.944 -5.639 -21.549 1.00 39.47 368 THR A N 1
ATOM 2666 C CA . THR A 1 368 ? -19.656 -5.589 -22.982 1.00 39.47 368 THR A CA 1
ATOM 2667 C C . THR A 1 368 ? -20.138 -6.914 -23.573 1.00 39.47 368 THR A C 1
ATOM 2669 O O . THR A 1 368 ? -19.637 -7.964 -23.164 1.00 39.47 368 THR A O 1
ATOM 2672 N N . PRO A 1 369 ? -21.131 -6.920 -24.481 1.00 35.03 369 PRO A N 1
ATOM 2673 C CA . PRO A 1 369 ? -21.638 -8.162 -25.041 1.00 35.03 369 PRO A CA 1
ATOM 2674 C C . PRO A 1 369 ? -20.520 -8.868 -25.812 1.00 35.03 369 PRO A C 1
ATOM 2676 O O . PRO A 1 369 ? -19.884 -8.277 -26.685 1.00 35.03 369 PRO A O 1
ATOM 2679 N N . THR A 1 370 ? -20.280 -10.139 -25.489 1.00 39.66 370 THR A N 1
ATOM 2680 C CA . THR A 1 370 ? -19.380 -11.000 -26.260 1.00 39.66 370 THR A CA 1
ATOM 2681 C C . THR A 1 370 ? -19.905 -11.098 -27.700 1.00 39.66 370 THR A C 1
ATOM 2683 O O . THR A 1 370 ? -21.088 -11.402 -27.879 1.00 39.66 370 THR A O 1
ATOM 2686 N N . PRO A 1 371 ? -19.081 -10.829 -28.731 1.00 42.22 371 PRO A N 1
ATOM 2687 C CA . PRO A 1 371 ? -19.496 -11.013 -30.117 1.00 42.22 371 PRO A CA 1
ATOM 2688 C C . PRO A 1 371 ? -19.842 -12.492 -30.384 1.00 42.22 371 PRO A C 1
ATOM 2690 O O . PRO A 1 371 ? -19.174 -13.359 -29.817 1.00 42.22 371 PRO A O 1
ATOM 2693 N N . PRO A 1 372 ? -20.868 -12.778 -31.208 1.00 59.16 372 PRO A N 1
ATOM 2694 C CA . PRO A 1 372 ? -21.306 -14.140 -31.520 1.00 59.16 372 PRO A CA 1
ATOM 2695 C C . PRO A 1 372 ? -20.286 -14.963 -32.313 1.00 59.16 372 PRO A C 1
ATOM 2697 O O . PRO A 1 372 ? -19.498 -14.365 -33.086 1.00 59.16 372 PRO A O 1
#

Sequence (372 aa):
MCRSQKLLAGAAALIALAVAMRAEATSDPTALCQKTIVQQLFKYEKTHLKSHIKCLDGENKGVFAGPCPDAAAAAKIALTDSKVRARIALKCTLPEITTLGYRADCAYEAATAGREGQCAALPVTTPDEFAACLTCWKGAEASELIALLYASHASEVCGGSLDEGSPVCSDLDCTTPLPEQHDLGDTAENDCQRAISKAGVLYTLKRQKPLEKCLLIGGTKASCLADPVLQLKLAKAETQKQTVIKNKCGNRAPSATTTFCCKCGTGNQCMVIADRATCAGTAGCTVQEGKSCDGGTLKCVPGPHTITWWDNCPENDTCPGTTLTTLDDLIACVDTSADAIVDELLALQFPTSYPAATASPDATPTVTPTPP

Radius of gyration: 24.73 Å; Cα contacts (8 Å, |Δi|>4): 602; chains: 1; bounding box: 62×43×88 Å